Protein 5GP9 (pdb70)

Radius of gyration: 21.93 Å; Cα contacts (8 Å, |Δi|>4): 435; chains: 2; bounding box: 62×53×54 Å

Foldseek 3Di:
DDADPLLVLLLVLLLVQCLPPNLVPRFLCSSQVSSVHDSVVVCVRAPTSLRSLLVSLLVVLVVLLVVLVVVLVPDDDLLVSLLSNLLSLLVVCLVPVSNLSCVQPRQPDPPVVSVVSNVVSCVSNLVSQLVSVVVCLVVVNDDVVDDSVVLSCVLVVQSSVLSNVCSVVVVPDRSSVCSVVSSVCSSAPPPGD/DVVLLLVLLLVQCLVQNLVRRASCSSQVSSVHDSVVSVVQAVGSLSSLLVSLLVVLVVLLVVLVVVLVPDDDLLVSLLSNLLSLQVVCLVPVSVLSCVLPRQDDPPPVSVVSSVVSVVSVLVVQLVSVVVCCVVVVDPVVDDSNVLSCVLVVVSSVLSNVCSVVVVPDRSSVCSVVSSVCSSPPDDD

Secondary structure (DSSP, 8-state):
-PPPTTHHHHHHHHHHHHHHHHHHH--HHHHHHHHTS-HHHHHHH-SSHHHHHHHHHHHHHHHHHHHHHHHHHT---HHHHHHHHHHHHHHHHHT-HHHHHIIIIIT----HHHHHHHHHHHHHHHHHHHHHHHHHHHTTSB-TT--HHHHHHHHHHHHHHHHHHHHHTTT-S-GGGGHHHHHHHHHHTTT--/-HHHHHHHHHHHHHHH-TTT--HHHHHHHHT--HHHHHHH-SSHHHHHHHHHHHHHHHHHHHHHHHHHH-SSHHHHHHHHHHHHHHHHHT-HHHHHIIIIIT----HHHHHHHHHHHHHHHHHHHHHHHHHHHTTSS-TT--HHHHHHHHHHHHHHHHHHHHHTTT-S-GGGGHHHHHHHHHH-SB-

Organism: Halalkalibacterium halodurans (strain ATCC BAA-125 / DSM 18197 / FERM 7344 / JCM 9153 / C-125) (NCBI:txid272558)

CATH classification: 1.10.10.60 (+1 more: 1.10.357.10)

B-factor: mean 38.61, std 14.46, range [16.71, 122.01]

Sequence (380 aa):
KKKGPKYDQIIDAAVQVIAEHGYHQAQVSKIAKAAGVADGTIYLYFNNKEDVLISLFQEKMGRFVDKIRSQMNEATDVEEKLKILVNMHFKQLAADHKLAIVTQLELRQSNTELRLKINEVLKGYLNLLDELLMEGKEKGYFFQELDTRLARQMIFGTLDEVVTNWVMKDCKYDLTALVKPVHQLLLGGLRHRKYDQIIDAAVQVIAEHGYHQAQVSKIAKAAGVADGTIYLYFNNKEDVLISLFQEKMGRFVDKIRSQMNEATDVEEKLKILVNMHFKQLAADHKLAIVTQLELRQSNTELRLKINEVLKGYLNLLDELLMEGKEKGYFFQELDTRLARQMIFGTLDEVVTNWVMKDCKYDLTALVKPVHQLLLGGLRH

Nearest PDB structures (foldseek):
  5gpa-assembly1_B  TM=1.004E+00  e=1.423E-23  Halalkalibacterium halodurans C-125
  5gp9-assembly1_A  TM=9.897E-01  e=1.774E-22  Halalkalibacterium halodurans C-125
  3whc-assembly3_F  TM=9.882E-01  e=2.414E-17  Bacillus subtilis subsp. subtilis str. 168
  2pbx-assembly1_A  TM=7.994E-01  e=3.968E-05  Vibrio cholerae 2740-80
  6d7r-assembly1_B  TM=7.969E-01  e=1.162E-04  Vibrio cholerae

Solvent-accessible surface area: 17855 Å² total; per-residue (Å²): 242,197,115,33,136,85,9,87,73,0,1,80,8,0,8,83,7,0,12,93,98,15,11,100,114,0,90,15,63,79,0,0,177,49,9,69,22,72,68,43,24,0,114,150,64,10,127,74,44,44,46,0,0,21,20,2,15,106,32,56,24,31,159,20,19,90,105,0,78,59,68,10,112,154,16,120,62,6,56,77,22,0,62,29,0,0,58,4,12,0,90,41,16,29,77,52,80,85,25,0,39,1,21,5,30,14,8,79,37,26,60,79,113,1,36,96,94,19,56,137,22,30,125,31,3,26,61,1,0,27,86,2,0,106,46,0,29,152,139,35,58,0,96,118,153,13,63,22,74,5,0,40,6,1,0,15,4,1,0,17,35,0,0,13,24,2,9,70,117,120,11,151,75,90,0,45,72,20,13,130,48,1,2,47,10,0,1,3,1,0,97,102,128,70,68,88,80,0,5,87,5,0,8,101,5,2,13,134,90,13,10,100,125,0,84,15,58,61,1,1,177,46,8,66,31,70,80,45,37,0,110,147,93,3,130,74,52,54,42,1,0,20,22,2,18,118,36,63,22,33,140,27,15,90,100,0,90,72,70,10,134,145,15,127,56,2,38,73,25,0,74,26,0,0,53,3,14,0,77,60,14,29,84,47,70,99,18,0,45,1,23,8,22,10,10,76,6,14,77,97,130,2,41,111,87,12,28,106,21,27,104,31,2,18,68,5,0,29,84,4,0,104,40,0,49,160,132,61,71,3,44,156,144,4,60,30,86,2,0,47,3,0,0,16,4,0,0,16,33,2,0,33,28,3,13,52,80,124,22,155,54,84,1,49,65,20,6,115,50,0,18,103,11,0,0,19,8,0,38,152

Structure (mmCIF, N/CA/C/O backbone):
data_5GP9
#
_entry.id   5GP9
#
_cell.length_a   56.873
_cell.length_b   56.873
_cell.length_c   200.884
_cell.angle_alpha   90.000
_cell.angle_beta   90.000
_cell.angle_gamma   120.000
#
_symmetry.space_group_name_H-M   'P 32 2 1'
#
loop_
_entity.id
_entity.type
_entity.pdbx_description
1 polymer 'Transcriptional regulator (TetR/AcrR family)'
2 non-polymer 'MAGNESIUM ION'
3 non-polymer GLYCEROL
4 non-polymer 'PALMITIC ACID'
5 water water
#
loop_
_atom_site.group_PDB
_atom_site.id
_atom_site.type_symbol
_atom_site.label_atom_id
_atom_site.label_alt_id
_atom_site.label_comp_id
_atom_site.label_asym_id
_atom_site.label_entity_id
_atom_site.label_seq_id
_atom_site.pdbx_PDB_ins_code
_atom_site.Cartn_x
_atom_site.Cartn_y
_atom_site.Cartn_z
_atom_site.occupancy
_atom_site.B_iso_or_equiv
_atom_site.auth_seq_id
_atom_site.auth_comp_id
_atom_site.auth_asym_id
_atom_site.auth_atom_id
_atom_site.pdbx_PDB_model_num
ATOM 1 N N . LYS A 1 2 ? 31.973 34.660 -5.427 1.00 57.01 3 LYS A N 1
ATOM 2 C CA . LYS A 1 2 ? 31.513 35.283 -4.135 1.00 59.52 3 LYS A CA 1
ATOM 3 C C . LYS A 1 2 ? 31.872 34.420 -2.942 1.00 53.76 3 LYS A C 1
ATOM 4 O O . LYS A 1 2 ? 31.511 33.254 -2.904 1.00 52.69 3 LYS A O 1
ATOM 10 N N . LYS A 1 3 ? 32.547 34.999 -1.947 1.00 61.60 4 LYS A N 1
ATOM 11 C CA . LYS A 1 3 ? 33.088 34.196 -0.834 1.00 59.49 4 LYS A CA 1
ATOM 12 C C . LYS A 1 3 ? 31.982 33.598 0.041 1.00 53.50 4 LYS A C 1
ATOM 13 O O . LYS A 1 3 ? 30.882 34.143 0.143 1.00 50.40 4 LYS A O 1
ATOM 19 N N . LYS A 1 4 ? 32.292 32.458 0.659 1.00 52.64 5 LYS A N 1
ATOM 20 C CA . LYS A 1 4 ? 31.377 31.789 1.598 1.00 43.55 5 LYS A CA 1
ATOM 21 C C . LYS A 1 4 ? 31.575 32.329 3.001 1.00 36.45 5 LYS A C 1
ATOM 22 O O . LYS A 1 4 ? 32.637 32.811 3.322 1.00 38.45 5 LYS A O 1
ATOM 28 N N . GLY A 1 5 ? 30.561 32.251 3.856 1.00 33.41 6 GLY A N 1
ATOM 29 C CA . GLY A 1 5 ? 30.780 32.542 5.258 1.00 31.77 6 GLY A CA 1
ATOM 30 C C . GLY A 1 5 ? 31.658 31.435 5.906 1.00 31.87 6 GLY A C 1
ATOM 31 O O . GLY A 1 5 ? 31.720 30.309 5.400 1.00 28.57 6 GLY A O 1
ATOM 32 N N . PRO A 1 6 ? 32.254 31.723 7.073 1.00 31.09 7 PRO A N 1
ATOM 33 C CA . PRO A 1 6 ? 33.180 30.741 7.671 1.00 28.74 7 PRO A CA 1
ATOM 34 C C . PRO A 1 6 ? 32.632 29.443 8.199 1.00 32.56 7 PRO A C 1
ATOM 35 O O . PRO A 1 6 ? 33.472 28.579 8.532 1.00 36.64 7 PRO A O 1
ATOM 39 N N . LYS A 1 7 ? 31.290 29.281 8.298 1.00 26.25 8 LYS A N 1
ATOM 40 C CA . LYS A 1 7 ? 30.641 28.031 8.781 1.00 29.03 8 LYS A CA 1
ATOM 41 C C . LYS A 1 7 ? 30.131 27.213 7.614 1.00 33.04 8 LYS A C 1
ATOM 42 O O . LYS A 1 7 ? 29.561 26.172 7.830 1.00 29.33 8 LYS A O 1
ATOM 48 N N . TYR A 1 8 ? 30.344 27.691 6.400 1.00 31.67 9 TYR A N 1
ATOM 49 C CA . TYR A 1 8 ? 29.922 26.972 5.172 1.00 32.89 9 TYR A CA 1
ATOM 50 C C . TYR A 1 8 ? 30.439 25.556 5.142 1.00 29.81 9 TYR A C 1
ATOM 51 O O . TYR A 1 8 ? 29.648 24.597 5.101 1.00 31.44 9 TYR A O 1
ATOM 60 N N . ASP A 1 9 ? 31.766 25.396 5.176 1.00 32.22 10 ASP A N 1
ATOM 61 C CA . ASP A 1 9 ? 32.321 24.073 5.091 1.00 31.46 10 ASP A CA 1
ATOM 62 C C . ASP A 1 9 ? 31.891 23.213 6.177 1.00 28.36 10 ASP A C 1
ATOM 63 O O . ASP A 1 9 ? 31.613 22.048 5.938 1.00 30.25 10 ASP A O 1
ATOM 68 N N . GLN A 1 10 ? 31.828 23.678 7.438 1.00 28.40 11 GLN A N 1
ATOM 69 C CA . GLN A 1 10 ? 31.439 22.738 8.464 1.00 27.76 11 GLN A CA 1
ATOM 70 C C . GLN A 1 10 ? 29.968 22.265 8.272 1.00 24.44 11 GLN A C 1
ATOM 71 O O . GLN A 1 10 ? 29.669 21.156 8.606 1.00 26.34 11 GLN A O 1
ATOM 77 N N . ILE A 1 11 ? 29.075 23.122 7.785 1.00 25.27 12 ILE A N 1
ATOM 78 C CA . ILE A 1 11 ? 27.693 22.685 7.589 1.00 23.56 12 ILE A CA 1
ATOM 79 C C . ILE A 1 11 ? 27.589 21.652 6.444 1.00 23.60 12 ILE A C 1
ATOM 80 O O . ILE A 1 11 ? 26.994 20.575 6.631 1.00 25.66 12 ILE A O 1
ATOM 85 N N . ILE A 1 12 ? 28.199 21.978 5.314 1.00 26.81 13 ILE A N 1
ATOM 86 C CA . ILE A 1 12 ? 28.142 21.072 4.136 1.00 24.72 13 ILE A CA 1
ATOM 87 C C . ILE A 1 12 ? 28.874 19.781 4.456 1.00 24.51 13 ILE A C 1
ATOM 88 O O . ILE A 1 12 ? 28.395 18.706 4.110 1.00 23.64 13 ILE A O 1
ATOM 93 N N . ASP A 1 13 ? 30.016 19.842 5.149 1.00 26.05 14 ASP A N 1
ATOM 94 C CA . ASP A 1 13 ? 30.714 18.592 5.495 1.00 27.98 14 ASP A CA 1
ATOM 95 C C . ASP A 1 13 ? 29.837 17.754 6.399 1.00 26.55 14 ASP A C 1
ATOM 96 O O . ASP A 1 13 ? 29.766 16.523 6.276 1.00 24.17 14 ASP A O 1
ATOM 101 N N . ALA A 1 14 ? 29.131 18.380 7.371 1.00 23.33 15 ALA A N 1
ATOM 102 C CA . ALA A 1 14 ? 28.226 17.664 8.203 1.00 26.64 15 ALA A CA 1
ATOM 103 C C . ALA A 1 14 ? 27.075 17.077 7.405 1.00 25.32 15 ALA A C 1
ATOM 104 O O . ALA A 1 14 ? 26.630 15.980 7.695 1.00 27.67 15 ALA A O 1
ATOM 106 N N . ALA A 1 15 ? 26.587 17.855 6.452 1.00 22.29 16 ALA A N 1
ATOM 107 C CA . ALA A 1 15 ? 25.452 17.413 5.621 1.00 24.17 16 ALA A CA 1
ATOM 108 C C . ALA A 1 15 ? 25.829 16.131 4.835 1.00 24.14 16 ALA A C 1
ATOM 109 O O . ALA A 1 15 ? 24.983 15.180 4.801 1.00 26.78 16 ALA A O 1
ATOM 111 N N . VAL A 1 16 ? 27.064 16.082 4.318 1.00 26.18 17 VAL A N 1
ATOM 112 C CA . VAL A 1 16 ? 27.517 14.907 3.567 1.00 24.66 17 VAL A CA 1
ATOM 113 C C . VAL A 1 16 ? 27.505 13.692 4.503 1.00 29.43 17 VAL A C 1
ATOM 114 O O . VAL A 1 16 ? 26.974 12.617 4.193 1.00 28.11 17 VAL A O 1
ATOM 118 N N . GLN A 1 17 ? 27.990 13.894 5.736 1.00 26.51 18 GLN A N 1
ATOM 119 C CA . GLN A 1 17 ? 28.035 12.825 6.706 1.00 29.66 18 GLN A CA 1
ATOM 120 C C . GLN A 1 17 ? 26.660 12.319 7.078 1.00 29.01 18 GLN A C 1
ATOM 121 O O . GLN A 1 17 ? 26.409 11.128 7.029 1.00 28.55 18 GLN A O 1
ATOM 127 N N . VAL A 1 18 ? 25.745 13.218 7.375 1.00 28.95 19 VAL A N 1
ATOM 128 C CA . VAL A 1 18 ? 24.434 12.844 7.813 1.00 29.79 19 VAL A CA 1
ATOM 129 C C . VAL A 1 18 ? 23.605 12.172 6.711 1.00 29.37 19 VAL A C 1
ATOM 130 O O . VAL A 1 18 ? 22.917 11.160 6.941 1.00 31.41 19 VAL A O 1
ATOM 134 N N . ILE A 1 19 ? 23.724 12.722 5.521 1.00 27.74 20 ILE A N 1
ATOM 135 C CA . ILE A 1 19 ? 23.019 12.189 4.367 1.00 30.43 20 ILE A CA 1
ATOM 136 C C . ILE A 1 19 ? 23.572 10.844 4.011 1.00 27.48 20 ILE A C 1
ATOM 137 O O . ILE A 1 19 ? 22.797 9.946 3.701 1.00 34.15 20 ILE A O 1
ATOM 142 N N . ALA A 1 20 ? 24.873 10.657 4.079 1.00 31.07 21 ALA A N 1
ATOM 143 C CA . ALA A 1 20 ? 25.466 9.369 3.723 1.00 29.31 21 ALA A CA 1
ATOM 144 C C . ALA A 1 20 ? 25.033 8.333 4.769 1.00 36.59 21 ALA A C 1
ATOM 145 O O . ALA A 1 20 ? 24.637 7.224 4.453 1.00 36.75 21 ALA A O 1
ATOM 147 N N . GLU A 1 21 ? 25.051 8.731 6.028 1.00 34.39 22 GLU A N 1
ATOM 148 C CA . GLU A 1 21 ? 24.865 7.757 7.103 1.00 39.09 22 GLU A CA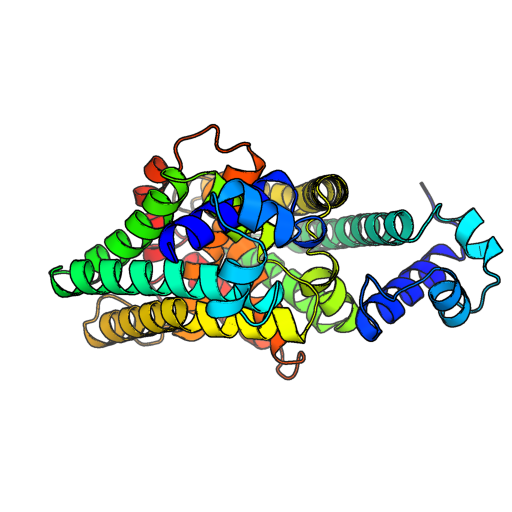 1
ATOM 149 C C . GLU A 1 21 ? 23.446 7.313 7.269 1.00 37.33 22 GLU A C 1
ATOM 150 O O . GLU A 1 21 ? 23.215 6.137 7.547 1.00 39.82 22 GLU A O 1
ATOM 156 N N . HIS A 1 22 ? 22.508 8.242 7.213 1.00 38.17 23 HIS A N 1
ATOM 157 C CA . HIS A 1 22 ? 21.101 7.981 7.454 1.00 42.43 23 HIS A CA 1
ATOM 158 C C . HIS A 1 22 ? 20.231 8.114 6.241 1.00 46.48 23 HIS A C 1
ATOM 159 O O . HIS A 1 22 ? 19.034 7.850 6.316 1.00 51.12 23 HIS A O 1
ATOM 166 N N . GLY A 1 23 ? 20.794 8.572 5.127 1.00 42.58 24 GLY A N 1
ATOM 167 C CA . GLY A 1 23 ? 20.073 8.659 3.898 1.00 39.25 24 GLY A CA 1
ATOM 168 C C . GLY A 1 23 ? 19.376 9.931 3.888 1.00 34.75 24 GLY A C 1
ATOM 169 O O . GLY A 1 23 ? 19.144 10.526 4.959 1.00 45.31 24 GLY A O 1
ATOM 170 N N . TYR A 1 24 ? 19.017 10.384 2.689 1.00 35.27 25 TYR A N 1
ATOM 171 C CA . TYR A 1 24 ? 18.552 11.740 2.464 1.00 35.99 25 TYR A CA 1
ATOM 172 C C . TYR A 1 24 ? 17.227 12.041 3.127 1.00 46.45 25 TYR A C 1
ATOM 173 O O . TYR A 1 24 ? 17.016 13.156 3.653 1.00 42.93 25 TYR A O 1
ATOM 182 N N . HIS A 1 25 ? 16.320 11.084 3.032 1.00 44.69 26 HIS A N 1
ATOM 183 C CA . HIS A 1 25 ? 14.991 11.279 3.573 1.00 58.90 26 HIS A CA 1
ATOM 184 C C . HIS A 1 25 ? 14.999 11.483 5.090 1.00 50.25 26 HIS A C 1
ATOM 185 O O . HIS A 1 25 ? 14.357 12.378 5.585 1.00 56.10 26 HIS A O 1
ATOM 192 N N . GLN A 1 26 ? 15.675 10.610 5.812 1.00 53.87 27 GLN A N 1
ATOM 193 C CA . GLN A 1 26 ? 15.855 10.751 7.237 1.00 53.56 27 GLN A CA 1
ATOM 194 C C . GLN A 1 26 ? 16.815 11.884 7.689 1.00 59.88 27 GLN A C 1
ATOM 195 O O . GLN A 1 26 ? 16.820 12.244 8.862 1.00 63.71 27 GLN A O 1
ATOM 201 N N . ALA A 1 27 ? 17.655 12.415 6.809 1.00 53.09 28 ALA A N 1
ATOM 202 C CA . ALA A 1 27 ? 18.517 13.543 7.177 1.00 53.91 28 ALA A CA 1
ATOM 203 C C . ALA A 1 27 ? 17.588 14.718 7.505 1.00 53.62 28 ALA A C 1
ATOM 204 O O . ALA A 1 27 ? 16.613 14.922 6.817 1.00 60.76 28 ALA A O 1
ATOM 206 N N . GLN A 1 28 ? 17.843 15.422 8.600 1.00 46.06 29 GLN A N 1
ATOM 207 C CA . GLN A 1 28 ? 17.093 16.599 8.982 1.00 45.67 29 GLN A CA 1
ATOM 208 C C . GLN A 1 28 ? 18.044 17.679 9.384 1.00 37.79 29 GLN A C 1
ATOM 209 O O . GLN A 1 28 ? 19.115 17.398 9.880 1.00 38.34 29 GLN A O 1
ATOM 215 N N . VAL A 1 29 ? 17.609 18.902 9.259 1.00 39.30 30 VAL A N 1
ATOM 216 C CA . VAL A 1 29 ? 18.444 20.045 9.534 1.00 42.39 30 VAL A CA 1
ATOM 217 C C . VAL A 1 29 ? 18.947 20.034 10.972 1.00 42.40 30 VAL A C 1
ATOM 218 O O . VAL A 1 29 ? 20.140 20.327 11.189 1.00 35.51 30 VAL A O 1
ATOM 222 N N . SER A 1 30 ? 18.095 19.620 11.932 1.00 38.34 31 SER A N 1
ATOM 223 C CA . SER A 1 30 ? 18.523 19.371 13.323 1.00 43.80 31 SER A CA 1
ATOM 224 C C . SER A 1 30 ? 19.729 18.495 13.477 1.00 40.72 31 SER A C 1
ATOM 225 O O . SER A 1 30 ? 20.601 18.804 14.263 1.00 39.97 31 SER A O 1
ATOM 228 N N . LYS A 1 31 ? 19.741 17.359 12.779 1.00 36.62 32 LYS A N 1
ATOM 229 C CA . LYS A 1 31 ? 20.841 16.407 12.803 1.00 38.54 32 LYS A CA 1
ATOM 230 C C . LYS A 1 31 ? 22.122 16.991 12.153 1.00 30.94 32 LYS A C 1
ATOM 231 O O . LYS A 1 31 ? 23.198 16.804 12.715 1.00 33.10 32 LYS A O 1
ATOM 237 N N . ILE A 1 32 ? 21.950 17.704 11.045 1.00 33.70 33 ILE A N 1
ATOM 238 C CA . ILE A 1 32 ? 23.056 18.356 10.335 1.00 30.64 33 ILE A CA 1
ATOM 239 C C . ILE A 1 32 ? 23.679 19.386 11.307 1.00 31.48 33 ILE A C 1
ATOM 240 O O . ILE A 1 32 ? 24.878 19.462 11.430 1.00 28.81 33 ILE A O 1
ATOM 245 N N . ALA A 1 33 ? 22.837 20.149 12.011 1.00 30.96 34 ALA A N 1
ATOM 246 C CA . ALA A 1 33 ? 23.295 21.185 12.934 1.00 33.34 34 ALA A CA 1
ATOM 247 C C . ALA A 1 33 ? 24.123 20.555 14.050 1.00 32.31 34 ALA A C 1
ATOM 248 O O . ALA A 1 33 ? 25.241 21.028 14.288 1.00 32.00 34 ALA A O 1
ATOM 250 N N . LYS A 1 34 ? 23.648 19.427 14.625 1.00 34.22 35 LYS A N 1
ATOM 251 C CA . LYS A 1 34 ? 24.361 18.716 15.692 1.00 40.52 35 LYS A CA 1
ATOM 252 C C . LYS A 1 34 ? 25.717 18.244 15.200 1.00 36.85 35 LYS A C 1
ATOM 253 O O . LYS A 1 34 ? 26.736 18.560 15.800 1.00 33.98 35 LYS A O 1
ATOM 259 N N . ALA A 1 35 ? 25.740 17.665 14.001 1.00 30.50 36 ALA A N 1
ATOM 260 C CA . ALA A 1 35 ? 26.994 17.147 13.458 1.00 28.80 36 ALA A CA 1
ATOM 261 C C . ALA A 1 35 ? 27.983 18.284 13.108 1.00 29.49 36 ALA A C 1
ATOM 262 O O . ALA A 1 35 ? 29.197 18.086 13.184 1.00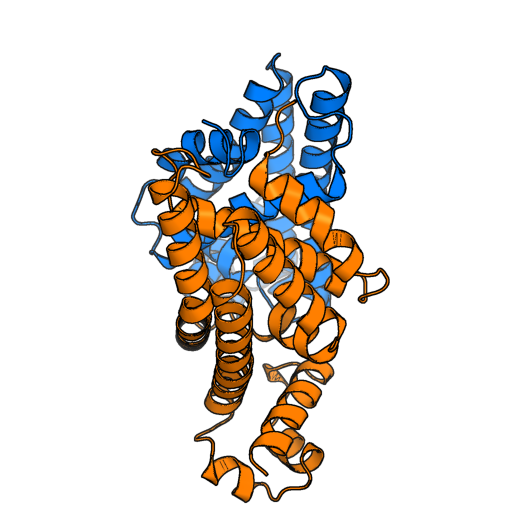 37.27 36 ALA A O 1
ATOM 264 N N . ALA A 1 36 ? 27.458 19.462 12.804 1.00 26.25 37 ALA A N 1
ATOM 265 C CA . ALA A 1 36 ? 28.219 20.638 12.450 1.00 25.59 37 ALA A CA 1
ATOM 266 C C . ALA A 1 36 ? 28.664 21.447 13.711 1.00 28.21 37 ALA A C 1
ATOM 267 O O . ALA A 1 36 ? 29.371 22.393 13.558 1.00 30.03 37 ALA A O 1
ATOM 269 N N . GLY A 1 37 ? 28.143 21.089 14.871 1.00 31.42 38 GLY A N 1
ATOM 270 C CA . GLY A 1 37 ? 28.449 21.783 16.125 1.00 34.18 38 GLY A CA 1
ATOM 271 C C . GLY A 1 37 ? 27.813 23.146 16.247 1.00 39.14 38 GLY A C 1
ATOM 272 O O . GLY A 1 37 ? 28.415 24.092 16.854 1.00 35.43 38 GLY A O 1
ATOM 273 N N . VAL A 1 38 ? 26.603 23.275 15.689 1.00 34.19 39 VAL A N 1
ATOM 274 C CA . VAL A 1 38 ? 25.951 24.598 15.607 1.00 36.07 39 VAL A CA 1
ATOM 275 C C . VAL A 1 38 ? 24.512 24.492 16.033 1.00 32.64 39 VAL A C 1
ATOM 276 O O . VAL A 1 38 ? 23.972 23.370 16.138 1.00 38.59 39 VAL A O 1
ATOM 280 N N . ALA A 1 39 ? 23.956 25.641 16.434 1.00 37.56 40 ALA A N 1
ATOM 281 C CA . ALA A 1 39 ? 22.480 25.752 16.698 1.00 43.08 40 ALA A CA 1
ATOM 282 C C . ALA A 1 39 ? 21.707 25.615 15.371 1.00 43.39 40 ALA A C 1
ATOM 283 O O . ALA A 1 39 ? 22.183 26.038 14.322 1.00 38.59 40 ALA A O 1
ATOM 285 N N . ASP A 1 40 ? 20.487 25.064 15.399 1.00 49.87 41 ASP A N 1
ATOM 286 C CA . ASP A 1 40 ? 19.624 25.028 14.181 1.00 46.47 41 ASP A CA 1
ATOM 287 C C . ASP A 1 40 ? 19.532 26.333 13.396 1.00 43.06 41 ASP A C 1
ATOM 288 O O . ASP A 1 40 ? 19.620 26.339 12.123 1.00 42.49 41 ASP A O 1
ATOM 293 N N . GLY A 1 41 ? 19.402 27.443 14.121 1.00 38.80 42 GLY A N 1
ATOM 294 C CA . GLY A 1 41 ? 19.332 28.734 13.532 1.00 40.41 42 GLY A CA 1
ATOM 295 C C . GLY A 1 41 ? 20.542 29.152 12.746 1.00 44.10 42 GLY A C 1
ATOM 296 O O . GLY A 1 41 ? 20.424 29.929 11.801 1.00 41.37 42 GLY A O 1
ATOM 297 N N . THR A 1 42 ? 21.713 28.641 13.126 1.00 36.76 43 THR A N 1
ATOM 298 C CA . THR A 1 42 ? 22.920 28.925 12.370 1.00 41.83 43 THR A CA 1
ATOM 299 C C . THR A 1 42 ? 22.778 28.302 10.965 1.00 34.48 43 THR A C 1
ATOM 300 O O . THR A 1 42 ? 23.125 28.952 9.991 1.00 37.48 43 THR A O 1
ATOM 304 N N . ILE A 1 43 ? 22.166 27.117 10.871 1.00 34.69 44 ILE A N 1
ATOM 305 C CA . ILE A 1 43 ? 21.950 26.486 9.521 1.00 36.54 44 ILE A CA 1
ATOM 306 C C . ILE A 1 43 ? 21.142 27.417 8.639 1.00 36.87 44 ILE A C 1
ATOM 307 O O . ILE A 1 43 ? 21.447 27.614 7.476 1.00 32.08 44 ILE A O 1
ATOM 312 N N . TYR A 1 44 ? 20.103 28.059 9.190 1.00 40.77 45 TYR A N 1
ATOM 313 C CA . TYR A 1 44 ? 19.147 28.757 8.356 1.00 39.11 45 TYR A CA 1
ATOM 314 C C . TYR A 1 44 ? 19.628 30.111 7.992 1.00 38.29 45 TYR A C 1
ATOM 315 O O . TYR A 1 44 ? 19.094 30.715 7.120 1.00 40.67 45 TYR A O 1
ATOM 324 N N . LEU A 1 45 ? 20.698 30.573 8.606 1.00 40.53 46 LEU A N 1
ATOM 325 C CA . LEU A 1 45 ? 21.393 31.732 8.121 1.00 41.18 46 LEU A CA 1
ATOM 326 C C . LEU A 1 45 ? 22.112 31.444 6.801 1.00 44.30 46 LEU A C 1
ATOM 327 O O . LEU A 1 45 ? 22.348 32.348 6.017 1.00 44.05 46 LEU A O 1
ATOM 332 N N . TYR A 1 46 ? 22.467 30.171 6.569 1.00 38.25 47 TYR A N 1
ATOM 333 C CA . TYR A 1 46 ? 23.262 29.765 5.418 1.00 38.20 47 TYR A CA 1
ATOM 334 C C . TYR A 1 46 ? 22.425 29.161 4.292 1.00 35.92 47 TYR A C 1
ATOM 335 O O . TYR A 1 46 ? 22.721 29.405 3.138 1.00 38.65 47 TYR A O 1
ATOM 344 N N . PHE A 1 47 ? 21.415 28.394 4.670 1.00 36.05 48 PHE A N 1
ATOM 345 C CA . PHE A 1 47 ? 20.579 27.549 3.819 1.00 32.07 48 PHE A CA 1
ATOM 346 C C . PHE A 1 47 ? 19.090 27.538 4.272 1.00 39.69 48 PHE A C 1
ATOM 347 O O . PHE A 1 47 ? 18.806 27.389 5.463 1.00 39.94 48 PHE A O 1
ATOM 355 N N . ASN A 1 48 ? 18.159 27.529 3.315 1.00 39.20 49 ASN A N 1
ATOM 356 C CA . ASN A 1 48 ? 16.696 27.538 3.622 1.00 39.43 49 ASN A CA 1
ATOM 357 C C . ASN A 1 48 ? 16.143 26.232 4.176 1.00 40.88 49 ASN A C 1
ATOM 358 O O . ASN A 1 48 ? 15.286 26.226 5.042 1.00 43.27 49 ASN A O 1
ATOM 363 N N . ASN A 1 49 ? 16.645 25.089 3.709 1.00 30.93 50 ASN A N 1
ATOM 364 C CA . ASN A 1 49 ? 16.124 23.817 4.063 1.00 35.06 50 ASN A CA 1
ATOM 365 C C . ASN A 1 49 ? 17.122 22.782 3.558 1.00 30.92 50 ASN A C 1
ATOM 366 O O . ASN A 1 49 ? 18.149 23.153 2.963 1.00 32.90 50 ASN A O 1
ATOM 371 N N . LYS A 1 50 ? 16.801 21.536 3.814 1.00 36.40 51 LYS A N 1
ATOM 372 C CA . LYS A 1 50 ? 17.655 20.410 3.458 1.00 42.18 51 LYS A CA 1
ATOM 373 C C . LYS A 1 50 ? 18.054 20.386 1.980 1.00 40.48 51 LYS A C 1
ATOM 374 O O . LYS A 1 50 ? 19.183 20.077 1.639 1.00 35.24 51 LYS A O 1
ATOM 380 N N . GLU A 1 51 ? 17.103 20.692 1.091 1.00 41.68 52 GLU A N 1
ATOM 381 C CA . GLU A 1 51 ? 17.361 20.674 -0.361 1.00 34.37 52 GLU A CA 1
ATOM 382 C C . GLU A 1 51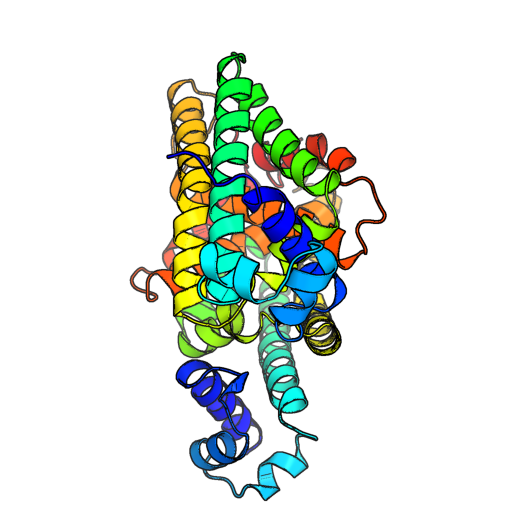 ? 18.311 21.666 -0.785 1.00 32.92 52 GLU A C 1
ATOM 383 O O . GLU A 1 51 ? 19.177 21.436 -1.655 1.00 32.92 52 GLU A O 1
ATOM 389 N N . ASP A 1 52 ? 18.206 22.817 -0.165 1.00 33.09 53 ASP A N 1
ATOM 390 C CA . ASP A 1 52 ? 19.075 23.878 -0.496 1.00 32.66 53 ASP A CA 1
ATOM 391 C C . ASP A 1 52 ? 20.525 23.528 -0.081 1.00 29.83 53 ASP A C 1
ATOM 392 O O . ASP A 1 52 ? 21.488 23.886 -0.840 1.00 30.41 53 ASP A O 1
ATOM 397 N N . VAL A 1 53 ? 20.649 22.843 1.054 1.00 32.39 54 VAL A N 1
ATOM 398 C CA . VAL A 1 53 ? 22.011 22.363 1.567 1.00 31.86 54 VAL A CA 1
ATOM 399 C C . VAL A 1 53 ? 22.634 21.406 0.541 1.00 30.27 54 VAL A C 1
ATOM 400 O O . VAL A 1 53 ? 23.785 21.608 0.077 1.00 29.97 54 VAL A O 1
ATOM 404 N N . LEU A 1 54 ? 21.824 20.461 0.133 1.00 28.57 55 LEU A N 1
ATOM 405 C CA . LEU A 1 54 ? 22.193 19.462 -0.912 1.00 36.04 55 LEU A CA 1
ATOM 406 C C . LEU A 1 54 ? 22.590 20.018 -2.266 1.00 36.34 55 LEU A C 1
ATOM 407 O O . LEU A 1 54 ? 23.669 19.721 -2.769 1.00 28.65 55 LEU A O 1
ATOM 412 N N . ILE A 1 55 ? 21.788 20.893 -2.879 1.00 29.63 56 ILE A N 1
ATOM 413 C CA . ILE A 1 55 ? 22.222 21.455 -4.125 1.00 28.10 56 ILE A CA 1
ATOM 414 C C . ILE A 1 55 ? 23.392 22.398 -3.972 1.00 32.86 56 ILE A C 1
ATOM 415 O O . ILE A 1 55 ? 24.195 22.473 -4.860 1.00 28.65 56 ILE A O 1
ATOM 420 N N . SER A 1 56 ? 23.508 23.147 -2.841 1.00 28.54 57 SER A N 1
ATOM 421 C CA . SER A 1 56 ? 24.603 24.080 -2.692 1.00 32.34 57 SER A CA 1
ATOM 422 C C . SER A 1 56 ? 25.928 23.323 -2.652 1.00 27.03 57 SER A C 1
ATOM 423 O O . SER A 1 56 ? 26.879 23.743 -3.295 1.00 30.52 57 SER A O 1
ATOM 426 N N . LEU A 1 57 ? 25.911 22.262 -1.902 1.00 27.12 58 LEU A N 1
ATOM 427 C CA . LEU A 1 57 ? 27.138 21.433 -1.737 1.00 30.25 58 LEU A CA 1
ATOM 428 C C . LEU A 1 57 ? 27.537 20.778 -3.015 1.00 30.59 58 LEU A C 1
ATOM 429 O O . LEU A 1 57 ? 28.737 20.796 -3.379 1.00 30.75 58 LEU A O 1
ATOM 434 N N . PHE A 1 58 ? 26.512 20.331 -3.790 1.00 27.87 59 PHE A N 1
ATOM 435 C CA . PHE A 1 58 ? 26.801 19.693 -5.063 1.00 26.54 59 PHE A CA 1
ATOM 436 C C . PHE A 1 58 ? 27.406 20.665 -6.012 1.00 28.73 59 PHE A C 1
ATOM 437 O O . PHE A 1 58 ? 28.397 20.413 -6.667 1.00 26.91 59 PHE A O 1
ATOM 445 N N . GLN A 1 59 ? 26.862 21.877 -6.048 1.00 25.50 60 GLN A N 1
ATOM 446 C CA . GLN A 1 59 ? 27.351 22.882 -6.947 1.00 28.71 60 GLN A CA 1
ATOM 447 C C . GLN A 1 59 ? 28.769 23.338 -6.611 1.00 28.96 60 GLN A C 1
ATOM 448 O O . GLN A 1 59 ? 29.583 23.557 -7.507 1.00 29.57 60 GLN A O 1
ATOM 454 N N . GLU A 1 60 ? 29.042 23.465 -5.332 1.00 31.87 61 GLU A N 1
ATOM 455 C CA . GLU A 1 60 ? 30.308 24.079 -4.930 1.00 32.24 61 GLU 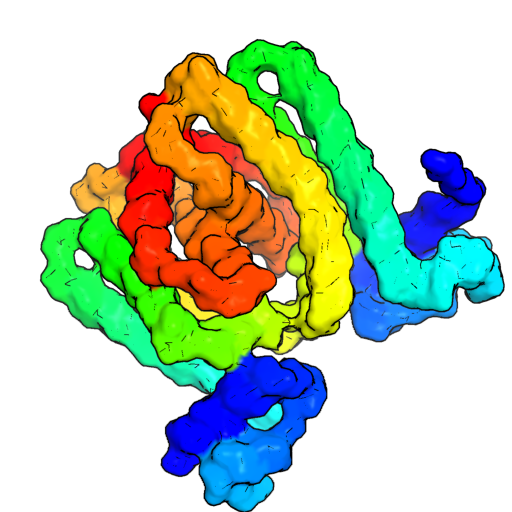A CA 1
ATOM 456 C C . GLU A 1 60 ? 31.411 23.089 -5.258 1.00 32.14 61 GLU A C 1
ATOM 457 O O . GLU A 1 60 ? 32.395 23.415 -5.932 1.00 34.29 61 GLU A 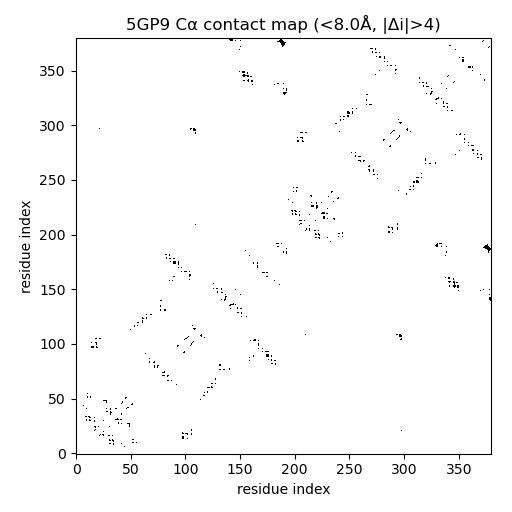O 1
ATOM 463 N N . LYS A 1 61 ? 31.190 21.879 -4.832 1.00 30.30 62 LYS A N 1
ATOM 464 C CA . LYS A 1 61 ? 32.108 20.758 -5.105 1.00 33.52 62 LYS A CA 1
ATOM 465 C C . LYS A 1 61 ? 32.355 20.407 -6.545 1.00 34.55 62 LYS A C 1
ATOM 466 O O . LYS A 1 61 ? 33.473 20.107 -6.917 1.00 35.24 62 LYS A O 1
ATOM 472 N N . MET A 1 62 ? 31.297 20.380 -7.349 1.00 32.58 63 MET A N 1
ATOM 473 C CA . MET A 1 62 ? 31.478 20.197 -8.786 1.00 29.96 63 MET A CA 1
ATOM 474 C C . MET A 1 62 ? 32.306 21.287 -9.424 1.00 33.52 63 MET A C 1
ATOM 475 O O . MET A 1 62 ? 33.132 21.022 -10.275 1.00 35.19 63 MET A O 1
ATOM 480 N N . GLY A 1 63 ? 32.088 22.538 -9.012 1.00 30.59 64 GLY A N 1
ATOM 481 C CA . GLY A 1 63 ? 32.795 23.625 -9.562 1.00 35.44 64 GLY A CA 1
ATOM 482 C C . GLY A 1 63 ? 34.265 23.475 -9.333 1.00 33.34 64 GLY A C 1
ATOM 483 O O . GLY A 1 63 ? 35.028 23.694 -10.260 1.00 42.83 64 GLY A O 1
ATOM 484 N N . ARG A 1 64 ? 34.647 23.036 -8.148 1.00 33.12 65 ARG A N 1
ATOM 485 C CA . ARG A 1 64 ? 36.085 22.833 -7.827 1.00 40.06 65 ARG A CA 1
ATOM 486 C C . ARG A 1 64 ? 36.703 21.621 -8.496 1.00 40.60 65 ARG A C 1
ATOM 487 O O . ARG A 1 64 ? 37.860 21.660 -8.868 1.00 42.99 65 ARG A O 1
ATOM 495 N N . PHE A 1 65 ? 35.943 20.537 -8.546 1.00 38.78 66 PHE A N 1
ATOM 496 C CA . PHE A 1 65 ? 36.300 19.298 -9.284 1.00 35.72 66 PHE A CA 1
ATOM 497 C C . PHE A 1 65 ? 36.617 19.594 -10.719 1.00 38.15 66 PHE A C 1
ATOM 498 O O . PHE A 1 65 ? 37.661 19.202 -11.173 1.00 39.92 66 PHE A O 1
ATOM 506 N N . VAL A 1 66 ? 35.723 20.299 -11.423 1.00 34.59 67 VAL A N 1
ATOM 507 C CA . VAL A 1 66 ? 35.921 20.612 -12.818 1.00 40.32 67 VAL A CA 1
ATOM 508 C C . VAL A 1 66 ? 37.168 21.527 -12.981 1.00 41.62 67 VAL A C 1
ATOM 509 O O . VAL A 1 66 ? 37.998 21.300 -13.884 1.00 39.71 67 VAL A O 1
ATOM 513 N N . ASP A 1 67 ? 37.318 22.515 -12.094 1.00 42.29 68 ASP A N 1
ATOM 514 C CA . ASP A 1 67 ? 38.469 23.462 -12.140 1.00 44.86 68 ASP A CA 1
ATOM 515 C C . ASP A 1 67 ? 39.791 22.751 -11.973 1.00 40.50 68 ASP A C 1
ATOM 516 O O . ASP A 1 67 ? 40.750 23.048 -12.698 1.00 44.14 68 ASP A O 1
ATOM 521 N N . LYS A 1 68 ? 39.839 21.819 -11.034 1.00 37.32 69 LYS A N 1
ATOM 522 C CA . LYS A 1 68 ? 41.034 20.964 -10.863 1.00 39.88 69 LYS A CA 1
ATOM 523 C C . LYS A 1 68 ? 41.344 20.093 -12.060 1.00 43.01 69 LYS A C 1
ATOM 524 O O . LYS A 1 68 ? 42.527 19.878 -12.361 1.00 41.11 69 LYS A O 1
ATOM 530 N N . ILE A 1 69 ? 40.314 19.555 -12.729 1.00 34.52 70 ILE A N 1
ATOM 531 C CA . ILE A 1 69 ? 40.561 18.749 -13.902 1.00 34.76 70 ILE A CA 1
ATOM 532 C C . ILE A 1 69 ? 41.152 19.606 -14.964 1.00 37.35 70 ILE A C 1
ATOM 533 O O . ILE A 1 69 ? 42.226 19.266 -15.549 1.00 41.41 70 ILE A O 1
ATOM 538 N N . ARG A 1 70 ? 40.483 20.726 -15.188 1.00 34.78 71 ARG A N 1
ATOM 539 C CA . ARG A 1 70 ? 40.815 21.628 -16.258 1.00 43.80 71 ARG A CA 1
ATOM 540 C C . ARG A 1 70 ? 42.283 22.109 -16.180 1.00 43.83 71 ARG A C 1
ATOM 541 O O . ARG A 1 70 ? 42.944 22.244 -17.210 1.00 52.51 71 ARG A O 1
ATOM 549 N N . SER A 1 71 ? 42.796 22.316 -14.980 1.00 44.85 72 SER A N 1
ATOM 550 C CA . SER A 1 71 ? 44.168 22.805 -14.819 1.00 49.66 72 SER A CA 1
ATOM 551 C C . SER A 1 71 ? 45.194 21.670 -14.855 1.00 47.47 72 SER A C 1
ATOM 552 O O . SER A 1 71 ? 46.335 21.877 -15.301 1.00 53.17 72 SER A O 1
ATOM 555 N N . GLN A 1 72 ? 44.832 20.476 -14.399 1.00 42.65 73 GLN A N 1
ATOM 556 C CA . GLN A 1 72 ? 45.756 19.354 -14.538 1.00 48.60 73 GLN A CA 1
ATOM 557 C C . GLN A 1 72 ? 45.922 18.958 -15.973 1.00 46.47 73 GLN A C 1
ATOM 558 O O . GLN A 1 72 ? 47.010 18.567 -16.365 1.00 46.76 73 GLN A O 1
ATOM 564 N N . MET A 1 73 ? 44.807 19.035 -16.717 1.00 46.15 74 MET A N 1
ATOM 565 C CA . MET A 1 73 ? 44.754 18.769 -18.145 1.00 45.07 74 MET A CA 1
ATOM 566 C C . MET A 1 73 ? 45.564 19.801 -18.903 1.00 51.61 74 MET A C 1
ATOM 567 O O . MET A 1 73 ? 46.245 19.456 -19.846 1.00 52.90 74 MET A O 1
ATOM 572 N N . ASN A 1 74 ? 45.467 21.065 -18.491 1.00 58.76 75 ASN A N 1
ATOM 573 C CA . ASN A 1 74 ? 46.167 22.196 -19.166 1.00 65.08 75 ASN A CA 1
ATOM 574 C C . ASN A 1 74 ? 47.682 22.071 -19.104 1.00 62.19 75 ASN A C 1
ATOM 575 O O . ASN A 1 74 ? 48.382 22.542 -19.996 1.00 62.81 75 ASN A O 1
ATOM 580 N N . GLU A 1 75 ? 48.164 21.403 -18.066 1.00 57.16 76 GLU A N 1
ATOM 581 C CA . GLU A 1 75 ? 49.562 21.074 -17.977 1.00 62.86 76 GLU A CA 1
ATOM 582 C C . GLU A 1 75 ? 50.003 19.908 -18.870 1.00 59.42 76 GLU A C 1
ATOM 583 O O . GLU A 1 75 ? 51.198 19.741 -19.082 1.00 59.41 76 GLU A O 1
ATOM 589 N N . ALA A 1 76 ? 49.083 19.108 -19.418 1.00 51.64 77 ALA A N 1
ATOM 590 C CA . ALA A 1 76 ? 49.488 17.969 -20.274 1.00 48.40 77 ALA A CA 1
ATOM 591 C C . ALA A 1 76 ? 49.710 18.405 -21.736 1.00 52.37 77 ALA A C 1
ATOM 592 O O . ALA A 1 76 ? 49.351 19.510 -22.105 1.00 50.08 77 ALA A O 1
ATOM 594 N N . THR A 1 77 ? 50.225 17.516 -22.575 1.00 54.59 78 THR A N 1
ATOM 595 C CA . THR A 1 77 ? 50.177 17.762 -24.021 1.00 65.59 78 THR A CA 1
ATOM 596 C C . THR A 1 77 ? 49.179 16.843 -24.680 1.00 70.48 78 THR A C 1
ATOM 597 O O . THR A 1 77 ? 48.183 17.297 -25.258 1.00 86.55 78 THR A O 1
ATOM 601 N N . ASP A 1 78 ? 49.433 15.553 -24.544 1.00 65.07 79 ASP A N 1
ATOM 602 C CA . ASP A 1 78 ? 48.731 14.542 -25.284 1.00 64.21 79 ASP A CA 1
ATOM 603 C C . ASP A 1 78 ? 47.273 14.409 -24.764 1.00 64.52 79 ASP A C 1
ATOM 604 O O . ASP A 1 78 ? 47.042 14.427 -23.559 1.00 59.80 79 ASP A O 1
ATOM 609 N N . VAL A 1 79 ? 46.293 14.282 -25.653 1.00 52.62 80 VAL A N 1
ATOM 610 C CA . VAL A 1 79 ? 44.890 14.201 -25.191 1.00 52.69 80 VAL A CA 1
ATOM 611 C C . VAL A 1 79 ? 44.466 12.778 -24.688 1.00 56.36 80 VAL A C 1
ATOM 612 O O . VAL A 1 79 ? 43.330 12.586 -24.121 1.00 43.37 80 VAL A O 1
ATOM 616 N N . GLU A 1 80 ? 45.312 11.783 -25.026 1.00 50.51 81 GLU A N 1
ATOM 617 C CA . GLU A 1 80 ? 45.373 10.447 -24.380 1.00 57.38 81 GLU A CA 1
ATOM 618 C C . GLU A 1 80 ? 45.631 10.677 -22.906 1.00 45.86 81 GLU A C 1
ATOM 619 O O . GLU A 1 80 ? 44.950 10.139 -22.022 1.00 46.91 81 GLU A O 1
ATOM 625 N N . GLU A 1 81 ? 46.623 11.515 -22.645 1.00 48.92 82 GLU A N 1
ATOM 626 C CA . GLU A 1 81 ? 46.978 11.833 -21.285 1.00 41.03 82 GLU A CA 1
ATOM 627 C C . GLU A 1 81 ? 45.817 12.540 -20.616 1.00 35.91 82 GLU A C 1
ATOM 628 O O . GLU A 1 81 ? 45.524 12.245 -19.474 1.00 33.39 82 GLU A O 1
ATOM 634 N N . LYS A 1 82 ? 45.205 13.482 -21.322 1.00 32.98 83 LYS A N 1
ATOM 635 C CA . LYS A 1 82 ? 44.130 14.311 -20.767 1.00 37.15 83 LYS A CA 1
ATOM 636 C C . LYS A 1 82 ? 42.893 13.471 -20.354 1.00 35.17 83 LYS A C 1
ATOM 637 O O . LYS A 1 82 ? 42.259 13.750 -19.320 1.00 32.79 83 LYS A O 1
ATOM 643 N N . LEU A 1 83 ? 42.535 12.501 -21.197 1.00 30.38 84 LEU A N 1
ATOM 644 C CA . LEU A 1 83 ? 41.433 11.584 -20.846 1.00 30.82 84 LEU A CA 1
ATOM 645 C C . LEU A 1 83 ? 41.874 10.780 -19.596 1.00 28.37 84 LEU A C 1
ATOM 646 O O . LEU A 1 83 ? 41.056 10.550 -18.679 1.00 29.71 84 LEU A O 1
ATOM 651 N N . LYS A 1 84 ? 43.152 10.366 -19.508 1.00 27.41 85 LYS A N 1
ATOM 652 C CA . LYS A 1 84 ? 43.574 9.605 -18.402 1.00 31.11 85 LYS A CA 1
ATOM 653 C C . LYS A 1 84 ? 43.523 10.446 -17.139 1.00 29.91 85 LYS A C 1
ATOM 654 O O . LYS A 1 84 ? 43.079 9.921 -16.154 1.00 28.65 85 LYS A O 1
ATOM 660 N N . ILE A 1 85 ? 43.875 11.753 -17.225 1.00 29.98 86 ILE A N 1
ATOM 661 C CA . ILE A 1 85 ? 43.754 12.719 -16.152 1.00 32.26 86 ILE A CA 1
ATOM 662 C C . ILE A 1 85 ? 42.322 12.889 -15.644 1.00 31.75 86 ILE A C 1
ATOM 663 O O . ILE A 1 85 ? 42.067 12.890 -14.431 1.00 29.76 86 ILE A O 1
ATOM 668 N N . LEU A 1 86 ? 41.407 12.885 -16.590 1.00 29.24 87 LEU A N 1
ATOM 669 C CA . LEU A 1 86 ? 39.975 13.026 -16.255 1.00 28.03 87 LEU A CA 1
ATOM 670 C C . LEU A 1 86 ? 39.483 11.766 -15.541 1.00 25.23 87 LEU A C 1
ATOM 671 O O . LEU A 1 86 ? 38.860 11.896 -14.483 1.00 25.01 87 LEU A O 1
ATOM 676 N N . VAL A 1 87 ? 39.770 10.581 -16.056 1.00 27.11 88 VAL A N 1
ATOM 677 C CA . VAL A 1 87 ? 39.358 9.327 -15.386 1.00 26.11 88 VAL A CA 1
ATOM 678 C C . VAL A 1 87 ? 39.958 9.218 -13.974 1.00 28.16 88 VAL A C 1
ATOM 679 O O . VAL A 1 87 ? 39.300 8.900 -13.004 1.00 25.42 88 VAL A O 1
ATOM 683 N N . ASN A 1 88 ? 41.252 9.492 -13.907 1.00 27.36 89 ASN A N 1
ATOM 684 C CA . ASN A 1 88 ? 41.963 9.440 -12.668 1.00 27.39 89 ASN A CA 1
ATOM 685 C C . ASN A 1 88 ? 41.444 10.411 -11.630 1.00 27.50 89 ASN A C 1
ATOM 686 O O . ASN A 1 88 ? 41.181 9.985 -10.518 1.00 28.76 89 ASN A O 1
ATOM 691 N N . MET A 1 89 ? 41.145 11.663 -11.991 1.00 27.79 90 MET A N 1
ATOM 692 C CA . MET A 1 89 ? 40.570 12.639 -11.059 1.00 33.14 90 MET A CA 1
ATOM 693 C C . MET A 1 89 ? 39.125 12.354 -10.663 1.00 30.33 90 MET A C 1
ATOM 694 O O . MET A 1 89 ? 38.757 12.569 -9.519 1.00 29.47 90 MET A O 1
ATOM 699 N N . HIS A 1 90 ? 38.290 11.828 -11.569 1.00 26.20 91 HIS A N 1
ATOM 700 C CA . HIS A 1 90 ? 36.968 11.400 -11.184 1.00 26.27 91 HIS A CA 1
ATOM 701 C C . HIS A 1 90 ? 36.998 10.341 -10.094 1.00 25.92 91 HIS A C 1
ATOM 702 O O . HIS A 1 90 ? 36.297 10.434 -9.083 1.00 28.26 91 HIS A O 1
ATOM 709 N N . PHE A 1 91 ? 37.833 9.315 -10.292 1.00 25.15 92 PHE A N 1
ATOM 710 C CA . PHE A 1 91 ? 37.862 8.164 -9.429 1.00 21.14 92 PHE A CA 1
ATOM 711 C C . PHE A 1 91 ? 38.563 8.620 -8.119 1.00 24.89 92 PHE A C 1
ATOM 712 O O . PHE A 1 91 ? 38.126 8.192 -7.013 1.00 25.52 92 PHE A O 1
ATOM 720 N N . LYS A 1 92 ? 39.614 9.426 -8.280 1.00 26.53 93 LYS A N 1
ATOM 721 C CA . LYS A 1 92 ? 40.399 9.893 -7.102 1.00 28.92 93 LYS A CA 1
ATOM 722 C C . LYS A 1 92 ? 39.537 10.664 -6.112 1.00 32.12 93 LYS A C 1
ATOM 723 O O . LYS A 1 92 ? 39.585 10.442 -4.895 1.00 31.63 93 LYS A O 1
ATOM 729 N N . GLN A 1 93 ? 38.773 11.598 -6.630 1.00 32.79 94 GLN A N 1
ATOM 730 C CA . GLN A 1 93 ? 37.947 12.449 -5.772 1.00 33.83 94 GLN A CA 1
ATOM 731 C C . GLN A 1 93 ? 36.936 11.638 -4.964 1.00 30.37 94 GLN A C 1
ATOM 732 O O . GLN A 1 93 ? 36.682 11.947 -3.823 1.00 33.34 94 GLN A O 1
ATOM 738 N N . LEU A 1 94 ? 36.325 10.620 -5.539 1.00 29.44 95 LEU A N 1
ATOM 739 C CA . LEU A 1 94 ? 35.402 9.863 -4.813 1.00 27.00 95 LEU A CA 1
ATOM 740 C C . LEU A 1 94 ? 36.081 8.781 -3.884 1.00 25.59 95 LEU A C 1
ATOM 741 O O . LEU A 1 94 ? 35.561 8.409 -2.782 1.00 25.23 95 LEU A O 1
ATOM 746 N N . ALA A 1 95 ? 37.182 8.228 -4.369 1.00 25.85 96 ALA A N 1
ATOM 747 C CA . ALA A 1 95 ? 37.937 7.267 -3.520 1.00 25.40 96 ALA A CA 1
ATOM 748 C C . ALA A 1 95 ? 38.440 8.023 -2.265 1.00 28.32 96 ALA A C 1
ATOM 749 O O . ALA A 1 95 ? 38.613 7.409 -1.243 1.00 32.38 96 ALA A O 1
ATOM 751 N N . ALA A 1 96 ? 38.665 9.314 -2.372 1.00 27.58 97 ALA A N 1
ATOM 752 C CA . ALA A 1 96 ? 39.118 10.116 -1.208 1.00 31.50 97 ALA A CA 1
ATOM 753 C C . ALA A 1 96 ? 38.005 10.488 -0.233 1.00 39.57 97 ALA A C 1
ATOM 754 O O . ALA A 1 96 ? 38.308 10.933 0.880 1.00 35.13 97 ALA A O 1
ATOM 756 N N . ASP A 1 97 ? 36.734 10.231 -0.585 1.00 30.65 98 ASP A N 1
ATOM 757 C CA . ASP A 1 97 ? 35.621 10.564 0.283 1.00 29.34 98 ASP A CA 1
ATOM 758 C C . ASP A 1 97 ? 34.435 9.640 0.066 1.00 30.02 98 ASP A C 1
ATOM 759 O O . ASP A 1 97 ? 33.548 9.929 -0.720 1.00 25.83 98 ASP A O 1
ATOM 764 N N . HIS A 1 98 ? 34.420 8.500 0.757 1.00 28.77 99 HIS A N 1
ATOM 765 C CA . HIS A 1 98 ? 33.354 7.505 0.559 1.00 27.30 99 HIS A CA 1
ATOM 766 C C . HIS A 1 98 ? 31.947 8.002 0.875 1.00 28.76 99 HIS A C 1
ATOM 767 O O . HIS A 1 98 ? 30.993 7.608 0.244 1.00 24.10 99 HIS A O 1
ATOM 774 N N . LYS A 1 99 ? 31.842 8.838 1.908 1.00 26.96 100 LYS A N 1
ATOM 775 C CA . LYS A 1 99 ? 30.592 9.403 2.291 1.00 25.88 100 LYS A CA 1
ATOM 776 C C . LYS A 1 99 ? 30.071 10.325 1.151 1.00 24.16 100 LYS A C 1
ATOM 777 O O . LYS A 1 99 ? 28.889 10.203 0.793 1.00 23.78 100 LYS A O 1
ATOM 783 N N . LEU A 1 100 ? 30.937 11.116 0.531 1.00 22.74 101 LEU A N 1
ATOM 784 C CA . LEU A 1 100 ? 30.511 11.954 -0.636 1.00 22.43 101 LEU A CA 1
ATOM 785 C C . LEU A 1 100 ? 30.084 11.079 -1.797 1.00 24.95 101 LEU A C 1
ATOM 786 O O . LEU A 1 100 ? 29.064 11.344 -2.398 1.00 22.48 101 LEU A O 1
ATOM 791 N N . ALA A 1 101 ? 30.782 9.943 -2.003 1.00 22.81 102 ALA A N 1
ATOM 792 C CA . ALA A 1 101 ? 30.369 8.985 -3.001 1.00 22.52 102 ALA A CA 1
ATOM 793 C C . ALA A 1 101 ? 29.006 8.369 -2.757 1.00 21.77 102 ALA A C 1
ATOM 794 O O . ALA A 1 101 ? 28.230 8.168 -3.721 1.00 20.51 102 ALA A O 1
ATOM 796 N N . ILE A 1 102 ? 28.664 8.020 -1.502 1.00 21.59 103 ILE A N 1
ATOM 797 C CA . ILE A 1 102 ? 27.299 7.566 -1.188 1.00 21.98 103 ILE A CA 1
ATOM 798 C C . ILE A 1 102 ? 26.259 8.629 -1.559 1.00 23.77 103 ILE A C 1
ATOM 799 O O . ILE A 1 102 ? 25.221 8.364 -2.167 1.00 23.28 103 ILE A O 1
ATOM 804 N N . VAL A 1 103 ? 26.574 9.852 -1.225 1.00 21.79 104 VAL A N 1
ATOM 805 C CA . VAL A 1 103 ? 25.697 10.978 -1.634 1.00 22.34 104 VAL A CA 1
ATOM 806 C C . VAL A 1 103 ? 25.520 11.108 -3.151 1.00 23.41 104 VAL A C 1
ATOM 807 O O . VAL A 1 103 ? 24.384 11.136 -3.664 1.00 26.56 104 VAL A O 1
ATOM 811 N N . THR A 1 104 ? 26.598 11.184 -3.880 1.00 22.02 105 THR A N 1
ATOM 812 C CA . THR A 1 104 ? 26.568 11.386 -5.352 1.00 24.42 105 THR A CA 1
ATOM 813 C C . THR A 1 104 ? 25.993 10.200 -6.107 1.00 26.36 105 THR A C 1
ATOM 814 O O . THR A 1 104 ? 25.275 10.366 -7.095 1.00 24.63 105 THR A O 1
ATOM 818 N N . GLN A 1 105 ? 26.314 8.983 -5.657 1.00 20.79 106 GLN A N 1
ATOM 819 C CA . GLN A 1 105 ? 25.842 7.777 -6.390 1.00 23.87 106 GLN A CA 1
ATOM 820 C C . GLN A 1 105 ? 24.484 7.286 -5.980 1.00 26.38 106 GLN A C 1
ATOM 821 O O . GLN A 1 105 ? 23.755 6.694 -6.824 1.00 27.02 106 GLN A O 1
ATOM 827 N N . LEU A 1 106 ? 24.107 7.495 -4.711 1.00 27.17 107 LEU A N 1
ATOM 828 C CA . LEU A 1 106 ? 22.882 6.881 -4.236 1.00 28.71 107 LEU A CA 1
ATOM 829 C C . LEU A 1 106 ? 21.897 7.978 -3.849 1.00 34.39 107 LEU A C 1
ATOM 830 O O . LEU A 1 106 ? 20.760 8.021 -4.342 1.00 38.42 107 LEU A O 1
ATOM 835 N N . GLU A 1 107 ? 22.353 8.933 -3.065 1.00 28.14 108 GLU A N 1
ATOM 836 C CA . GLU A 1 107 ? 21.359 9.821 -2.430 1.00 30.85 108 GLU A CA 1
ATOM 837 C C . GLU A 1 107 ? 20.893 10.954 -3.271 1.00 34.38 108 GLU A C 1
ATOM 838 O O . GLU A 1 107 ? 19.742 11.377 -3.143 1.00 34.33 108 GLU A O 1
ATOM 844 N N . LEU A 1 108 ? 21.703 11.379 -4.215 1.00 31.55 109 LEU A N 1
ATOM 845 C CA . LEU A 1 108 ? 21.377 12.474 -5.094 1.00 33.82 109 LEU A CA 1
ATOM 846 C C . LEU A 1 108 ? 20.606 11.928 -6.289 1.00 37.66 109 LEU A C 1
ATOM 847 O O . LEU A 1 108 ? 20.426 12.580 -7.301 1.00 50.76 109 LEU A O 1
ATOM 852 N N . ARG A 1 109 ? 20.218 10.668 -6.236 1.00 42.32 110 ARG A N 1
ATOM 853 C CA . ARG A 1 109 ? 19.439 10.066 -7.295 1.00 42.49 110 ARG A CA 1
ATOM 854 C C . ARG A 1 109 ? 17.966 10.076 -6.777 1.00 38.55 110 ARG A C 1
ATOM 855 O O . ARG A 1 109 ? 17.513 9.160 -6.117 1.00 47.23 110 ARG A O 1
ATOM 863 N N . GLN A 1 110 ? 17.236 11.133 -7.071 1.00 61.59 111 GLN A N 1
ATOM 864 C CA . GLN A 1 110 ? 15.883 11.243 -6.518 1.00 68.20 111 GLN A CA 1
ATOM 865 C C . GLN A 1 110 ? 14.869 11.547 -7.631 1.00 66.32 111 GLN A C 1
ATOM 866 O O . GLN A 1 110 ? 15.200 12.164 -8.644 1.00 74.42 111 GLN A O 1
ATOM 872 N N . SER A 1 111 ? 13.641 11.084 -7.442 1.00 62.66 112 SER A N 1
ATOM 873 C CA . SER A 1 111 ? 12.591 11.240 -8.449 1.00 71.14 112 SER A CA 1
ATOM 874 C C . SER A 1 111 ? 11.863 12.620 -8.344 1.00 80.23 112 SER A C 1
ATOM 875 O O . SER A 1 111 ? 10.974 12.942 -9.172 1.00 73.61 112 SER A O 1
ATOM 878 N N . ASN A 1 112 ? 12.245 13.431 -7.348 1.00 69.47 113 ASN A N 1
ATOM 879 C CA . ASN A 1 112 ? 11.799 14.814 -7.277 1.00 66.62 113 ASN A CA 1
ATOM 880 C C . ASN A 1 112 ? 12.170 15.516 -8.585 1.00 59.36 113 ASN A C 1
ATOM 881 O O . ASN A 1 112 ? 13.329 15.817 -8.825 1.00 55.76 113 ASN A O 1
ATOM 886 N N . THR A 1 113 ? 11.180 15.771 -9.433 1.00 63.44 114 THR A N 1
ATOM 887 C CA . THR A 1 113 ? 11.439 16.313 -10.771 1.00 65.53 114 THR A CA 1
ATOM 888 C C . THR A 1 113 ? 12.252 17.623 -10.781 1.00 62.44 114 THR A C 1
ATOM 889 O O . THR A 1 113 ? 13.099 17.844 -11.668 1.00 53.49 114 THR A O 1
ATOM 893 N N . GLU A 1 114 ? 12.010 18.493 -9.812 1.00 62.33 115 GLU A N 1
ATOM 894 C CA . GLU A 1 114 ? 12.664 19.789 -9.834 1.00 57.59 115 GLU A CA 1
ATOM 895 C C . GLU A 1 114 ? 14.020 19.757 -9.133 1.00 48.03 115 GLU A C 1
ATOM 896 O O . GLU A 1 114 ? 14.935 20.453 -9.537 1.00 50.28 115 GLU A O 1
ATOM 902 N N . LEU A 1 115 ? 14.198 18.880 -8.162 1.00 39.87 116 LEU A N 1
ATOM 903 C CA . LEU A 1 115 ? 15.553 18.593 -7.661 1.00 42.75 116 LEU A CA 1
ATOM 904 C C . LEU A 1 115 ? 16.446 17.972 -8.747 1.00 37.57 116 LEU A C 1
ATOM 905 O O . LEU A 1 115 ? 17.604 18.369 -8.927 1.00 37.22 116 LEU A O 1
ATOM 910 N N . ARG A 1 116 ? 15.869 17.043 -9.482 1.00 38.53 117 ARG A N 1
ATOM 911 C CA . ARG A 1 116 ? 16.535 16.360 -10.556 1.00 39.12 117 ARG A CA 1
ATOM 912 C C . ARG A 1 116 ? 16.987 17.336 -11.622 1.00 37.09 117 ARG A C 1
ATOM 913 O O . ARG A 1 116 ? 18.052 17.219 -12.125 1.00 33.89 117 ARG A O 1
ATOM 921 N N . LEU A 1 117 ? 16.165 18.322 -11.940 1.00 34.02 118 LEU A N 1
ATOM 922 C CA . LEU A 1 117 ? 16.544 19.344 -12.878 1.00 36.63 118 LEU A CA 1
ATOM 923 C C . LEU A 1 117 ? 17.749 20.173 -12.420 1.00 30.38 118 LEU A C 1
ATOM 924 O O . LEU A 1 117 ? 18.618 20.470 -13.211 1.00 31.66 118 LEU A O 1
ATOM 929 N N . LYS A 1 118 ? 17.737 20.567 -11.155 1.00 32.28 119 LYS A N 1
ATOM 930 C CA . LYS A 1 118 ? 18.837 21.335 -10.574 1.00 34.45 119 LYS A CA 1
ATOM 931 C C . LYS A 1 118 ? 20.145 20.527 -10.578 1.00 31.82 119 LYS A C 1
ATOM 932 O O . LYS A 1 118 ? 21.215 20.999 -10.959 1.00 30.87 119 LYS A O 1
ATOM 938 N N . ILE A 1 119 ? 20.027 19.281 -10.197 1.00 31.56 120 ILE A N 1
ATOM 939 C CA . ILE A 1 119 ? 21.255 18.406 -10.223 1.00 30.69 120 ILE A CA 1
ATOM 940 C C . ILE A 1 119 ? 21.885 18.290 -11.621 1.00 29.74 120 ILE A C 1
ATOM 941 O O . ILE A 1 119 ? 23.099 18.425 -11.855 1.00 26.84 120 ILE A O 1
ATOM 946 N N . ASN A 1 120 ? 21.056 18.087 -12.651 1.00 28.41 121 ASN A N 1
ATOM 947 C CA . ASN A 1 120 ? 21.530 18.070 -13.995 1.00 29.44 121 ASN A CA 1
ATOM 948 C C . ASN A 1 120 ? 22.136 19.369 -14.480 1.00 28.27 121 ASN A C 1
ATOM 949 O O . ASN A 1 120 ? 23.116 19.379 -15.230 1.00 30.17 121 ASN A O 1
ATOM 954 N N . GLU A 1 121 ? 21.600 20.510 -14.031 1.00 29.77 122 GLU A N 1
ATOM 955 C CA . GLU A 1 121 ? 22.202 21.729 -14.394 1.00 30.43 122 GLU A CA 1
ATOM 956 C C . GLU A 1 121 ? 23.614 21.865 -13.812 1.00 27.36 122 GLU A C 1
ATOM 957 O O . GLU A 1 121 ? 24.520 22.347 -14.502 1.00 29.53 122 GLU A O 1
ATOM 963 N N . VAL A 1 122 ? 23.826 21.323 -12.611 1.00 27.01 123 VAL A N 1
ATOM 964 C CA . VAL A 1 122 ? 25.181 21.376 -12.008 1.00 29.55 123 VAL A CA 1
ATOM 965 C C . VAL A 1 122 ? 26.156 20.455 -12.807 1.00 29.75 123 VAL A C 1
ATOM 966 O O . VAL A 1 122 ? 27.302 20.805 -13.139 1.00 26.95 123 VAL A O 1
ATOM 970 N N . LEU A 1 123 ? 25.676 19.283 -13.133 1.00 26.88 124 LEU A N 1
ATOM 971 C CA . LEU A 1 123 ? 26.430 18.306 -13.888 1.00 28.64 124 LEU A CA 1
ATOM 972 C C . LEU A 1 123 ? 26.890 18.807 -15.229 1.00 29.36 124 LEU A C 1
ATOM 973 O O . LEU A 1 123 ? 27.972 18.432 -15.697 1.00 26.74 124 LEU A O 1
ATOM 978 N N . LYS A 1 124 ? 26.112 19.724 -15.861 1.00 29.42 125 LYS A N 1
ATOM 979 C CA . LYS A 1 124 ? 26.469 20.222 -17.185 1.00 34.93 125 LYS A CA 1
ATOM 980 C C . LYS A 1 124 ? 27.849 20.808 -17.243 1.00 31.47 125 LYS A C 1
ATOM 981 O O . LYS A 1 124 ? 28.524 20.670 -18.233 1.00 32.88 125 LYS A O 1
ATOM 987 N N . GLY A 1 125 ? 28.336 21.430 -16.175 1.00 30.64 126 GLY A N 1
ATOM 988 C CA . GLY A 1 125 ? 29.691 21.946 -16.170 1.00 30.83 126 GLY A CA 1
ATOM 989 C C . GLY A 1 125 ? 30.786 20.888 -16.433 1.00 29.18 126 GLY A C 1
ATOM 990 O O . GLY A 1 125 ? 31.731 21.113 -17.195 1.00 29.07 126 GLY A O 1
ATOM 991 N N . TYR A 1 126 ? 30.585 19.709 -15.866 1.00 28.02 127 TYR A N 1
ATOM 992 C CA . TYR A 1 126 ? 31.558 18.615 -16.048 1.00 26.90 127 TYR A CA 1
ATOM 993 C C . TYR A 1 126 ? 31.395 18.046 -17.481 1.00 26.91 127 TYR A C 1
ATOM 994 O O . TYR A 1 126 ? 32.340 17.804 -18.219 1.00 25.09 127 TYR A O 1
ATOM 1003 N N . LEU A 1 127 ? 30.136 17.864 -17.886 1.00 24.46 128 LEU A N 1
ATOM 1004 C CA . LEU A 1 127 ? 29.819 17.446 -19.286 1.00 28.48 128 LEU A CA 1
ATOM 1005 C C . LEU A 1 127 ? 30.395 18.388 -20.337 1.00 29.17 128 LEU A C 1
ATOM 1006 O O . LEU A 1 127 ? 30.912 17.913 -21.276 1.00 26.40 128 LEU A O 1
ATOM 1011 N N . ASN A 1 128 ? 30.372 19.710 -20.121 1.00 28.57 129 ASN A N 1
ATOM 1012 C CA . ASN A 1 128 ? 31.046 20.666 -21.049 1.00 32.25 129 ASN A CA 1
ATOM 1013 C C . ASN A 1 128 ? 32.556 20.508 -21.127 1.00 28.63 129 ASN A C 1
ATOM 1014 O O . ASN A 1 128 ? 33.150 20.606 -22.195 1.00 30.61 129 ASN A O 1
ATOM 1019 N N . LEU A 1 129 ? 33.190 20.191 -20.010 1.00 29.06 130 LEU A N 1
ATOM 1020 C CA . LEU A 1 129 ? 34.589 19.847 -19.993 1.00 29.48 130 LEU A CA 1
ATOM 1021 C C . LEU A 1 129 ? 34.885 18.598 -20.800 1.00 28.54 130 LEU A C 1
ATOM 1022 O O . LEU A 1 129 ? 35.815 18.548 -21.564 1.00 28.95 130 LEU A O 1
ATOM 1027 N N . LEU A 1 130 ? 34.090 17.560 -20.598 1.00 29.06 131 LEU A N 1
ATOM 1028 C CA . LEU A 1 130 ? 34.175 16.368 -21.431 1.00 27.48 131 LEU A CA 1
ATOM 1029 C C . LEU A 1 130 ? 34.088 16.734 -22.953 1.00 26.27 131 LEU A C 1
ATOM 1030 O O . LEU A 1 130 ? 34.876 16.305 -23.763 1.00 27.13 131 LEU A O 1
ATOM 1035 N N . ASP A 1 131 ? 33.115 17.556 -23.302 1.00 28.40 132 ASP A N 1
ATOM 1036 C CA . ASP A 1 131 ? 32.929 17.991 -24.710 1.00 32.51 132 ASP A CA 1
ATOM 1037 C C . ASP A 1 131 ? 34.165 18.726 -25.281 1.00 31.08 132 ASP A C 1
ATOM 1038 O O . ASP A 1 131 ? 34.642 18.361 -26.408 1.00 30.69 132 ASP A O 1
ATOM 1043 N N . GLU A 1 132 ? 34.746 19.596 -24.462 1.00 34.39 133 GLU A N 1
ATOM 1044 C CA . GLU A 1 132 ? 35.984 20.263 -24.865 1.00 34.04 133 GLU A CA 1
ATOM 1045 C C . GLU A 1 132 ? 37.102 19.292 -25.156 1.00 33.07 133 GLU A C 1
ATOM 1046 O O . GLU A 1 132 ? 37.806 19.446 -26.157 1.00 32.00 133 GLU A O 1
ATOM 1052 N N . LEU A 1 133 ? 37.293 18.295 -24.290 1.00 29.32 134 LEU A N 1
ATOM 1053 C CA . LEU A 1 133 ? 38.278 17.271 -24.512 1.00 30.91 134 LEU A CA 1
ATOM 1054 C C . LEU A 1 133 ? 38.102 16.466 -25.797 1.00 30.64 134 LEU A C 1
ATOM 1055 O O . LEU A 1 133 ? 39.074 16.144 -26.520 1.00 33.93 134 LEU A O 1
ATOM 1060 N N . LEU A 1 134 ? 36.857 16.111 -26.052 1.00 26.72 135 LEU A N 1
ATOM 1061 C CA . LEU A 1 134 ? 36.531 15.372 -27.207 1.00 27.33 135 LEU A CA 1
ATOM 1062 C C . LEU A 1 134 ? 36.775 16.189 -28.506 1.00 28.99 135 LEU A C 1
ATOM 1063 O O . LEU A 1 134 ? 37.214 15.614 -29.518 1.00 30.53 135 LEU A O 1
ATOM 1068 N N . MET A 1 135 ? 36.336 17.439 -28.458 1.00 31.10 136 MET A N 1
ATOM 1069 C CA . MET A 1 135 ? 36.560 18.398 -29.568 1.00 36.54 136 MET A CA 1
ATOM 1070 C C . MET A 1 135 ? 38.043 18.549 -29.903 1.00 38.93 136 MET A C 1
ATOM 1071 O O . MET A 1 135 ? 38.414 18.537 -31.094 1.00 37.28 136 MET A O 1
ATOM 1076 N N . GLU A 1 136 ? 38.858 18.740 -28.849 1.00 41.18 137 GLU A N 1
ATOM 1077 C CA . GLU A 1 136 ? 40.338 18.781 -28.940 1.00 36.01 137 GLU A CA 1
ATOM 1078 C C . GLU A 1 136 ? 40.914 17.548 -29.567 1.00 41.46 137 GLU A C 1
ATOM 1079 O O . GLU A 1 136 ? 41.718 17.593 -30.553 1.00 39.19 137 GLU A O 1
ATOM 1085 N N . GLY A 1 137 ? 40.521 16.404 -29.024 1.00 33.96 138 GLY A N 1
ATOM 1086 C CA . GLY A 1 137 ? 41.032 15.167 -29.519 1.00 34.75 138 GLY A CA 1
ATOM 1087 C C . GLY A 1 137 ? 40.692 14.909 -30.961 1.00 36.52 138 GLY A C 1
ATOM 1088 O O . GLY A 1 137 ? 41.483 14.269 -31.700 1.00 43.98 138 GLY A O 1
ATOM 1089 N N . LYS A 1 138 ? 39.496 15.306 -31.362 1.00 34.27 139 LYS A N 1
ATOM 1090 C CA . LYS A 1 138 ? 39.119 15.153 -32.760 1.00 38.63 139 LYS A CA 1
ATOM 1091 C C . LYS A 1 138 ? 40.015 16.051 -33.627 1.00 41.03 139 LYS A C 1
ATOM 1092 O O . LYS A 1 138 ? 40.634 15.559 -34.599 1.00 44.57 139 LYS A O 1
ATOM 1098 N N . GLU A 1 139 ? 40.076 17.323 -33.265 1.00 41.69 140 GLU A N 1
ATOM 1099 C CA . GLU A 1 139 ? 40.839 18.330 -34.034 1.00 47.28 140 GLU A CA 1
ATOM 1100 C C . GLU A 1 139 ? 42.329 17.892 -34.259 1.00 53.17 140 GLU A C 1
ATOM 1101 O O . GLU A 1 139 ? 42.861 18.106 -35.354 1.00 57.75 140 GLU A O 1
ATOM 1107 N N . LYS A 1 140 ? 42.960 17.225 -33.288 1.00 43.01 141 LYS A N 1
ATOM 1108 C CA . LYS A 1 140 ? 44.356 16.773 -33.379 1.00 45.58 141 LYS A CA 1
ATOM 1109 C C . LYS A 1 140 ? 44.500 15.335 -33.806 1.00 45.32 141 LYS A C 1
ATOM 1110 O O . LYS A 1 140 ? 45.569 14.747 -33.692 1.00 46.75 141 LYS A O 1
ATOM 1116 N N . GLY A 1 141 ? 43.417 14.700 -34.251 1.00 42.17 142 GLY A N 1
ATOM 1117 C CA . GLY A 1 141 ? 43.534 13.413 -34.895 1.00 40.50 142 GLY A CA 1
ATOM 1118 C C . GLY A 1 141 ? 43.635 12.217 -33.979 1.00 43.30 142 GLY A C 1
ATOM 1119 O O . GLY A 1 141 ? 43.752 11.113 -34.461 1.00 45.99 142 GLY A O 1
ATOM 1120 N N . TYR A 1 142 ? 43.502 12.423 -32.665 1.00 41.77 143 TYR A N 1
ATOM 1121 C CA . TYR A 1 142 ? 43.568 11.330 -31.714 1.00 38.38 143 TYR A CA 1
ATOM 1122 C C . TYR A 1 142 ? 42.232 10.539 -31.611 1.00 32.60 143 TYR A C 1
ATOM 1123 O O . TYR A 1 142 ? 42.243 9.279 -31.526 1.00 38.77 143 TYR A O 1
ATOM 1132 N N . PHE A 1 143 ? 41.117 11.253 -31.582 1.00 31.77 144 PHE A N 1
ATOM 1133 C CA . PHE A 1 143 ? 39.822 10.599 -31.690 1.00 33.15 144 PHE A CA 1
ATOM 1134 C C . PHE A 1 143 ? 39.259 10.607 -33.096 1.00 34.55 144 PHE A C 1
ATOM 1135 O O . PHE A 1 143 ? 39.410 11.579 -33.843 1.00 38.90 144 PHE A O 1
ATOM 1143 N N . PHE A 1 144 ? 38.540 9.516 -33.395 1.00 35.24 145 PHE A N 1
ATOM 1144 C CA . PHE A 1 144 ? 37.834 9.270 -34.637 1.00 39.69 145 PHE A CA 1
ATOM 1145 C C . PHE A 1 144 ? 37.146 10.552 -35.090 1.00 42.88 145 PHE A C 1
ATOM 1146 O O . PHE A 1 144 ? 36.396 11.166 -34.326 1.00 38.67 145 PHE A O 1
ATOM 1154 N N . GLN A 1 145 ? 37.463 11.037 -36.301 1.00 42.47 146 GLN A N 1
ATOM 1155 C CA . GLN A 1 145 ? 36.864 12.289 -36.804 1.00 42.79 146 GLN A CA 1
ATOM 1156 C C . GLN A 1 145 ? 35.332 12.333 -36.924 1.00 36.47 146 GLN A C 1
ATOM 1157 O O . GLN A 1 145 ? 34.741 13.407 -36.770 1.00 44.75 146 GLN A O 1
ATOM 1163 N N . GLU A 1 146 ? 34.675 11.223 -37.212 1.00 36.24 147 GLU A N 1
ATOM 1164 C CA . GLU A 1 146 ? 33.220 11.226 -37.434 1.00 39.70 147 GLU A CA 1
ATOM 1165 C C . GLU A 1 146 ? 32.458 10.966 -36.097 1.00 33.51 147 GLU A C 1
ATOM 1166 O O . GLU A 1 146 ? 31.253 10.797 -36.072 1.00 28.55 147 GLU A O 1
ATOM 1172 N N . LEU A 1 147 ? 33.197 10.875 -35.000 1.00 32.05 148 LEU A N 1
ATOM 1173 C CA . LEU A 1 147 ? 32.600 10.680 -33.676 1.00 34.61 148 LEU A CA 1
ATOM 1174 C C . LEU A 1 147 ? 31.604 11.793 -33.335 1.00 28.30 148 LEU A C 1
ATOM 1175 O O . LEU A 1 147 ? 31.911 12.937 -33.433 1.00 28.09 148 LEU A O 1
ATOM 1180 N N . ASP A 1 148 ? 30.460 11.417 -32.795 1.00 25.09 149 ASP A N 1
ATOM 1181 C CA . ASP A 1 148 ? 29.547 12.397 -32.248 1.00 27.90 149 ASP A CA 1
ATOM 1182 C C . ASP A 1 148 ? 29.968 12.773 -30.833 1.00 32.50 149 ASP A C 1
ATOM 1183 O O . ASP A 1 148 ? 30.041 11.927 -29.959 1.00 27.04 149 ASP A O 1
ATOM 1188 N N . THR A 1 149 ? 30.283 14.033 -30.622 1.00 29.62 150 THR A N 1
ATOM 1189 C CA . THR A 1 149 ? 30.703 14.519 -29.336 1.00 30.49 150 THR A CA 1
ATOM 1190 C C . THR A 1 149 ? 29.680 14.180 -28.268 1.00 29.50 150 THR A C 1
ATOM 1191 O O . THR A 1 149 ? 30.018 13.752 -27.151 1.00 24.19 150 THR A O 1
ATOM 1195 N N . ARG A 1 150 ? 28.426 14.364 -28.594 1.00 26.92 151 ARG A N 1
ATOM 1196 C CA . ARG A 1 150 ? 27.346 14.175 -27.609 1.00 28.93 151 ARG A CA 1
ATOM 1197 C C . ARG A 1 150 ? 27.294 12.689 -27.128 1.00 30.65 151 ARG A C 1
ATOM 1198 O O . ARG A 1 150 ? 27.346 12.415 -25.923 1.00 27.16 151 ARG A O 1
ATOM 1206 N N . LEU A 1 151 ? 27.275 11.744 -28.057 1.00 24.04 152 LEU A N 1
ATOM 1207 C CA . LEU A 1 151 ? 27.237 10.365 -27.750 1.00 24.63 152 LEU A CA 1
ATOM 1208 C C . LEU A 1 151 ? 28.498 9.908 -27.033 1.00 24.18 152 LEU A C 1
ATOM 1209 O O . LEU A 1 151 ? 28.433 9.089 -26.060 1.00 21.87 152 LEU A O 1
ATOM 1214 N N . ALA A 1 152 ? 29.647 10.406 -27.510 1.00 22.30 153 ALA A N 1
ATOM 1215 C CA . ALA A 1 152 ? 30.926 10.075 -26.839 1.00 24.13 153 ALA A CA 1
ATOM 1216 C C . ALA A 1 152 ? 30.919 10.539 -25.359 1.00 22.20 153 ALA A C 1
ATOM 1217 O O . ALA A 1 152 ? 31.358 9.831 -24.497 1.00 20.64 153 ALA A O 1
ATOM 1219 N N . ARG A 1 153 ? 30.472 11.759 -25.096 1.00 22.70 154 ARG A N 1
ATOM 1220 C CA . ARG A 1 153 ? 30.296 12.266 -23.757 1.00 25.56 154 ARG A CA 1
ATOM 1221 C C . ARG A 1 153 ? 29.396 11.399 -22.890 1.00 23.48 154 ARG A C 1
ATOM 1222 O O . ARG A 1 153 ? 29.701 11.140 -21.714 1.00 21.81 154 ARG A O 1
ATOM 1230 N N . GLN A 1 154 ? 28.306 10.952 -23.467 1.00 20.82 155 GLN A N 1
ATOM 1231 C CA . GLN A 1 154 ? 27.397 10.073 -22.768 1.00 20.98 155 GLN A CA 1
ATOM 1232 C C . GLN A 1 154 ? 27.999 8.746 -22.449 1.00 21.85 155 GLN A C 1
ATOM 1233 O O . GLN A 1 154 ? 27.769 8.199 -21.349 1.00 20.88 155 GLN A O 1
ATOM 1239 N N . MET A 1 155 ? 28.769 8.213 -23.358 1.00 24.46 156 MET A N 1
ATOM 1240 C CA . MET A 1 155 ? 29.514 6.944 -23.113 1.00 19.49 156 MET A CA 1
ATOM 1241 C C . MET A 1 155 ? 30.567 7.154 -22.013 1.00 19.40 156 MET A C 1
ATOM 1242 O O . MET A 1 155 ? 30.718 6.325 -21.131 1.00 20.27 156 MET A O 1
ATOM 1247 N N . ILE A 1 156 ? 31.358 8.208 -22.052 1.00 20.63 157 ILE A N 1
ATOM 1248 C CA . ILE A 1 156 ? 32.370 8.395 -21.038 1.00 21.00 157 ILE A CA 1
ATOM 1249 C C . ILE A 1 156 ? 31.734 8.569 -19.634 1.00 20.05 157 ILE A C 1
ATOM 1250 O O . ILE A 1 156 ? 32.105 7.941 -18.621 1.00 20.72 157 ILE A O 1
ATOM 1255 N N . PHE A 1 157 ? 30.805 9.522 -19.531 1.00 19.64 158 PHE A N 1
ATOM 1256 C CA . PHE A 1 157 ? 30.181 9.803 -18.285 1.00 20.23 158 PHE A CA 1
ATOM 1257 C C . PHE A 1 157 ? 29.420 8.629 -17.828 1.00 19.99 158 PHE A C 1
ATOM 1258 O O . PHE A 1 157 ? 29.490 8.264 -16.615 1.00 19.64 158 PHE A O 1
ATOM 1266 N N . GLY A 1 158 ? 28.620 7.998 -18.749 1.00 19.62 159 GLY A N 1
ATOM 1267 C CA . GLY A 1 158 ? 27.786 6.929 -18.283 1.00 18.02 159 GLY A CA 1
ATOM 1268 C C . GLY A 1 158 ? 28.620 5.761 -17.760 1.00 19.21 159 GLY A C 1
ATOM 1269 O O . GLY A 1 158 ? 28.264 5.085 -16.813 1.00 19.36 159 GLY A O 1
ATOM 1270 N N . THR A 1 159 ? 29.731 5.548 -18.439 1.00 18.17 160 THR A N 1
ATOM 1271 C CA . THR A 1 159 ? 30.672 4.492 -18.025 1.00 18.49 160 THR A CA 1
ATOM 1272 C C . THR A 1 159 ? 31.305 4.773 -16.678 1.00 18.03 160 THR A C 1
ATOM 1273 O O . THR A 1 159 ? 31.305 3.885 -15.766 1.00 19.40 160 THR A O 1
ATOM 1277 N N . LEU A 1 160 ? 31.906 5.919 -16.535 1.00 18.59 161 LEU A N 1
ATOM 1278 C CA . LEU A 1 160 ? 32.577 6.273 -15.244 1.00 20.39 161 LEU A CA 1
ATOM 1279 C C . LEU A 1 160 ? 31.612 6.251 -14.072 1.00 21.95 161 LEU A C 1
ATOM 1280 O O . LEU A 1 160 ? 31.835 5.676 -13.036 1.00 19.47 161 LEU A O 1
ATOM 1285 N N . ASP A 1 161 ? 30.402 6.742 -14.314 1.00 19.40 162 ASP A N 1
ATOM 1286 C CA . ASP A 1 161 ? 29.399 6.772 -13.284 1.00 21.00 162 ASP A CA 1
ATOM 1287 C C . ASP A 1 161 ? 28.954 5.416 -12.873 1.00 19.02 162 ASP A C 1
ATOM 1288 O O . ASP A 1 161 ? 28.709 5.144 -11.667 1.00 19.67 162 ASP A O 1
ATOM 1293 N N . GLU A 1 162 ? 28.768 4.511 -13.812 1.00 18.56 163 GLU A N 1
ATOM 1294 C CA . GLU A 1 162 ? 28.387 3.171 -13.563 1.00 19.54 163 GLU A CA 1
ATOM 1295 C C . GLU A 1 162 ? 29.461 2.392 -12.796 1.00 20.62 163 GLU A C 1
ATOM 1296 O O . GLU A 1 162 ? 29.140 1.671 -11.866 1.00 19.80 163 GLU A O 1
ATOM 1302 N N . VAL A 1 163 ? 30.724 2.582 -13.181 1.00 19.74 164 VAL A N 1
ATOM 1303 C CA . VAL A 1 163 ? 31.842 1.927 -12.458 1.00 20.25 164 VAL A CA 1
ATOM 1304 C C . VAL A 1 163 ? 31.824 2.411 -10.989 1.00 21.44 164 VAL A C 1
ATOM 1305 O O . VAL A 1 163 ? 31.822 1.613 -10.067 1.00 21.46 164 VAL A O 1
ATOM 1309 N N . VAL A 1 164 ? 31.715 3.717 -10.747 1.00 18.63 165 VAL A N 1
ATOM 1310 C CA . VAL A 1 164 ? 31.716 4.285 -9.367 1.00 20.44 165 VAL A CA 1
ATOM 1311 C C . VAL A 1 164 ? 30.506 3.753 -8.576 1.00 20.90 165 VAL A C 1
ATOM 1312 O O . VAL A 1 164 ? 30.652 3.362 -7.401 1.00 21.30 165 VAL A O 1
ATOM 1316 N N . THR A 1 165 ? 29.322 3.711 -9.206 1.00 20.88 166 THR A N 1
ATOM 1317 C CA . THR A 1 165 ? 28.154 3.191 -8.521 1.00 21.56 166 THR A CA 1
ATOM 1318 C C . THR A 1 165 ? 28.316 1.775 -8.076 1.00 23.85 166 THR A C 1
ATOM 1319 O O . THR A 1 165 ? 27.903 1.391 -6.962 1.00 22.53 166 THR A O 1
ATOM 1323 N N . ASN A 1 166 ? 28.924 0.954 -8.925 1.00 21.55 167 ASN A N 1
ATOM 1324 C CA . ASN A 1 166 ? 29.115 -0.403 -8.560 1.00 22.38 167 ASN A CA 1
ATOM 1325 C C . ASN A 1 166 ? 30.070 -0.579 -7.342 1.00 23.18 167 ASN A C 1
ATOM 1326 O O . ASN A 1 166 ? 29.810 -1.440 -6.505 1.00 26.52 167 ASN A O 1
ATOM 1331 N N . TRP A 1 167 ? 31.053 0.297 -7.244 1.00 21.78 168 TRP A N 1
ATOM 1332 C CA . TRP A 1 167 ? 32.044 0.298 -6.161 1.00 23.64 168 TRP A CA 1
ATOM 1333 C C . TRP A 1 167 ? 31.330 0.713 -4.872 1.00 26.87 168 TRP A C 1
ATOM 1334 O O . TRP A 1 167 ? 31.420 0.053 -3.831 1.00 23.96 168 TRP A O 1
ATOM 1345 N N . VAL A 1 168 ? 30.505 1.767 -4.950 1.00 22.85 169 VAL A N 1
ATOM 1346 C CA . VAL A 1 168 ? 29.643 2.164 -3.808 1.00 23.82 169 VAL A CA 1
ATOM 1347 C C . VAL A 1 168 ? 28.668 1.079 -3.356 1.00 24.12 169 VAL A C 1
ATOM 1348 O O . VAL A 1 168 ? 28.532 0.862 -2.142 1.00 25.86 169 VAL A O 1
ATOM 1352 N N . MET A 1 169 ? 28.060 0.321 -4.260 1.00 22.99 170 MET A N 1
ATOM 1353 C CA . MET A 1 169 ? 27.161 -0.753 -3.922 1.00 26.50 170 MET A CA 1
ATOM 1354 C C . MET A 1 169 ? 27.915 -1.903 -3.307 1.00 28.69 170 MET A C 1
ATOM 1355 O O . MET A 1 169 ? 27.292 -2.671 -2.609 1.00 30.33 170 MET A O 1
ATOM 1360 N N . LYS A 1 170 ? 29.215 -1.950 -3.475 1.00 28.06 171 LYS A N 1
ATOM 1361 C CA . LYS A 1 170 ? 30.098 -2.944 -2.817 1.00 32.07 171 LYS A CA 1
ATOM 1362 C C . LYS A 1 170 ? 30.865 -2.338 -1.625 1.00 29.80 171 LYS A C 1
ATOM 1363 O O . LYS A 1 170 ? 31.991 -2.756 -1.247 1.00 28.42 171 LYS A O 1
ATOM 1369 N N . ASP A 1 171 ? 30.228 -1.346 -0.975 1.00 29.94 172 ASP A N 1
ATOM 1370 C CA . ASP A 1 171 ? 30.761 -0.737 0.233 1.00 30.12 172 ASP A CA 1
ATOM 1371 C C . ASP A 1 171 ? 32.087 -0.148 0.118 1.00 33.01 172 ASP A C 1
ATOM 1372 O O . ASP A 1 171 ? 32.841 -0.099 1.107 1.00 29.34 172 ASP A O 1
ATOM 1377 N N . CYS A 1 172 ? 32.437 0.295 -1.091 1.00 27.12 173 CYS A N 1
ATOM 1378 C CA . CYS A 1 172 ? 33.723 0.921 -1.405 1.00 28.70 173 CYS A CA 1
ATOM 1379 C C . CYS A 1 172 ? 34.921 0.097 -0.963 1.00 30.39 173 CYS A C 1
ATOM 1380 O O . CYS A 1 172 ? 35.910 0.663 -0.597 1.00 31.15 173 CYS A O 1
ATOM 1383 N N . LYS A 1 173 ? 34.820 -1.226 -0.995 1.00 29.41 174 LYS A N 1
ATOM 1384 C CA . LYS A 1 173 ? 35.821 -2.101 -0.291 1.00 35.73 174 LYS A CA 1
ATOM 1385 C C . LYS A 1 173 ? 37.122 -2.347 -1.059 1.00 36.96 174 LYS A C 1
ATOM 1386 O O . LYS A 1 173 ? 38.128 -2.755 -0.477 1.00 36.65 174 LYS A O 1
ATOM 1392 N N . TYR A 1 174 ? 37.095 -2.125 -2.375 1.00 29.78 175 TYR A N 1
ATOM 1393 C CA . TYR A 1 174 ? 38.267 -2.208 -3.204 1.00 29.82 175 TYR A CA 1
ATOM 1394 C C . TYR A 1 174 ? 38.721 -0.843 -3.667 1.00 34.12 175 TYR A C 1
ATOM 1395 O O . TYR A 1 174 ? 38.014 0.167 -3.504 1.00 31.15 175 TYR A O 1
ATOM 1404 N N . ASP A 1 175 ? 39.926 -0.782 -4.220 1.00 31.64 176 ASP A N 1
ATOM 1405 C CA . ASP A 1 175 ? 40.505 0.514 -4.534 1.00 36.09 176 ASP A CA 1
ATOM 1406 C C . ASP A 1 175 ? 39.955 0.905 -5.908 1.00 33.17 176 ASP A C 1
ATOM 1407 O O . ASP A 1 175 ? 40.331 0.348 -6.953 1.00 30.52 176 ASP A O 1
ATOM 1412 N N . LEU A 1 176 ? 39.026 1.846 -5.901 1.00 37.26 177 LEU A N 1
ATOM 1413 C CA . LEU A 1 176 ? 38.473 2.315 -7.164 1.00 33.81 177 LEU A CA 1
ATOM 1414 C C . LEU A 1 176 ? 39.544 2.821 -8.123 1.00 33.74 177 LEU A C 1
ATOM 1415 O O . LEU A 1 176 ? 39.426 2.690 -9.344 1.00 31.68 177 LEU A O 1
ATOM 1420 N N . THR A 1 177 ? 40.632 3.411 -7.601 1.00 35.57 178 THR A N 1
ATOM 1421 C CA . THR A 1 177 ? 41.658 3.939 -8.487 1.00 37.16 178 THR A CA 1
ATOM 1422 C C . THR A 1 177 ? 42.522 2.844 -9.165 1.00 35.36 178 THR A C 1
ATOM 1423 O O . THR A 1 177 ? 43.167 3.112 -10.138 1.00 40.31 178 THR A O 1
ATOM 1427 N N . ALA A 1 178 ? 42.406 1.590 -8.786 1.00 35.58 179 ALA A N 1
ATOM 1428 C CA . ALA A 1 178 ? 42.984 0.482 -9.588 1.00 33.10 179 ALA A CA 1
ATOM 1429 C C . ALA A 1 178 ? 42.303 0.231 -10.962 1.00 36.13 179 ALA A C 1
ATOM 1430 O O . ALA A 1 178 ? 42.785 -0.537 -11.798 1.00 35.28 179 ALA A O 1
ATOM 1432 N N . LEU A 1 179 ? 41.134 0.854 -11.170 1.00 26.44 180 LEU A N 1
ATOM 1433 C CA . LEU A 1 179 ? 40.391 0.700 -12.449 1.00 25.80 180 LEU A CA 1
ATOM 1434 C C . LEU A 1 179 ? 40.647 1.837 -13.461 1.00 27.20 180 LEU A C 1
ATOM 1435 O O . LEU A 1 179 ? 40.211 1.789 -14.597 1.00 25.58 180 LEU A O 1
ATOM 1440 N N . VAL A 1 180 ? 41.424 2.834 -13.053 1.00 26.02 181 VAL A N 1
ATOM 1441 C CA . VAL A 1 180 ? 41.734 3.972 -13.893 1.00 27.06 181 VAL A CA 1
ATOM 1442 C C . VAL A 1 180 ? 42.287 3.536 -15.215 1.00 27.25 181 VAL A C 1
ATOM 1443 O O . VAL A 1 180 ? 41.760 3.912 -16.256 1.00 24.76 181 VAL A O 1
ATOM 1447 N N . LYS A 1 181 ? 43.370 2.743 -15.211 1.00 26.65 182 LYS A N 1
ATOM 1448 C CA . LYS A 1 181 ? 43.972 2.375 -16.483 1.00 26.87 182 LYS A CA 1
ATOM 1449 C C . LYS A 1 181 ? 43.050 1.543 -17.317 1.00 29.14 182 LYS A C 1
ATOM 1450 O O . LYS A 1 181 ? 42.877 1.876 -18.484 1.00 28.39 182 LYS A O 1
ATOM 1456 N N . PRO A 1 182 ? 42.463 0.457 -16.775 1.00 26.94 183 PRO A N 1
ATOM 1457 C CA . PRO A 1 182 ? 41.583 -0.334 -17.631 1.00 25.64 183 PRO A CA 1
ATOM 1458 C C . PRO A 1 182 ? 40.342 0.407 -18.170 1.00 23.49 183 PRO A C 1
ATOM 1459 O O . PRO A 1 182 ? 39.964 0.157 -19.310 1.00 21.32 183 PRO A O 1
ATOM 1463 N N . VAL A 1 183 ? 39.798 1.344 -17.403 1.00 25.46 184 VAL A N 1
ATOM 1464 C CA . VAL A 1 183 ? 38.585 2.095 -17.915 1.00 23.40 184 VAL A CA 1
ATOM 1465 C C . VAL A 1 183 ? 39.001 3.008 -19.043 1.00 25.49 184 VAL A C 1
ATOM 1466 O O . VAL A 1 183 ? 38.387 3.037 -20.060 1.00 22.07 184 VAL A O 1
ATOM 1470 N N . HIS A 1 184 ? 40.113 3.717 -18.831 1.00 22.86 185 HIS A N 1
ATOM 1471 C CA . HIS A 1 184 ? 40.713 4.537 -19.823 1.00 25.55 185 HIS A CA 1
ATOM 1472 C C . HIS A 1 184 ? 40.937 3.809 -21.154 1.00 25.99 185 HIS A C 1
ATOM 1473 O O . HIS A 1 184 ? 40.551 4.339 -22.225 1.00 22.07 185 HIS A O 1
ATOM 1480 N N . GLN A 1 185 ? 41.573 2.600 -21.073 1.00 24.29 186 GLN A N 1
ATOM 1481 C CA . GLN A 1 185 ? 41.876 1.891 -22.236 1.00 28.32 186 GLN A CA 1
ATOM 1482 C C . GLN A 1 185 ? 40.631 1.420 -22.960 1.00 25.36 186 GLN A C 1
ATOM 1483 O O . GLN A 1 185 ? 40.559 1.430 -24.176 1.00 27.47 186 GLN A O 1
ATOM 1489 N N . LEU A 1 186 ? 39.658 0.996 -22.184 1.00 21.44 187 LEU A N 1
ATOM 1490 C CA . LEU A 1 186 ? 38.434 0.460 -22.686 1.00 26.00 187 LEU A CA 1
ATOM 1491 C C . LEU A 1 186 ? 37.623 1.529 -23.429 1.00 21.67 187 LEU A C 1
ATOM 1492 O O . LEU A 1 186 ? 37.080 1.250 -24.517 1.00 22.35 187 LEU A O 1
ATOM 1497 N N . LEU A 1 187 ? 37.562 2.742 -22.902 1.00 21.59 188 LEU A N 1
ATOM 1498 C CA . LEU A 1 187 ? 36.982 3.829 -23.580 1.00 21.38 188 LEU A CA 1
ATOM 1499 C C . LEU A 1 187 ? 37.656 4.185 -24.904 1.00 24.54 188 LEU A C 1
ATOM 1500 O O . LEU A 1 187 ? 37.012 4.472 -25.900 1.00 25.32 188 LEU A O 1
ATOM 1505 N N . LEU A 1 188 ? 38.958 4.043 -24.955 1.00 25.52 189 LEU A N 1
ATOM 1506 C CA . LEU A 1 188 ? 39.674 4.236 -26.240 1.00 25.77 189 LEU A CA 1
ATOM 1507 C C . LEU A 1 188 ? 39.504 3.142 -27.251 1.00 27.82 189 LEU A C 1
ATOM 1508 O O . LEU A 1 188 ? 39.442 3.396 -28.484 1.00 28.10 189 LEU A O 1
ATOM 1513 N N . GLY A 1 189 ? 39.522 1.891 -26.820 1.00 26.96 190 GLY A N 1
ATOM 1514 C CA . GLY A 1 189 ? 39.456 0.805 -27.793 1.00 31.23 190 GLY A CA 1
ATOM 1515 C C . GLY A 1 189 ? 38.212 0.015 -27.969 1.00 31.66 190 GLY A C 1
ATOM 1516 O O . GLY A 1 189 ? 38.158 -0.862 -28.854 1.00 28.82 190 GLY A O 1
ATOM 1517 N N . GLY A 1 190 ? 37.187 0.305 -27.156 1.00 23.36 191 GLY A N 1
ATOM 1518 C CA . GLY A 1 190 ? 35.986 -0.450 -27.198 1.00 21.07 191 GLY A CA 1
ATOM 1519 C C . GLY A 1 190 ? 36.122 -1.910 -26.940 1.00 22.88 191 GLY A C 1
ATOM 1520 O O . GLY A 1 190 ? 37.107 -2.406 -26.280 1.00 26.19 191 GLY A O 1
ATOM 1521 N N . LEU A 1 191 ? 35.155 -2.653 -27.419 1.00 22.01 192 LEU A N 1
ATOM 1522 C CA . LEU A 1 191 ? 35.163 -4.066 -27.236 1.00 19.30 192 LEU A CA 1
ATOM 1523 C C . LEU A 1 191 ? 36.247 -4.747 -28.124 1.00 22.83 192 LEU A C 1
ATOM 1524 O O . LEU A 1 191 ? 36.756 -5.825 -27.746 1.00 25.75 192 LEU A O 1
ATOM 1529 N N . ARG A 1 192 ? 36.520 -4.153 -29.286 1.00 25.19 193 ARG A N 1
ATOM 1530 C CA . ARG A 1 192 ? 37.347 -4.824 -30.329 1.00 25.10 193 ARG A CA 1
ATOM 1531 C C . ARG A 1 192 ? 38.846 -4.835 -30.096 1.00 29.27 193 ARG A C 1
ATOM 1532 O O . ARG A 1 192 ? 39.493 -5.847 -30.493 1.00 28.18 193 ARG A O 1
ATOM 1540 N N . HIS A 1 193 ? 39.370 -3.760 -29.494 1.00 27.75 194 HIS A N 1
ATOM 1541 C CA . HIS A 1 193 ? 40.796 -3.417 -29.500 1.00 32.98 194 HIS A CA 1
ATOM 1542 C C . HIS A 1 193 ? 41.441 -3.162 -28.171 1.00 35.32 194 HIS A C 1
ATOM 1543 O O . HIS A 1 193 ? 41.047 -2.280 -27.414 1.00 34.49 194 HIS A O 1
ATOM 1550 N N . ARG A 1 194 ? 42.412 -3.992 -27.863 1.00 31.26 195 ARG A N 1
ATOM 1551 C CA . ARG A 1 194 ? 43.513 -3.726 -26.906 1.00 37.89 195 ARG A CA 1
ATOM 1552 C C . ARG A 1 194 ? 44.043 -5.004 -26.322 1.00 40.53 195 ARG A C 1
ATOM 1553 O O . ARG A 1 194 ? 45.076 -4.976 -25.684 1.00 58.26 195 ARG A O 1
ATOM 1561 N N . LYS B 1 7 ? -6.197 -9.824 -16.714 1.00 63.82 8 LYS B N 1
ATOM 1562 C CA . LYS B 1 7 ? -6.488 -9.192 -15.383 1.00 62.54 8 LYS B CA 1
ATOM 1563 C C . LYS B 1 7 ? -5.159 -8.825 -14.676 1.00 58.25 8 LYS B C 1
ATOM 1564 O O . LYS B 1 7 ? -4.996 -7.710 -14.163 1.00 49.82 8 LYS B O 1
ATOM 1566 N N . TYR B 1 8 ? -4.225 -9.777 -14.645 1.00 49.88 9 TYR B N 1
ATOM 1567 C CA . TYR B 1 8 ? -2.839 -9.506 -14.174 1.00 53.93 9 TYR B CA 1
ATOM 1568 C C . TYR B 1 8 ? -2.174 -8.495 -15.130 1.00 48.47 9 TYR B C 1
ATOM 1569 O O . TYR B 1 8 ? -1.555 -7.520 -14.688 1.00 49.75 9 TYR B O 1
ATOM 1578 N N . ASP B 1 9 ? -2.361 -8.708 -16.427 1.00 46.90 10 ASP B N 1
ATOM 1579 C CA . ASP B 1 9 ? -1.784 -7.861 -17.474 1.00 52.52 10 ASP B CA 1
ATOM 1580 C C . ASP B 1 9 ? -2.308 -6.449 -17.467 1.00 52.15 10 ASP B C 1
ATOM 1581 O O . ASP B 1 9 ? -1.563 -5.512 -17.756 1.00 48.10 10 ASP B O 1
ATOM 1586 N N . GLN B 1 10 ? -3.591 -6.275 -17.182 1.00 44.29 11 GLN B N 1
ATOM 1587 C CA . GLN B 1 10 ? -4.108 -4.921 -17.092 1.00 48.11 11 GLN B CA 1
ATOM 1588 C C . GLN B 1 10 ? -3.628 -4.185 -15.838 1.00 39.85 11 GLN B C 1
ATOM 1589 O O . GLN B 1 10 ? -3.498 -2.938 -15.849 1.00 39.78 11 GLN B O 1
ATOM 1595 N N . ILE B 1 11 ? -3.379 -4.931 -14.752 1.00 39.67 12 ILE B N 1
ATOM 1596 C CA . ILE B 1 11 ? -2.823 -4.319 -13.542 1.00 38.75 12 ILE B CA 1
ATOM 1597 C C . ILE B 1 11 ? -1.346 -3.792 -13.822 1.00 32.51 12 ILE B C 1
ATOM 1598 O O . ILE B 1 11 ? -0.999 -2.664 -13.413 1.00 32.16 12 ILE B O 1
ATOM 1603 N N . ILE B 1 12 ? -0.564 -4.658 -14.471 1.00 35.19 13 ILE B N 1
ATOM 1604 C CA . ILE B 1 12 ? 0.846 -4.339 -14.907 1.00 37.05 13 ILE B CA 1
ATOM 1605 C C . ILE B 1 12 ? 0.795 -3.050 -15.732 1.00 37.14 13 ILE B C 1
ATOM 1606 O O . ILE B 1 12 ? 1.466 -2.076 -15.381 1.00 32.96 13 ILE B O 1
ATOM 1611 N N . ASP B 1 13 ? -0.077 -2.994 -16.753 1.00 38.00 14 ASP B N 1
ATOM 1612 C CA . ASP B 1 13 ? -0.202 -1.824 -17.635 1.00 37.57 14 ASP B CA 1
ATOM 1613 C C . ASP B 1 13 ? -0.563 -0.613 -16.881 1.00 37.32 14 ASP B C 1
ATOM 1614 O O . ASP B 1 13 ? -0.009 0.450 -17.101 1.00 33.72 14 ASP B O 1
ATOM 1619 N N . ALA B 1 14 ? -1.515 -0.742 -15.971 1.00 34.63 15 ALA B N 1
ATOM 1620 C CA . ALA B 1 14 ? -1.986 0.378 -15.190 1.00 33.87 15 ALA B CA 1
ATOM 1621 C C . ALA B 1 14 ? -0.907 0.912 -14.239 1.00 30.72 15 ALA B C 1
ATOM 1622 O O . ALA B 1 14 ? -0.767 2.101 -13.945 1.00 28.82 15 ALA B O 1
ATOM 1624 N N . ALA B 1 15 ? -0.185 -0.038 -13.679 1.00 33.57 16 ALA B N 1
ATOM 1625 C CA . ALA B 1 15 ? 0.888 0.345 -12.757 1.00 29.07 16 ALA B CA 1
ATOM 1626 C C . ALA B 1 15 ? 1.927 1.236 -13.474 1.00 23.77 16 ALA B C 1
ATOM 1627 O O . ALA B 1 15 ? 2.377 2.224 -12.875 1.00 26.55 16 ALA B O 1
ATOM 1629 N N . VAL B 1 16 ? 2.287 0.858 -14.666 1.00 25.29 17 VAL B N 1
ATOM 1630 C CA . VAL B 1 16 ? 3.170 1.707 -15.510 1.00 29.75 17 VAL B CA 1
ATOM 1631 C C . VAL B 1 16 ? 2.592 3.087 -15.670 1.00 31.89 17 VAL B C 1
ATOM 1632 O O . VAL B 1 16 ? 3.199 4.124 -15.466 1.00 26.43 17 VAL B O 1
ATOM 1636 N N . GLN B 1 17 ? 1.353 3.120 -16.116 1.00 32.00 18 GLN B N 1
ATOM 1637 C CA . GLN B 1 17 ? 0.724 4.386 -16.296 1.00 32.00 18 GLN B CA 1
ATOM 1638 C C . GLN B 1 17 ? 0.745 5.252 -15.074 1.00 26.69 18 GLN B C 1
ATOM 1639 O O . GLN B 1 17 ? 1.055 6.425 -15.166 1.00 30.97 18 GLN B O 1
ATOM 1645 N N . VAL B 1 18 ? 0.299 4.722 -13.927 1.00 29.17 19 VAL B N 1
ATOM 1646 C CA . VAL B 1 18 ? 0.136 5.493 -12.690 1.00 28.42 19 VAL B CA 1
ATOM 1647 C C . VAL B 1 18 ? 1.506 5.914 -12.117 1.00 29.04 19 VAL B C 1
ATOM 1648 O O . VAL B 1 18 ? 1.695 7.045 -11.673 1.00 30.70 19 VAL B O 1
ATOM 1652 N N . ILE B 1 19 ? 2.466 5.018 -12.219 1.00 31.88 20 ILE B N 1
ATOM 1653 C CA . ILE B 1 19 ? 3.802 5.339 -11.666 1.00 27.60 20 ILE B CA 1
ATOM 1654 C C . ILE B 1 19 ? 4.485 6.403 -12.499 1.00 27.79 20 ILE B C 1
ATOM 1655 O O . ILE B 1 19 ? 5.107 7.341 -11.986 1.00 30.99 20 ILE B O 1
ATOM 1660 N N . ALA B 1 20 ? 4.351 6.292 -13.806 1.00 28.18 21 ALA B N 1
ATOM 1661 C CA . ALA B 1 20 ? 4.868 7.351 -14.692 1.00 29.78 21 ALA B CA 1
ATOM 1662 C C . ALA B 1 20 ? 4.215 8.681 -14.496 1.00 32.34 21 ALA B C 1
ATOM 1663 O O . ALA B 1 20 ? 4.880 9.674 -14.415 1.00 31.92 21 ALA B O 1
ATOM 1665 N N . GLU B 1 21 ? 2.880 8.692 -14.338 1.00 32.88 22 GLU B N 1
ATOM 1666 C CA . GLU B 1 21 ? 2.154 9.967 -14.189 1.00 34.00 22 GLU B CA 1
ATOM 1667 C C . GLU B 1 21 ? 2.408 10.647 -12.839 1.00 36.31 22 GLU B C 1
ATOM 1668 O O . GLU B 1 21 ? 2.676 11.846 -12.784 1.00 36.64 22 GLU B O 1
ATOM 1674 N N . HIS B 1 22 ? 2.261 9.909 -11.758 1.00 35.56 23 HIS B N 1
ATOM 1675 C CA . HIS B 1 22 ? 2.323 10.471 -10.398 1.00 41.20 23 HIS B CA 1
ATOM 1676 C C . HIS B 1 22 ? 3.656 10.264 -9.700 1.00 40.39 23 HIS B C 1
ATOM 1677 O O . HIS B 1 22 ? 3.951 10.914 -8.715 1.00 43.27 23 HIS B O 1
ATOM 1684 N N . GLY B 1 23 ? 4.463 9.350 -10.206 1.00 39.70 24 GLY B N 1
ATOM 1685 C CA . GLY B 1 23 ? 5.685 8.958 -9.494 1.00 35.31 24 GLY B CA 1
ATOM 1686 C C . GLY B 1 23 ? 5.436 7.881 -8.508 1.00 38.63 24 GLY B C 1
ATOM 1687 O O . GLY B 1 23 ? 4.291 7.688 -8.044 1.00 37.86 24 GLY B O 1
ATOM 1688 N N . TYR B 1 24 ? 6.475 7.114 -8.185 1.00 35.34 25 TYR B N 1
ATOM 1689 C CA . TYR B 1 24 ? 6.306 5.891 -7.411 1.00 31.90 25 TYR B CA 1
ATOM 1690 C C . TYR B 1 24 ? 5.816 6.200 -6.001 1.00 36.67 25 TYR B C 1
ATOM 1691 O O . TYR B 1 24 ? 4.968 5.492 -5.505 1.00 39.50 25 TYR B O 1
ATOM 1700 N N . HIS B 1 25 ? 6.360 7.231 -5.382 1.00 41.19 26 HIS B N 1
ATOM 1701 C CA . HIS B 1 25 ? 6.015 7.524 -3.989 1.00 53.00 26 HIS B CA 1
ATOM 1702 C C . HIS B 1 25 ? 4.618 8.065 -3.865 1.00 54.90 26 HIS B C 1
ATOM 1703 O O . HIS B 1 25 ? 3.900 7.656 -2.975 1.00 54.79 26 HIS B O 1
ATOM 1710 N N . GLN B 1 26 ? 4.198 8.906 -4.797 1.00 56.89 27 GLN B N 1
ATOM 1711 C CA . GLN B 1 26 ? 2.821 9.386 -4.778 1.00 52.73 27 GLN B CA 1
ATOM 1712 C C . GLN B 1 26 ? 1.810 8.423 -5.385 1.00 56.75 27 GLN B C 1
ATOM 1713 O O . GLN B 1 26 ? 0.641 8.737 -5.340 1.00 61.07 27 GLN B O 1
ATOM 1719 N N . ALA B 1 27 ? 2.223 7.268 -5.937 1.00 46.10 28 ALA B N 1
ATOM 1720 C CA . ALA B 1 27 ? 1.294 6.318 -6.587 1.00 47.09 28 ALA B CA 1
ATOM 1721 C C . ALA B 1 27 ? 0.637 5.512 -5.524 1.00 54.41 28 ALA B C 1
ATOM 1722 O O . ALA B 1 27 ? 1.316 4.943 -4.693 1.00 56.18 28 ALA B O 1
ATOM 1724 N N . GLN B 1 28 ? -0.675 5.402 -5.546 1.00 48.40 29 GLN B N 1
ATOM 1725 C CA . GLN B 1 28 ? -1.305 4.485 -4.591 1.00 51.16 29 GLN B CA 1
ATOM 1726 C C . GLN B 1 28 ? -1.855 3.356 -5.360 1.00 39.47 29 GLN B C 1
ATOM 1727 O O . GLN B 1 28 ? -2.301 3.560 -6.485 1.00 40.19 29 GLN B O 1
ATOM 1733 N N . VAL B 1 29 ? -1.799 2.179 -4.753 1.00 34.18 30 VAL B N 1
ATOM 1734 C CA . VAL B 1 29 ? -2.276 0.940 -5.303 1.00 39.97 30 VAL B CA 1
ATOM 1735 C C . VAL B 1 29 ? -3.788 1.073 -5.664 1.00 41.04 30 VAL B C 1
ATOM 1736 O O . VAL B 1 29 ? -4.209 0.464 -6.612 1.00 40.04 30 VAL B O 1
ATOM 1740 N N . SER B 1 30 ? -4.561 1.845 -4.887 1.00 48.39 31 SER B N 1
ATOM 1741 C CA . SER B 1 30 ? -5.983 2.156 -5.229 1.00 49.17 31 SER B CA 1
ATOM 1742 C C . SER B 1 30 ? -6.109 2.908 -6.532 1.00 45.95 31 SER B C 1
ATOM 1743 O O . SER B 1 30 ? -6.947 2.580 -7.340 1.00 47.42 31 SER B O 1
ATOM 1746 N N . LYS B 1 31 ? -5.240 3.881 -6.773 1.00 45.72 32 LYS B N 1
ATOM 1747 C CA . LYS B 1 31 ? -5.147 4.483 -8.113 1.00 48.06 32 LYS B CA 1
ATOM 1748 C C . LYS B 1 31 ? -4.810 3.449 -9.194 1.00 40.90 32 LYS B C 1
ATOM 1749 O O . LYS B 1 31 ? -5.327 3.502 -10.274 1.00 37.87 32 LYS B O 1
ATOM 1755 N N . ILE B 1 32 ? -3.924 2.505 -8.904 1.00 40.98 33 ILE B N 1
ATOM 1756 C CA . ILE B 1 32 ? -3.595 1.456 -9.848 1.00 32.54 33 ILE B CA 1
ATOM 1757 C C . ILE B 1 32 ? -4.819 0.587 -10.147 1.00 34.35 33 ILE B C 1
ATOM 1758 O O . ILE B 1 32 ? -5.089 0.247 -11.297 1.00 35.40 33 ILE B O 1
ATOM 1763 N N . ALA B 1 33 ? -5.549 0.240 -9.102 1.00 37.00 34 ALA B N 1
ATOM 1764 C CA . ALA B 1 33 ? -6.742 -0.605 -9.267 1.00 38.80 34 ALA B CA 1
ATOM 1765 C C . ALA B 1 33 ? -7.772 0.151 -10.143 1.00 29.10 34 ALA B C 1
ATOM 1766 O O . ALA B 1 33 ? -8.257 -0.411 -11.105 1.00 32.88 34 ALA B O 1
ATOM 1768 N N . LYS B 1 34 ? -7.968 1.425 -9.869 1.00 38.92 35 LYS B N 1
ATOM 1769 C CA . LYS B 1 34 ? -8.945 2.223 -10.669 1.00 41.48 35 LYS B CA 1
ATOM 1770 C C . LYS B 1 34 ? -8.517 2.260 -12.123 1.00 46.86 35 LYS B C 1
ATOM 1771 O O . LYS B 1 34 ? -9.340 2.099 -13.050 1.00 40.09 35 LYS B O 1
ATOM 1777 N N . ALA B 1 35 ? -7.214 2.443 -12.369 1.00 40.25 36 ALA B N 1
ATOM 1778 C CA . ALA B 1 35 ? -6.732 2.525 -13.751 1.00 37.23 36 ALA B CA 1
ATOM 1779 C C . ALA B 1 35 ? -6.767 1.222 -14.439 1.00 33.85 36 ALA B C 1
ATOM 1780 O O . ALA B 1 35 ? -6.828 1.160 -15.668 1.00 36.09 36 ALA B O 1
ATOM 1782 N N . ALA B 1 36 ? -6.733 0.110 -13.676 1.00 34.20 37 ALA B N 1
ATOM 1783 C CA . ALA B 1 36 ? -6.827 -1.215 -14.266 1.00 30.47 37 ALA B CA 1
ATOM 1784 C C . ALA B 1 36 ? -8.321 -1.717 -14.447 1.00 30.52 37 ALA B C 1
ATOM 1785 O O . ALA B 1 36 ? -8.521 -2.753 -14.990 1.00 42.04 37 ALA B O 1
ATOM 1787 N N . GLY B 1 37 ? -9.283 -0.999 -13.910 1.00 43.14 38 GLY B N 1
ATOM 1788 C CA . GLY B 1 37 ? -10.685 -1.471 -13.928 1.00 41.73 38 GLY B CA 1
ATOM 1789 C C . GLY B 1 37 ? -10.903 -2.603 -12.967 1.00 38.64 38 GLY B C 1
ATOM 1790 O O . GLY B 1 37 ? -11.703 -3.508 -13.246 1.00 43.09 38 GLY B O 1
ATOM 1791 N N . VAL B 1 38 ? -10.215 -2.577 -11.824 1.00 40.64 39 VAL B N 1
ATOM 1792 C CA . VAL B 1 38 ? -10.387 -3.661 -10.828 1.00 38.20 39 VAL B CA 1
ATOM 1793 C C . VAL B 1 38 ? -10.628 -3.138 -9.452 1.00 35.39 39 VAL B C 1
ATOM 1794 O O . VAL B 1 38 ? -10.394 -1.954 -9.161 1.00 41.43 39 VAL B O 1
ATOM 1798 N N . ALA B 1 39 ? -11.239 -3.987 -8.624 1.00 39.91 40 ALA B N 1
ATOM 1799 C CA . ALA B 1 39 ? -11.492 -3.693 -7.225 1.00 47.86 40 ALA B CA 1
ATOM 1800 C C . ALA B 1 39 ? -10.157 -3.684 -6.462 1.00 49.65 40 ALA B C 1
ATOM 1801 O O . ALA B 1 39 ? -9.302 -4.510 -6.785 1.00 47.93 40 ALA B O 1
ATOM 1803 N N . ASP B 1 40 ? -9.988 -2.768 -5.504 1.00 45.79 41 ASP B N 1
ATOM 1804 C CA . ASP B 1 40 ? -8.807 -2.740 -4.582 1.00 51.54 41 ASP B CA 1
ATOM 1805 C C . ASP B 1 40 ? -8.317 -4.160 -4.217 1.00 53.27 41 ASP B C 1
ATOM 1806 O O . ASP B 1 40 ? -7.141 -4.506 -4.413 1.00 47.33 41 ASP B O 1
ATOM 1811 N N . GLY B 1 41 ? -9.246 -4.999 -3.788 1.00 51.46 42 GLY B N 1
ATOM 1812 C CA . GLY B 1 41 ? -8.988 -6.407 -3.517 1.00 56.28 42 GLY B CA 1
ATOM 1813 C C . GLY B 1 41 ? -8.405 -7.311 -4.608 1.00 58.11 42 GLY B C 1
ATOM 1814 O O . GLY B 1 41 ? -7.772 -8.316 -4.280 1.00 56.93 42 GLY B O 1
ATOM 1815 N N . THR B 1 42 ? -8.620 -7.008 -5.887 1.00 55.76 43 THR B N 1
ATOM 1816 C CA . THR B 1 42 ? -8.111 -7.864 -6.973 1.00 54.03 43 THR B CA 1
ATOM 1817 C C . THR B 1 42 ? -6.570 -7.742 -7.088 1.00 50.75 43 THR B C 1
ATOM 1818 O O . THR B 1 42 ? -5.885 -8.720 -7.412 1.00 44.17 43 THR B O 1
ATOM 1822 N N . ILE B 1 43 ? -6.069 -6.546 -6.818 1.00 48.98 44 ILE B N 1
ATOM 1823 C CA . ILE B 1 43 ? -4.614 -6.262 -6.772 1.00 47.43 44 ILE B CA 1
ATOM 1824 C C . ILE B 1 43 ? -3.875 -7.182 -5.774 1.00 52.75 44 ILE B C 1
ATOM 1825 O O . ILE B 1 43 ? -2.790 -7.757 -6.078 1.00 42.02 44 ILE B O 1
ATOM 1830 N N . TYR B 1 44 ? -4.458 -7.359 -4.587 1.00 60.39 45 TYR B N 1
ATOM 1831 C CA . TYR B 1 44 ? -3.786 -8.157 -3.516 1.00 57.21 45 TYR B CA 1
ATOM 1832 C C . TYR B 1 44 ? -3.858 -9.644 -3.678 1.00 51.89 45 TYR B C 1
ATOM 1833 O O . TYR B 1 44 ? -3.171 -10.349 -2.944 1.00 56.14 45 TYR B O 1
ATOM 1842 N N . LEU B 1 45 ? -4.648 -10.136 -4.637 1.00 50.37 46 LEU B N 1
ATOM 1843 C CA . LEU B 1 45 ? -4.537 -11.528 -5.042 1.00 52.02 46 LEU B CA 1
ATOM 1844 C C . LEU B 1 45 ? -3.190 -11.819 -5.717 1.00 52.05 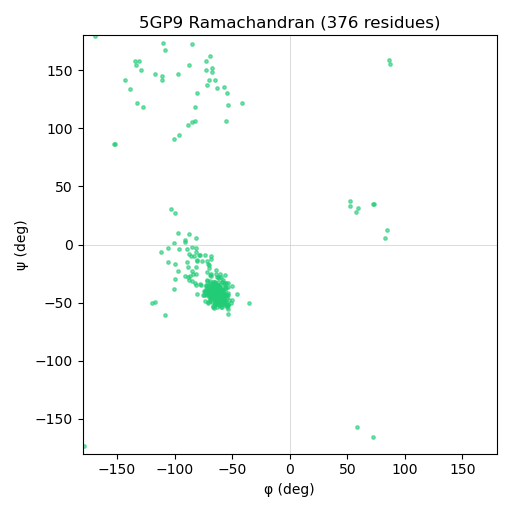46 LEU B C 1
ATOM 1845 O O . LEU B 1 45 ? -2.660 -12.923 -5.586 1.00 52.59 46 LEU B O 1
ATOM 1850 N N . TYR B 1 46 ? -2.634 -10.837 -6.428 1.00 51.73 47 TYR B N 1
ATOM 1851 C CA . TYR B 1 46 ? -1.328 -11.002 -7.114 1.00 52.47 47 TYR B CA 1
ATOM 1852 C C . TYR B 1 46 ? -0.154 -10.408 -6.364 1.00 47.25 47 TYR B C 1
ATOM 1853 O O . TYR B 1 46 ? 0.946 -10.892 -6.529 1.00 54.13 47 TYR B O 1
ATOM 1862 N N . PHE B 1 47 ? -0.371 -9.350 -5.583 1.00 47.36 48 PHE B N 1
ATOM 1863 C CA . PHE B 1 47 ? 0.705 -8.551 -4.981 1.00 50.04 48 PHE B CA 1
ATOM 1864 C C . PHE B 1 47 ? 0.499 -8.263 -3.508 1.00 61.80 48 PHE B C 1
ATOM 1865 O O . PHE B 1 47 ? -0.476 -7.599 -3.107 1.00 67.67 48 PHE B O 1
ATOM 1873 N N . ASN B 1 48 ? 1.472 -8.695 -2.718 1.00 71.70 49 ASN B N 1
ATOM 1874 C CA . ASN B 1 48 ? 1.500 -8.378 -1.303 1.00 77.84 49 ASN B CA 1
ATOM 1875 C C . ASN B 1 48 ? 1.324 -6.893 -1.036 1.00 69.34 49 ASN B C 1
ATOM 1876 O O . ASN B 1 48 ? 0.704 -6.551 -0.061 1.00 77.51 49 ASN B O 1
ATOM 1881 N N . ASN B 1 49 ? 1.852 -6.009 -1.881 1.00 68.15 50 ASN B N 1
ATOM 1882 C CA . ASN B 1 49 ? 1.772 -4.550 -1.651 1.00 55.37 50 ASN B CA 1
ATOM 1883 C C . ASN B 1 49 ? 2.416 -3.736 -2.752 1.00 57.99 50 ASN B C 1
ATOM 1884 O O . ASN B 1 49 ? 2.874 -4.282 -3.745 1.00 55.42 50 ASN B O 1
ATOM 1889 N N . LYS B 1 50 ? 2.488 -2.431 -2.532 1.00 46.55 51 LYS B N 1
ATOM 1890 C CA . LYS B 1 50 ? 2.962 -1.513 -3.486 1.00 49.37 51 LYS B CA 1
ATOM 1891 C C . LYS B 1 50 ? 4.420 -1.797 -3.964 1.00 45.47 51 LYS B C 1
ATOM 1892 O O . LYS B 1 50 ? 4.686 -1.698 -5.145 1.00 41.59 51 LYS B O 1
ATOM 1898 N N . GLU B 1 51 ? 5.328 -2.126 -3.050 1.00 46.31 52 GLU B N 1
ATOM 1899 C CA . GLU B 1 51 ? 6.703 -2.496 -3.447 1.00 39.36 52 GLU B CA 1
ATOM 1900 C C . GLU B 1 51 ? 6.698 -3.673 -4.370 1.00 36.53 52 GLU B C 1
ATOM 1901 O O . GLU B 1 51 ? 7.427 -3.596 -5.395 1.00 33.15 52 GLU B O 1
ATOM 1907 N N . ASP B 1 52 ? 5.883 -4.725 -4.059 1.00 32.68 53 ASP B N 1
ATOM 1908 C CA . ASP B 1 52 ? 5.759 -5.949 -4.822 1.00 36.32 53 ASP B CA 1
ATOM 1909 C C . ASP B 1 52 ? 5.169 -5.540 -6.174 1.00 32.54 53 ASP B C 1
ATOM 1910 O O . ASP B 1 52 ? 5.455 -6.163 -7.170 1.00 29.94 53 ASP B O 1
ATOM 1915 N N . VAL B 1 53 ? 4.323 -4.514 -6.228 1.00 31.69 54 VAL B N 1
ATOM 1916 C CA . VAL B 1 53 ? 3.866 -4.052 -7.571 1.00 29.49 54 VAL B CA 1
ATOM 1917 C C . VAL B 1 53 ? 5.027 -3.519 -8.443 1.00 26.59 54 VAL B C 1
ATOM 1918 O O . VAL B 1 53 ? 5.185 -3.968 -9.575 1.00 30.32 54 VAL B O 1
ATOM 1922 N N . LEU B 1 54 ? 5.830 -2.615 -7.902 1.00 26.95 55 LEU B N 1
ATOM 1923 C CA . LEU B 1 54 ? 6.960 -2.036 -8.699 1.00 30.91 55 LEU B CA 1
ATOM 1924 C C . LEU B 1 54 ? 7.968 -3.078 -9.088 1.00 31.33 55 LEU B C 1
ATOM 1925 O O . LEU B 1 54 ? 8.411 -3.128 -10.252 1.00 29.61 55 LEU B O 1
ATOM 1930 N N . ILE B 1 55 ? 8.322 -3.938 -8.147 1.00 30.97 56 ILE B N 1
ATOM 1931 C CA . ILE B 1 55 ? 9.236 -5.021 -8.433 1.00 31.49 56 ILE B CA 1
ATOM 1932 C C . ILE B 1 55 ? 8.670 -6.000 -9.435 1.00 31.52 56 ILE B C 1
ATOM 1933 O O . ILE B 1 55 ? 9.350 -6.391 -10.397 1.00 26.97 56 ILE B O 1
ATOM 1938 N N . SER B 1 56 ? 7.401 -6.405 -9.272 1.00 27.94 57 SER B N 1
ATOM 1939 C CA . SER B 1 56 ? 6.812 -7.350 -10.223 1.00 30.01 57 SER B CA 1
ATOM 1940 C C . SER B 1 56 ? 6.685 -6.857 -11.650 1.00 27.79 57 SER B C 1
ATOM 1941 O O . SER B 1 56 ? 6.876 -7.597 -12.583 1.00 31.03 57 SER B O 1
ATOM 1944 N N . LEU B 1 57 ? 6.303 -5.609 -11.794 1.00 25.30 58 LEU B N 1
ATOM 1945 C CA . LEU B 1 57 ? 6.203 -4.893 -13.066 1.00 29.14 58 LEU B CA 1
ATOM 1946 C C . LEU B 1 57 ? 7.596 -4.949 -13.751 1.00 27.52 58 LEU B C 1
ATOM 1947 O O . LEU B 1 57 ? 7.735 -5.277 -14.908 1.00 29.44 58 LEU B O 1
ATOM 1952 N N . PHE B 1 58 ? 8.616 -4.704 -12.958 1.00 29.81 59 PHE B N 1
ATOM 1953 C CA . PHE B 1 58 ? 10.008 -4.749 -13.536 1.00 26.77 59 PHE B CA 1
ATOM 1954 C C . PHE B 1 58 ? 10.404 -6.150 -13.924 1.00 29.25 59 PHE B C 1
ATOM 1955 O O . PHE B 1 58 ? 10.887 -6.354 -15.060 1.00 30.19 59 PHE B O 1
ATOM 1963 N N . GLN B 1 59 ? 10.138 -7.125 -13.076 1.00 27.33 60 GLN B N 1
ATOM 1964 C CA . GLN B 1 59 ? 10.416 -8.520 -13.397 1.00 32.76 60 GLN B CA 1
ATOM 1965 C C . GLN B 1 59 ? 9.702 -8.999 -14.617 1.00 37.17 60 GLN B C 1
ATOM 1966 O O . GLN B 1 59 ? 10.297 -9.666 -15.441 1.00 31.22 60 GLN B O 1
ATOM 1972 N N . GLU B 1 60 ? 8.406 -8.666 -14.718 1.00 34.74 61 GLU B N 1
ATOM 1973 C CA . GLU B 1 60 ? 7.597 -9.016 -15.899 1.00 36.24 61 GLU B CA 1
ATOM 1974 C C . GLU B 1 60 ? 8.158 -8.386 -17.196 1.00 32.34 61 GLU B C 1
ATOM 1975 O O . GLU B 1 60 ? 8.320 -9.072 -18.185 1.00 36.57 61 GLU B O 1
ATOM 1981 N N . LYS B 1 61 ? 8.387 -7.076 -17.197 1.00 32.68 62 LYS B N 1
ATOM 1982 C CA . LYS B 1 61 ? 8.858 -6.415 -18.374 1.00 32.92 62 LYS B CA 1
ATOM 1983 C C . LYS B 1 61 ? 10.270 -6.986 -18.697 1.00 32.96 62 LYS B C 1
ATOM 1984 O O . LYS B 1 61 ? 10.537 -7.344 -19.846 1.00 32.93 62 LYS B O 1
ATOM 1990 N N . MET B 1 62 ? 11.181 -7.052 -17.696 1.00 31.97 63 MET B N 1
ATOM 1991 C CA . MET B 1 62 ? 12.572 -7.590 -17.958 1.00 29.06 63 MET B CA 1
ATOM 1992 C C . MET B 1 62 ? 12.585 -9.008 -18.436 1.00 32.30 63 MET B C 1
ATOM 1993 O O . MET B 1 62 ? 13.345 -9.371 -19.349 1.00 28.94 63 MET B O 1
ATOM 1998 N N . GLY B 1 63 ? 11.768 -9.865 -17.842 1.00 31.95 64 GLY B N 1
ATOM 1999 C CA . GLY B 1 63 ? 11.748 -11.262 -18.240 1.00 34.09 64 GLY B CA 1
ATOM 2000 C C . GLY B 1 63 ? 11.395 -11.449 -19.700 1.00 37.09 64 GLY B C 1
ATOM 2001 O O . GLY B 1 63 ? 12.042 -12.218 -20.421 1.00 38.57 64 GLY B O 1
ATOM 2002 N N . ARG B 1 64 ? 10.415 -10.682 -20.151 1.00 41.57 65 ARG B N 1
ATOM 2003 C CA . ARG B 1 64 ? 9.947 -10.778 -21.491 1.00 42.17 65 ARG B CA 1
ATOM 2004 C C . ARG B 1 64 ? 10.968 -10.180 -22.456 1.00 34.06 65 ARG B C 1
ATOM 2005 O O . ARG B 1 64 ? 11.123 -10.630 -23.563 1.00 34.59 65 ARG B O 1
ATOM 2013 N N . PHE B 1 65 ? 11.657 -9.142 -22.035 1.00 33.54 66 PHE B N 1
ATOM 2014 C CA . PHE B 1 65 ? 12.643 -8.463 -22.850 1.00 34.09 66 PHE B CA 1
ATOM 2015 C C . PHE B 1 65 ? 13.830 -9.375 -23.107 1.00 31.04 66 PHE B C 1
ATOM 2016 O O . PHE B 1 65 ? 14.222 -9.582 -24.245 1.00 33.97 66 PHE B O 1
ATOM 2024 N N . VAL B 1 66 ? 14.377 -9.889 -22.020 1.00 30.29 67 VAL B N 1
ATOM 2025 C CA . VAL B 1 66 ? 15.510 -10.793 -22.045 1.00 35.39 67 VAL B CA 1
ATOM 2026 C C . VAL B 1 66 ? 15.150 -12.017 -22.907 1.00 41.79 67 VAL B C 1
ATOM 2027 O O . VAL B 1 66 ? 15.895 -12.402 -23.784 1.00 33.72 67 VAL B O 1
ATOM 2031 N N . ASP B 1 67 ? 13.967 -12.582 -22.727 1.00 38.13 68 ASP B N 1
ATOM 2032 C CA . ASP B 1 67 ? 13.595 -13.766 -23.543 1.00 41.94 68 ASP B CA 1
ATOM 2033 C C . ASP B 1 67 ? 13.574 -13.445 -25.047 1.00 38.43 68 ASP B C 1
ATOM 2034 O O . ASP B 1 67 ? 14.101 -14.244 -25.874 1.00 40.13 68 ASP B O 1
ATOM 2039 N N . LYS B 1 68 ? 12.988 -12.302 -25.411 1.00 38.81 69 LYS B N 1
ATOM 2040 C CA . LYS B 1 68 ? 12.968 -11.840 -26.816 1.00 42.19 69 LYS B CA 1
ATOM 2041 C C . LYS B 1 68 ? 14.346 -11.635 -27.387 1.00 42.25 69 LYS B C 1
ATOM 2042 O O . LYS B 1 68 ? 14.619 -12.142 -28.478 1.00 40.57 69 LYS B O 1
ATOM 2048 N N . ILE B 1 69 ? 15.202 -10.873 -26.687 1.00 34.26 70 ILE B N 1
ATOM 2049 C CA . ILE B 1 69 ? 16.598 -10.720 -27.100 1.00 33.53 70 ILE B CA 1
ATOM 2050 C C . ILE B 1 69 ? 17.306 -12.035 -27.224 1.00 32.64 70 ILE B C 1
ATOM 2051 O O . ILE B 1 69 ? 18.080 -12.241 -28.191 1.00 34.02 70 ILE B O 1
ATOM 2056 N N . ARG B 1 70 ? 17.111 -12.929 -26.266 1.00 31.73 71 ARG B N 1
ATOM 2057 C CA . ARG B 1 70 ? 17.833 -14.244 -26.343 1.00 40.75 71 ARG B CA 1
ATOM 2058 C C . ARG B 1 70 ? 17.418 -15.024 -27.572 1.00 40.08 71 ARG B C 1
ATOM 2059 O O . ARG B 1 70 ? 18.267 -15.599 -28.261 1.00 42.03 71 ARG B O 1
ATOM 2067 N N . SER B 1 71 ? 16.128 -15.031 -27.852 1.00 38.75 72 SER B N 1
ATOM 2068 C CA . SER B 1 71 ? 15.572 -15.645 -29.085 1.00 42.46 72 SER B CA 1
ATOM 2069 C C . SER B 1 71 ? 16.151 -15.075 -30.350 1.00 42.94 72 SER B C 1
ATOM 2070 O O . SER B 1 71 ? 16.519 -15.812 -31.269 1.00 44.11 72 SER B O 1
ATOM 2073 N N . GLN B 1 72 ? 16.156 -13.746 -30.442 1.00 38.96 73 GLN B N 1
ATOM 2074 C CA . GLN B 1 72 ? 16.698 -13.059 -31.608 1.00 39.04 73 GLN B CA 1
ATOM 2075 C C . GLN B 1 72 ? 18.211 -13.272 -31.760 1.00 39.51 73 GLN B C 1
ATOM 2076 O O . GLN B 1 72 ? 18.680 -13.506 -32.875 1.00 39.70 73 GLN B O 1
ATOM 2082 N N . MET B 1 73 ? 18.949 -13.261 -30.649 1.00 37.38 74 MET B N 1
ATOM 2083 C CA . MET B 1 73 ? 20.372 -13.567 -30.674 1.00 35.26 74 MET B CA 1
ATOM 2084 C C . MET B 1 73 ? 20.662 -15.006 -31.047 1.00 40.57 74 MET B C 1
ATOM 2085 O O . MET B 1 73 ? 21.589 -15.264 -31.804 1.00 37.01 74 MET B O 1
ATOM 2090 N N . ASN B 1 74 ? 19.890 -15.943 -30.507 1.00 45.73 75 ASN B N 1
ATOM 2091 C CA . ASN B 1 74 ? 20.148 -17.366 -30.708 1.00 54.00 75 ASN B CA 1
ATOM 2092 C C . ASN B 1 74 ? 20.057 -17.645 -32.200 1.00 51.97 75 ASN B C 1
ATOM 2093 O O . ASN B 1 74 ? 20.670 -18.583 -32.690 1.00 57.74 75 ASN B O 1
ATOM 2098 N N . GLU B 1 75 ? 19.294 -16.803 -32.916 1.00 48.01 76 GLU B N 1
ATOM 2099 C CA . GLU B 1 75 ? 19.128 -16.900 -34.357 1.00 46.11 76 GLU B CA 1
ATOM 2100 C C . GLU B 1 75 ? 20.168 -16.137 -35.185 1.00 45.44 76 GLU B C 1
ATOM 2101 O O . GLU B 1 75 ? 20.322 -16.415 -36.345 1.00 45.01 76 GLU B O 1
ATOM 2107 N N . ALA B 1 76 ? 20.873 -15.166 -34.605 1.00 40.47 77 ALA B N 1
ATOM 2108 C CA . ALA B 1 76 ? 21.910 -14.418 -35.304 1.00 34.91 77 ALA B CA 1
ATOM 2109 C C . ALA B 1 76 ? 23.193 -15.256 -35.539 1.00 38.82 77 ALA B C 1
ATOM 2110 O O . ALA B 1 76 ? 23.517 -16.250 -34.821 1.00 39.79 77 ALA B O 1
ATOM 2112 N N . THR B 1 77 ? 23.926 -14.795 -36.525 1.00 39.28 78 THR B N 1
ATOM 2113 C CA . THR B 1 77 ? 25.029 -15.543 -37.069 1.00 44.48 78 THR B CA 1
ATOM 2114 C C . THR B 1 77 ? 26.403 -15.000 -36.656 1.00 44.15 78 THR B C 1
ATOM 2115 O O . THR B 1 77 ? 27.421 -15.701 -36.715 1.00 37.31 78 THR B O 1
ATOM 2119 N N . ASP B 1 78 ? 26.392 -13.792 -36.153 1.00 35.35 79 ASP B N 1
ATOM 2120 C CA . ASP B 1 78 ? 27.585 -13.036 -35.904 1.00 38.52 79 ASP B CA 1
ATOM 2121 C C . ASP B 1 78 ? 27.417 -12.311 -34.510 1.00 36.99 79 ASP B C 1
ATOM 2122 O O . ASP B 1 78 ? 26.312 -11.833 -34.180 1.00 29.61 79 ASP B O 1
ATOM 2127 N N . VAL B 1 79 ? 28.448 -12.386 -33.664 1.00 31.65 80 VAL B N 1
ATOM 2128 C CA . VAL B 1 79 ? 28.422 -11.811 -32.314 1.00 31.50 80 VAL B CA 1
ATOM 2129 C C . VAL B 1 79 ? 28.230 -10.289 -32.333 1.00 29.18 80 VAL B C 1
ATOM 2130 O O . VAL B 1 79 ? 27.533 -9.752 -31.443 1.00 31.09 80 VAL B O 1
ATOM 2134 N N . GLU B 1 80 ? 28.826 -9.587 -33.299 1.00 28.10 81 GLU B N 1
ATOM 2135 C CA . GLU B 1 80 ? 28.546 -8.153 -33.441 1.00 26.28 81 GLU B CA 1
ATOM 2136 C C . GLU B 1 80 ? 27.068 -7.883 -33.761 1.00 27.59 81 GLU B C 1
ATOM 2137 O O . GLU B 1 80 ? 26.458 -6.987 -33.170 1.00 26.30 81 GLU B O 1
ATOM 2143 N N . GLU B 1 81 ? 26.444 -8.762 -34.514 1.00 24.54 82 GLU B N 1
ATOM 2144 C CA . GLU B 1 81 ? 24.996 -8.606 -34.830 1.00 30.25 82 GLU B CA 1
ATOM 2145 C C . GLU B 1 81 ? 24.204 -8.885 -33.554 1.00 28.59 82 GLU B C 1
ATOM 2146 O O . GLU B 1 81 ? 23.269 -8.179 -33.288 1.00 28.49 82 GLU B O 1
ATOM 2152 N N . LYS B 1 82 ? 24.636 -9.842 -32.730 1.00 26.17 83 LYS B N 1
ATOM 2153 C CA . LYS B 1 82 ? 23.984 -10.099 -31.444 1.00 26.32 83 LYS B CA 1
ATOM 2154 C C . LYS B 1 82 ? 23.977 -8.853 -30.547 1.00 26.73 83 LYS B C 1
ATOM 2155 O O . LYS B 1 82 ? 22.956 -8.608 -29.914 1.00 27.72 83 LYS B O 1
ATOM 2161 N N . LEU B 1 83 ? 25.081 -8.111 -30.523 1.00 26.22 84 LEU B N 1
ATOM 2162 C CA . LEU B 1 83 ? 25.162 -6.822 -29.771 1.00 24.85 84 LEU B CA 1
ATOM 2163 C C . LEU B 1 83 ? 24.202 -5.841 -30.350 1.00 27.81 84 LEU B C 1
ATOM 2164 O O . LEU B 1 83 ? 23.503 -5.148 -29.623 1.00 24.21 84 LEU B O 1
ATOM 2169 N N . LYS B 1 84 ? 24.109 -5.810 -31.687 1.00 24.82 85 LYS B N 1
ATOM 2170 C CA . LYS B 1 84 ? 23.234 -4.853 -32.336 1.00 24.77 85 LYS B CA 1
ATOM 2171 C C . LYS B 1 84 ? 21.792 -5.138 -31.914 1.00 23.73 85 LYS B C 1
ATOM 2172 O O . LYS B 1 84 ? 21.029 -4.161 -31.701 1.00 26.64 85 LYS B O 1
ATOM 2178 N N . ILE B 1 85 ? 21.447 -6.425 -31.848 1.00 23.18 86 ILE B N 1
ATOM 2179 C CA . ILE B 1 85 ? 20.082 -6.868 -31.513 1.00 26.10 86 ILE B CA 1
ATOM 2180 C C . ILE B 1 85 ? 19.719 -6.349 -30.132 1.00 29.71 86 ILE B C 1
ATOM 2181 O O . ILE B 1 85 ? 18.634 -5.786 -29.930 1.00 26.26 86 ILE B O 1
ATOM 2186 N N . LEU B 1 86 ? 20.658 -6.530 -29.214 1.00 23.91 87 LEU B N 1
ATOM 2187 C CA . LEU B 1 86 ? 20.502 -6.085 -27.823 1.00 27.02 87 LEU B CA 1
ATOM 2188 C C . LEU B 1 86 ? 20.304 -4.586 -27.737 1.00 25.50 87 LEU B C 1
ATOM 2189 O O . LEU B 1 86 ? 19.362 -4.112 -27.074 1.00 25.83 87 LEU B O 1
ATOM 2194 N N . VAL B 1 87 ? 21.123 -3.812 -28.452 1.00 23.00 88 VAL B N 1
ATOM 2195 C CA . VAL B 1 87 ? 20.996 -2.384 -28.443 1.00 25.12 88 VAL B CA 1
ATOM 2196 C C . VAL B 1 87 ? 19.694 -1.954 -29.061 1.00 26.18 88 VAL B C 1
ATOM 2197 O O . VAL B 1 87 ? 18.968 -1.098 -28.531 1.00 25.34 88 VAL B O 1
ATOM 2201 N N . ASN B 1 88 ? 19.406 -2.542 -30.215 1.00 25.61 89 ASN B N 1
ATOM 2202 C CA . ASN B 1 88 ? 18.151 -2.199 -30.919 1.00 25.49 89 ASN B CA 1
ATOM 2203 C C . ASN B 1 88 ? 16.913 -2.506 -30.079 1.00 25.01 89 ASN B C 1
ATOM 2204 O O . ASN B 1 88 ? 15.979 -1.702 -30.018 1.00 25.32 89 ASN B O 1
ATOM 2209 N N . MET B 1 89 ? 16.905 -3.639 -29.417 1.00 26.07 90 MET B N 1
ATOM 2210 C CA . MET B 1 89 ? 15.705 -4.026 -28.620 1.00 31.24 90 MET B CA 1
ATOM 2211 C C . MET B 1 89 ? 15.560 -3.102 -27.386 1.00 28.60 90 MET B C 1
ATOM 2212 O O . MET B 1 89 ? 14.445 -2.656 -27.053 1.00 29.05 90 MET B O 1
ATOM 2217 N N . HIS B 1 90 ? 16.684 -2.816 -26.714 1.00 26.68 91 HIS B N 1
ATOM 2218 C CA . HIS B 1 90 ? 16.669 -1.877 -25.598 1.00 27.07 91 HIS B CA 1
ATOM 2219 C C . HIS B 1 90 ? 16.041 -0.567 -26.038 1.00 24.75 91 HIS B C 1
ATOM 2220 O O . HIS B 1 90 ? 15.102 -0.076 -25.376 1.00 28.23 91 HIS B O 1
ATOM 2227 N N . PHE B 1 91 ? 16.524 0.029 -27.143 1.00 24.50 92 PHE B N 1
ATOM 2228 C CA . PHE B 1 91 ? 15.996 1.350 -27.582 1.00 25.14 92 PHE B CA 1
ATOM 2229 C C . PHE B 1 91 ? 14.566 1.246 -28.134 1.00 26.43 92 PHE B C 1
ATOM 2230 O O . PHE B 1 91 ? 13.721 2.090 -27.830 1.00 25.54 92 PHE B O 1
ATOM 2238 N N . LYS B 1 92 ? 14.312 0.207 -28.934 1.00 25.92 93 LYS B N 1
ATOM 2239 C CA . LYS B 1 92 ? 12.988 0.063 -29.563 1.00 32.03 93 LYS B CA 1
ATOM 2240 C C . LYS B 1 92 ? 11.861 -0.046 -28.528 1.00 30.93 93 LYS B C 1
ATOM 2241 O O . LYS B 1 92 ? 10.766 0.575 -28.637 1.00 32.76 93 LYS B O 1
ATOM 2247 N N . GLN B 1 93 ? 12.072 -0.887 -27.542 1.00 31.32 94 GLN B N 1
ATOM 2248 C CA . GLN B 1 93 ? 11.034 -1.171 -26.549 1.00 34.83 94 GLN B CA 1
ATOM 2249 C C . GLN B 1 93 ? 10.669 0.058 -25.733 1.00 35.29 94 GLN B C 1
ATOM 2250 O O . GLN B 1 93 ? 9.472 0.336 -25.450 1.00 29.49 94 GLN B O 1
ATOM 2256 N N . LEU B 1 94 ? 11.661 0.894 -25.453 1.00 27.77 95 LEU B N 1
ATOM 2257 C CA . LEU B 1 94 ? 11.417 2.111 -24.707 1.00 26.85 95 LEU B CA 1
ATOM 2258 C C . LEU B 1 94 ? 10.897 3.215 -25.633 1.00 25.67 95 LEU B C 1
ATOM 2259 O O . LEU B 1 94 ? 10.163 4.084 -25.183 1.00 27.27 95 LEU B O 1
ATOM 2264 N N . ALA B 1 95 ? 11.326 3.252 -26.901 1.00 27.26 96 ALA B N 1
ATOM 2265 C CA . ALA B 1 95 ? 10.872 4.304 -27.813 1.00 26.86 96 ALA B CA 1
ATOM 2266 C C . ALA B 1 95 ? 9.337 4.019 -28.055 1.00 27.82 96 ALA B C 1
ATOM 2267 O O . ALA B 1 95 ? 8.602 4.962 -28.397 1.00 31.51 96 ALA B O 1
ATOM 2269 N N . ALA B 1 96 ? 8.937 2.777 -27.889 1.00 29.42 97 ALA B N 1
ATOM 2270 C CA . ALA B 1 96 ? 7.534 2.282 -28.096 1.00 31.04 97 ALA B CA 1
ATOM 2271 C C . ALA B 1 96 ? 6.647 2.579 -26.929 1.00 36.49 97 ALA B C 1
ATOM 2272 O O . ALA B 1 96 ? 5.424 2.412 -27.015 1.00 33.51 97 ALA B O 1
ATOM 2274 N N . ASP B 1 97 ? 7.225 2.958 -25.797 1.00 28.12 98 ASP B N 1
ATOM 2275 C CA . ASP B 1 97 ? 6.467 3.165 -24.572 1.00 26.33 98 ASP B CA 1
ATOM 2276 C C . ASP B 1 97 ? 7.118 4.152 -23.694 1.00 26.25 98 ASP B C 1
ATOM 2277 O O . ASP B 1 97 ? 7.915 3.762 -22.819 1.00 27.74 98 ASP B O 1
ATOM 2282 N N . HIS B 1 98 ? 6.827 5.436 -23.918 1.00 26.67 99 HIS B N 1
ATOM 2283 C CA . HIS B 1 98 ? 7.393 6.548 -23.171 1.00 31.80 99 HIS B CA 1
ATOM 2284 C C . HIS B 1 98 ? 7.131 6.493 -21.691 1.00 27.61 99 HIS B C 1
ATOM 2285 O O . HIS B 1 98 ? 8.002 6.799 -20.875 1.00 27.04 99 HIS B O 1
ATOM 2292 N N . LYS B 1 99 ? 5.984 5.942 -21.308 1.00 26.52 100 LYS B N 1
ATOM 2293 C CA . LYS B 1 99 ? 5.653 5.837 -19.921 1.00 25.77 100 LYS B CA 1
ATOM 2294 C C . LYS B 1 99 ? 6.489 4.764 -19.223 1.00 24.55 100 LYS B C 1
ATOM 2295 O O . LYS B 1 99 ? 6.939 4.977 -18.071 1.00 28.12 100 LYS B O 1
ATOM 2301 N N . LEU B 1 100 ? 6.738 3.682 -19.898 1.00 23.64 101 LEU B N 1
ATOM 2302 C CA . LEU B 1 100 ? 7.594 2.664 -19.308 1.00 23.88 101 LEU B CA 1
ATOM 2303 C C . LEU B 1 100 ? 9.014 3.275 -19.230 1.00 26.86 101 LEU B C 1
ATOM 230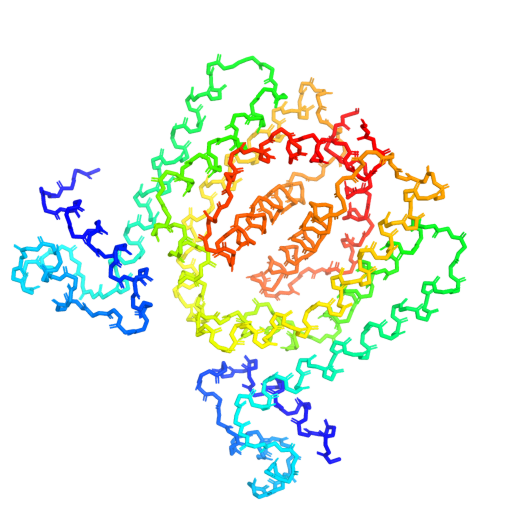4 O O . LEU B 1 100 ? 9.725 3.008 -18.217 1.00 24.19 101 LEU B O 1
ATOM 2309 N N . ALA B 1 101 ? 9.419 4.075 -20.192 1.00 26.24 102 ALA B N 1
ATOM 2310 C CA . ALA B 1 101 ? 10.754 4.756 -20.070 1.00 26.76 102 ALA B CA 1
ATOM 2311 C C . ALA B 1 101 ? 10.867 5.690 -18.913 1.00 26.59 102 ALA B C 1
ATOM 2312 O O . ALA B 1 101 ? 11.854 5.733 -18.206 1.00 23.17 102 ALA B O 1
ATOM 2314 N N . ILE B 1 102 ? 9.810 6.444 -18.608 1.00 24.29 103 ILE B N 1
ATOM 2315 C CA . ILE B 1 102 ? 9.783 7.211 -17.379 1.00 26.32 103 ILE B CA 1
ATOM 2316 C C . ILE B 1 102 ? 9.930 6.358 -16.137 1.00 25.18 103 ILE B C 1
ATOM 2317 O O . ILE B 1 102 ? 10.695 6.700 -15.233 1.00 22.82 103 ILE B O 1
ATOM 2322 N N . VAL B 1 103 ? 9.259 5.212 -16.090 1.00 24.87 104 VAL B N 1
ATOM 2323 C CA . VAL B 1 103 ? 9.432 4.224 -15.030 1.00 24.16 104 VAL B CA 1
ATOM 2324 C C . VAL B 1 103 ? 10.876 3.685 -14.905 1.00 23.30 104 VAL B C 1
ATOM 2325 O O . VAL B 1 103 ? 11.426 3.787 -13.826 1.00 24.43 104 VAL B O 1
ATOM 2329 N N . THR B 1 104 ? 11.408 3.193 -16.001 1.00 22.03 105 THR B N 1
ATOM 2330 C CA . THR B 1 104 ? 12.756 2.625 -15.977 1.00 23.59 105 THR B CA 1
ATOM 2331 C C . THR B 1 104 ? 13.837 3.655 -15.682 1.00 21.87 105 THR B C 1
ATOM 2332 O O . THR B 1 104 ? 14.822 3.315 -14.930 1.00 23.03 105 THR B O 1
ATOM 2336 N N . GLN B 1 105 ? 13.714 4.843 -16.217 1.00 21.14 106 GLN B N 1
ATOM 2337 C CA . GLN B 1 105 ? 14.821 5.793 -16.161 1.00 20.97 106 GLN B CA 1
ATOM 2338 C C . GLN B 1 105 ? 14.728 6.633 -14.950 1.00 23.96 106 GLN B C 1
ATOM 2339 O O . GLN B 1 105 ? 15.731 7.127 -14.396 1.00 25.32 106 GLN B O 1
ATOM 2345 N N . LEU B 1 106 ? 13.498 6.834 -14.445 1.00 26.55 107 LEU B N 1
ATOM 2346 C CA . LEU B 1 106 ? 13.284 7.781 -13.394 1.00 24.82 107 LEU B CA 1
ATOM 2347 C C . LEU B 1 106 ? 12.716 7.131 -12.125 1.00 27.68 107 LEU B C 1
ATOM 2348 O O . LEU B 1 106 ? 13.282 7.271 -11.034 1.00 32.09 107 LEU B O 1
ATOM 2353 N N . GLU B 1 107 ? 11.683 6.352 -12.222 1.00 26.48 108 GLU B N 1
ATOM 2354 C CA . GLU B 1 107 ? 11.068 5.843 -11.005 1.00 28.85 108 GLU B CA 1
ATOM 2355 C C . GLU B 1 107 ? 11.639 4.604 -10.393 1.00 30.42 108 GLU B C 1
ATOM 2356 O O . GLU B 1 107 ? 11.518 4.422 -9.220 1.00 34.89 108 GLU B O 1
ATOM 2362 N N . LEU B 1 108 ? 12.340 3.771 -11.144 1.00 29.11 109 LEU B N 1
ATOM 2363 C CA . LEU B 1 108 ? 13.044 2.619 -10.561 1.00 32.69 109 LEU B CA 1
ATOM 2364 C C . LEU B 1 108 ? 14.428 2.974 -9.936 1.00 30.75 109 LEU B C 1
ATOM 2365 O O . LEU B 1 108 ? 15.163 2.103 -9.477 1.00 41.02 109 LEU B O 1
ATOM 2370 N N . ARG B 1 109 ? 14.748 4.237 -9.888 1.00 30.29 110 ARG B N 1
ATOM 2371 C CA . ARG B 1 109 ? 15.963 4.738 -9.321 1.00 34.42 110 ARG B CA 1
ATOM 2372 C C . ARG B 1 109 ? 15.600 5.148 -7.899 1.00 34.28 110 ARG B C 1
ATOM 2373 O O . ARG B 1 109 ? 15.169 6.275 -7.676 1.00 36.99 110 ARG B O 1
ATOM 2381 N N . GLN B 1 110 ? 15.829 4.221 -6.976 1.00 36.23 111 GLN B N 1
ATOM 2382 C CA . GLN B 1 110 ? 15.460 4.423 -5.566 1.00 42.83 111 GLN B CA 1
ATOM 2383 C C . GLN B 1 110 ? 16.699 4.557 -4.689 1.00 39.53 111 GLN B C 1
ATOM 2384 O O . GLN B 1 110 ? 17.659 3.830 -4.884 1.00 42.47 111 GLN B O 1
ATOM 2390 N N . SER B 1 111 ? 16.637 5.450 -3.699 1.00 40.63 112 SER B N 1
ATOM 2391 C CA . SER B 1 111 ? 17.623 5.471 -2.592 1.00 46.13 112 SER B CA 1
ATOM 2392 C C . SER B 1 111 ? 17.386 4.437 -1.421 1.00 52.85 112 SER B C 1
ATOM 2393 O O . SER B 1 111 ? 18.375 4.068 -0.763 1.00 52.53 112 SER B O 1
ATOM 2396 N N . ASN B 1 112 ? 16.136 3.974 -1.177 1.00 47.55 113 ASN B N 1
ATOM 2397 C CA . ASN B 1 112 ? 15.844 2.925 -0.185 1.00 48.74 113 ASN B CA 1
ATOM 2398 C C . ASN B 1 112 ? 16.693 1.691 -0.451 1.00 49.51 113 ASN B C 1
ATOM 2399 O O . ASN B 1 112 ? 16.609 1.086 -1.528 1.00 44.89 113 ASN B O 1
ATOM 2404 N N . THR B 1 113 ? 17.506 1.316 0.538 1.00 58.06 114 THR B N 1
ATOM 2405 C CA . THR B 1 113 ? 18.504 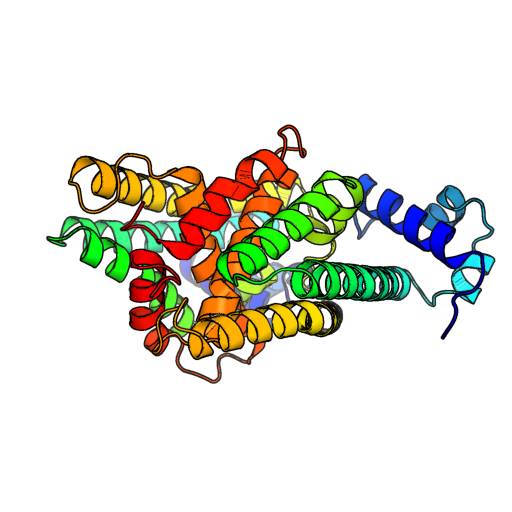0.249 0.336 1.00 52.23 114 THR B CA 1
ATOM 2406 C C . THR B 1 113 ? 17.831 -1.082 -0.015 1.00 45.31 114 THR B C 1
ATOM 2407 O O . THR B 1 113 ? 18.198 -1.672 -1.014 1.00 42.96 114 THR B O 1
ATOM 2411 N N . GLU B 1 114 ? 16.849 -1.550 0.761 1.00 51.65 115 GLU B N 1
ATOM 2412 C CA . GLU B 1 114 ? 16.174 -2.823 0.440 1.00 47.28 115 GLU B CA 1
ATOM 2413 C C . GLU B 1 114 ? 15.422 -2.819 -0.904 1.00 43.23 115 GLU B C 1
ATOM 2414 O O . GLU B 1 114 ? 15.450 -3.814 -1.634 1.00 43.38 115 GLU B O 1
ATOM 2420 N N . LEU B 1 115 ? 14.795 -1.706 -1.233 1.00 37.07 116 LEU B N 1
ATOM 2421 C CA . LEU B 1 115 ? 14.108 -1.632 -2.516 1.00 35.00 116 LEU B CA 1
ATOM 2422 C C . LEU B 1 115 ? 15.150 -1.650 -3.669 1.00 33.17 116 LEU B C 1
ATOM 2423 O O . LEU B 1 115 ? 14.951 -2.272 -4.699 1.00 33.43 116 LEU B O 1
ATOM 2428 N N . ARG B 1 116 ? 16.247 -0.937 -3.471 1.00 37.44 117 ARG B N 1
ATOM 2429 C CA . ARG B 1 116 ? 17.264 -0.784 -4.509 1.00 35.43 117 ARG B CA 1
ATOM 2430 C C . ARG B 1 116 ? 17.834 -2.131 -4.800 1.00 35.28 117 ARG B C 1
ATOM 2431 O O . ARG B 1 116 ? 18.060 -2.472 -5.961 1.00 33.81 117 ARG B O 1
ATOM 2439 N N . LEU B 1 117 ? 18.068 -2.930 -3.755 1.00 37.25 118 LEU B N 1
ATOM 2440 C CA . LEU B 1 117 ? 18.661 -4.253 -3.921 1.00 36.86 118 LEU B CA 1
ATOM 2441 C C . LEU B 1 117 ? 17.737 -5.186 -4.648 1.00 32.95 118 LEU B C 1
ATOM 2442 O O . LEU B 1 117 ? 18.168 -5.966 -5.473 1.00 30.74 118 LEU B O 1
ATOM 2447 N N . LYS B 1 118 ? 16.416 -5.111 -4.387 1.00 29.56 119 LYS B N 1
ATOM 2448 C CA . LYS B 1 118 ? 15.517 -5.934 -5.144 1.00 29.21 119 LYS B CA 1
ATOM 2449 C C . LYS B 1 118 ? 15.431 -5.547 -6.649 1.00 25.85 119 LYS B C 1
ATOM 2450 O O . LYS B 1 118 ? 15.280 -6.388 -7.498 1.00 26.18 119 LYS B O 1
ATOM 2456 N N . ILE B 1 119 ? 15.547 -4.261 -6.934 1.00 24.86 120 ILE B N 1
ATOM 2457 C CA . ILE B 1 119 ? 15.499 -3.818 -8.372 1.00 28.52 120 ILE B CA 1
ATOM 2458 C C . ILE B 1 119 ? 16.728 -4.343 -9.074 1.00 29.61 120 ILE B C 1
ATOM 2459 O O . ILE B 1 119 ? 16.676 -4.919 -10.159 1.00 26.09 120 ILE B O 1
ATOM 2464 N N . ASN B 1 120 ? 17.871 -4.211 -8.408 1.00 29.70 121 ASN B N 1
ATOM 2465 C CA . ASN B 1 120 ? 19.103 -4.697 -8.984 1.00 30.46 121 ASN B CA 1
ATOM 2466 C C . ASN B 1 120 ? 19.169 -6.165 -9.225 1.00 29.00 121 ASN B C 1
ATOM 2467 O O . ASN B 1 120 ? 19.777 -6.628 -10.217 1.00 29.88 121 ASN B O 1
ATOM 2472 N N . GLU B 1 121 ? 18.554 -6.958 -8.348 1.00 27.19 122 GLU B N 1
ATOM 2473 C CA . GLU B 1 121 ? 18.414 -8.394 -8.579 1.00 30.57 122 GLU B CA 1
ATOM 2474 C C . GLU B 1 121 ? 17.658 -8.674 -9.865 1.00 29.59 122 GLU B C 1
ATOM 2475 O O . GLU B 1 121 ? 17.983 -9.608 -10.557 1.00 32.29 122 GLU B O 1
ATOM 2481 N N . VAL B 1 122 ? 16.610 -7.904 -10.190 1.00 26.55 123 VAL B N 1
ATOM 2482 C CA . VAL B 1 122 ? 15.879 -8.143 -11.438 1.00 28.36 123 VAL B CA 1
ATOM 2483 C C . VAL B 1 122 ? 16.781 -7.790 -12.686 1.00 26.57 123 VAL B C 1
ATOM 2484 O O . VAL B 1 122 ? 16.730 -8.432 -13.696 1.00 27.03 123 VAL B O 1
ATOM 2488 N N . LEU B 1 123 ? 17.565 -6.748 -12.549 1.00 26.55 124 LEU B N 1
ATOM 2489 C CA . LEU B 1 123 ? 18.486 -6.246 -13.558 1.00 26.11 124 LEU B CA 1
ATOM 2490 C C . LEU B 1 123 ? 19.601 -7.217 -13.902 1.00 28.57 124 LEU B C 1
ATOM 2491 O O . LEU B 1 123 ? 20.071 -7.278 -15.023 1.00 27.70 124 LEU B O 1
ATOM 2496 N N . LYS B 1 124 ? 19.934 -8.097 -12.973 1.00 27.76 125 LYS B N 1
ATOM 2497 C CA . LYS B 1 124 ? 20.946 -9.113 -13.207 1.00 31.02 125 LYS B CA 1
ATOM 2498 C C . LYS B 1 124 ? 20.620 -10.010 -14.339 1.00 31.20 125 LYS B C 1
ATOM 2499 O O . LYS B 1 124 ? 21.545 -10.476 -15.010 1.00 30.65 125 LYS B O 1
ATOM 2505 N N . GLY B 1 125 ? 19.334 -10.205 -14.633 1.00 27.78 126 GLY B N 1
ATOM 2506 C CA . GLY B 1 125 ? 18.944 -10.982 -15.818 1.00 31.17 126 GLY B CA 1
ATOM 2507 C C . GLY B 1 125 ? 19.545 -10.391 -17.125 1.00 27.86 126 GLY B C 1
ATOM 2508 O O . GLY B 1 125 ? 20.082 -11.123 -17.978 1.00 31.62 126 GLY B O 1
ATOM 2509 N N . TYR B 1 126 ? 19.402 -9.085 -17.280 1.00 26.51 127 TYR B N 1
ATOM 2510 C CA . TYR B 1 126 ? 19.944 -8.373 -18.442 1.00 26.96 127 TYR B CA 1
ATOM 2511 C C . TYR B 1 126 ? 21.484 -8.382 -18.377 1.00 26.79 127 TYR B C 1
ATOM 2512 O O . TYR B 1 126 ? 22.195 -8.650 -19.395 1.00 26.45 127 TYR B O 1
ATOM 2521 N N . LEU B 1 127 ? 21.999 -8.074 -17.197 1.00 24.60 128 LEU B N 1
ATOM 2522 C CA . LEU B 1 127 ? 23.479 -8.007 -17.003 1.00 23.95 128 LEU B CA 1
ATOM 2523 C C . LEU B 1 127 ? 24.139 -9.325 -17.292 1.00 26.24 128 LEU B C 1
ATOM 2524 O O . LEU B 1 127 ? 25.235 -9.337 -17.864 1.00 25.65 128 LEU B O 1
ATOM 2529 N N . ASN B 1 128 ? 23.510 -10.426 -16.891 1.00 26.59 129 ASN B N 1
ATOM 2530 C CA . ASN B 1 128 ? 24.027 -11.759 -17.161 1.00 30.07 129 ASN B CA 1
ATOM 2531 C C . ASN B 1 128 ? 24.000 -12.127 -18.616 1.00 29.29 129 ASN B C 1
ATOM 2532 O O . ASN B 1 128 ? 24.954 -12.729 -19.098 1.00 27.37 129 ASN B O 1
ATOM 2537 N N . LEU B 1 129 ? 22.964 -11.701 -19.310 1.00 26.52 130 LEU B N 1
ATOM 2538 C CA . LEU B 1 129 ? 22.926 -11.837 -20.784 1.00 28.53 130 LEU B CA 1
ATOM 2539 C C . LEU B 1 129 ? 24.081 -11.046 -21.398 1.00 28.05 130 LEU B C 1
ATOM 2540 O O . LEU B 1 129 ? 24.744 -11.600 -22.294 1.00 28.17 130 LEU B O 1
ATOM 2545 N N . LEU B 1 130 ? 24.340 -9.786 -20.963 1.00 24.21 131 LEU B N 1
ATOM 2546 C CA . LEU B 1 130 ? 25.593 -9.117 -21.417 1.00 25.92 131 LEU B CA 1
ATOM 2547 C C . LEU B 1 130 ? 26.847 -9.924 -21.151 1.00 26.64 131 LEU B C 1
ATOM 2548 O O . LEU B 1 130 ? 27.755 -9.990 -22.021 1.00 23.73 131 LEU B O 1
ATOM 2553 N N . ASP B 1 131 ? 26.952 -10.514 -19.963 1.00 23.79 132 ASP B N 1
ATOM 2554 C CA . ASP B 1 131 ? 28.151 -11.284 -19.610 1.00 26.30 132 ASP B CA 1
ATOM 2555 C C . ASP B 1 131 ? 28.319 -12.424 -20.578 1.00 27.65 132 ASP B C 1
ATOM 2556 O O . ASP B 1 131 ? 29.443 -12.671 -21.041 1.00 26.95 132 ASP B O 1
ATOM 2561 N N . GLU B 1 132 ? 27.219 -13.081 -20.916 1.00 27.07 133 GLU B N 1
ATOM 2562 C CA . GLU B 1 132 ? 27.281 -14.268 -21.791 1.00 29.28 133 GLU B CA 1
ATOM 2563 C C . GLU B 1 132 ? 27.800 -13.846 -23.177 1.00 29.09 133 GLU B C 1
ATOM 2564 O O . GLU B 1 132 ? 28.669 -14.499 -23.793 1.00 27.46 133 GLU B O 1
ATOM 2570 N N . LEU B 1 133 ? 27.274 -12.732 -23.641 1.00 26.13 134 LEU B N 1
ATOM 2571 C CA . LEU B 1 133 ? 27.619 -12.198 -24.976 1.00 28.45 134 LEU B CA 1
ATOM 2572 C C . LEU B 1 133 ? 29.109 -11.823 -25.029 1.00 24.03 134 LEU B C 1
ATOM 2573 O O . LEU B 1 133 ? 29.818 -12.127 -26.022 1.00 27.32 134 LEU B O 1
ATOM 2578 N N . LEU B 1 134 ? 29.618 -11.187 -23.955 1.00 25.55 135 LEU B N 1
ATOM 2579 C CA . LEU B 1 134 ? 30.992 -10.783 -23.838 1.00 23.77 135 LEU B CA 1
ATOM 2580 C C . LEU B 1 134 ? 31.913 -11.978 -23.814 1.00 26.47 135 LEU B C 1
ATOM 2581 O O . LEU B 1 134 ? 32.958 -12.022 -24.527 1.00 27.25 135 LEU B O 1
ATOM 2586 N N . MET B 1 135 ? 31.534 -12.989 -23.024 1.00 24.44 136 MET B N 1
ATOM 2587 C CA . MET B 1 135 ? 32.344 -14.236 -22.990 1.00 26.25 136 MET B CA 1
ATOM 2588 C C . MET B 1 135 ? 32.379 -14.947 -24.324 1.00 25.56 136 MET B C 1
ATOM 2589 O O . MET B 1 135 ? 33.491 -15.393 -24.765 1.00 29.12 136 MET B O 1
ATOM 2594 N N . GLU B 1 136 ? 31.218 -15.092 -24.973 1.00 28.07 137 GLU B N 1
ATOM 2595 C CA . GLU B 1 136 ? 31.089 -15.631 -26.336 1.00 30.91 137 GLU B CA 1
ATOM 2596 C C . GLU B 1 136 ? 31.979 -14.844 -27.272 1.00 31.45 137 GLU B C 1
ATOM 2597 O O . GLU B 1 136 ? 32.681 -15.418 -28.106 1.00 28.31 137 GLU B O 1
ATOM 2603 N N . GLY B 1 137 ? 31.969 -13.516 -27.194 1.00 27.92 138 GLY B N 1
ATOM 2604 C CA . GLY B 1 137 ? 32.747 -12.722 -28.169 1.00 30.36 138 GLY B CA 1
ATOM 2605 C C . GLY B 1 137 ? 34.242 -12.891 -27.941 1.00 28.82 138 GLY B C 1
ATOM 2606 O O . GLY B 1 137 ? 35.044 -12.927 -28.913 1.00 30.45 138 GLY B O 1
ATOM 2607 N N . LYS B 1 138 ? 34.626 -13.101 -26.699 1.00 24.80 139 LYS B N 1
ATOM 2608 C CA . LYS B 1 138 ? 36.084 -13.343 -26.375 1.00 29.67 139 LYS B CA 1
ATOM 2609 C C . LYS B 1 138 ? 36.497 -14.733 -26.853 1.00 30.96 139 LYS B C 1
ATOM 2610 O O . LYS B 1 138 ? 37.578 -14.882 -27.444 1.00 34.33 139 LYS B O 1
ATOM 2616 N N . GLU B 1 139 ? 35.636 -15.735 -26.598 1.00 30.72 140 GLU B N 1
ATOM 2617 C CA . GLU B 1 139 ? 35.934 -17.174 -26.985 1.00 34.96 140 GLU B CA 1
ATOM 2618 C C . GLU B 1 139 ? 36.045 -17.280 -28.496 1.00 33.58 140 GLU B C 1
ATOM 2619 O O . GLU B 1 139 ? 36.961 -17.957 -28.999 1.00 32.12 140 GLU B O 1
ATOM 2625 N N . LYS B 1 140 ? 35.135 -16.621 -29.216 1.00 27.86 141 LYS B N 1
ATOM 2626 C CA . LYS B 1 140 ? 35.025 -16.669 -30.702 1.00 30.14 141 LYS B CA 1
ATOM 2627 C C . LYS B 1 140 ? 35.999 -15.733 -31.449 1.00 31.03 141 LYS B C 1
ATOM 2628 O O . LYS B 1 140 ? 36.044 -15.731 -32.702 1.00 34.86 141 LYS B O 1
ATOM 2634 N N . GLY B 1 141 ? 36.726 -14.905 -30.720 1.00 30.62 142 GLY B N 1
ATOM 2635 C CA . GLY B 1 141 ? 37.713 -13.993 -31.229 1.00 30.37 142 GLY B CA 1
ATOM 2636 C C . GLY B 1 141 ? 37.258 -12.626 -31.745 1.00 34.62 142 GLY B C 1
ATOM 2637 O O . GLY B 1 141 ? 38.014 -11.913 -32.385 1.00 33.76 142 GLY B O 1
ATOM 2638 N N . TYR B 1 142 ? 36.024 -12.244 -31.476 1.00 29.76 143 TYR B N 1
ATOM 2639 C CA . TYR B 1 142 ? 35.515 -10.909 -31.964 1.00 29.59 143 TYR B CA 1
ATOM 2640 C C . TYR B 1 142 ? 36.070 -9.809 -31.056 1.00 28.13 143 TYR B C 1
ATOM 2641 O O . TYR B 1 142 ? 36.278 -8.635 -31.459 1.00 30.71 143 TYR B O 1
ATOM 2650 N N . PHE B 1 143 ? 36.216 -10.155 -29.784 1.00 25.94 144 PHE B N 1
ATOM 2651 C CA . PHE B 1 143 ? 36.679 -9.229 -28.761 1.00 26.40 144 PHE B CA 1
ATOM 2652 C C . PHE B 1 143 ? 37.997 -9.703 -28.177 1.00 29.55 144 PHE B C 1
ATOM 2653 O O . PHE B 1 143 ? 38.215 -10.861 -28.025 1.00 33.66 144 PHE B O 1
ATOM 2661 N N . PHE B 1 144 ? 38.843 -8.774 -27.807 1.00 29.81 145 PHE B N 1
ATOM 2662 C CA . PHE B 1 144 ? 40.170 -9.126 -27.349 1.00 37.20 145 PHE B CA 1
ATOM 2663 C C . PHE B 1 144 ? 40.232 -9.932 -26.066 1.00 35.58 145 PHE B C 1
ATOM 2664 O O . PHE B 1 144 ? 39.504 -9.717 -25.152 1.00 32.08 145 PHE B O 1
ATOM 2672 N N . GLN B 1 145 ? 41.160 -10.875 -26.056 1.00 34.27 146 GLN B N 1
ATOM 2673 C CA . GLN B 1 145 ? 41.272 -11.898 -25.036 1.00 38.98 146 GLN B CA 1
ATOM 2674 C C . GLN B 1 145 ? 41.338 -11.389 -23.636 1.00 32.93 146 GLN B C 1
ATOM 2675 O O . GLN B 1 145 ? 40.881 -12.023 -22.745 1.00 39.08 146 GLN B O 1
ATOM 2681 N N . GLU B 1 146 ? 41.935 -10.245 -23.455 1.00 32.41 147 GLU B N 1
ATOM 2682 C CA . GLU B 1 146 ? 42.140 -9.716 -22.143 1.00 34.24 147 GLU B CA 1
ATOM 2683 C C . GLU B 1 146 ? 41.010 -8.818 -21.660 1.00 29.77 147 GLU B C 1
ATOM 2684 O O . GLU B 1 146 ? 41.111 -8.256 -20.627 1.00 26.31 147 GLU B O 1
ATOM 2690 N N . LEU B 1 147 ? 39.974 -8.672 -22.462 1.00 30.24 148 LEU B N 1
ATOM 2691 C CA . LEU B 1 147 ? 38.855 -7.822 -22.099 1.00 24.73 148 LEU B CA 1
ATOM 2692 C C . LEU B 1 147 ? 38.267 -8.200 -20.754 1.00 23.79 148 LEU B C 1
ATOM 2693 O O . LEU B 1 147 ? 37.964 -9.323 -20.530 1.00 27.41 148 LEU B O 1
ATOM 2698 N N . ASP B 1 148 ? 38.092 -7.208 -19.911 1.00 25.32 149 ASP B N 1
ATOM 2699 C CA . ASP B 1 148 ? 37.520 -7.344 -18.563 1.00 25.24 149 ASP B CA 1
ATOM 2700 C C . ASP B 1 148 ? 35.984 -7.353 -18.719 1.00 27.08 149 ASP B C 1
ATOM 2701 O O . ASP B 1 148 ? 35.370 -6.317 -19.104 1.00 25.24 149 ASP B O 1
ATOM 2706 N N . THR B 1 149 ? 35.395 -8.552 -18.546 1.00 23.51 150 THR B N 1
ATOM 2707 C CA . THR B 1 149 ? 33.971 -8.794 -18.767 1.00 24.63 150 THR B CA 1
ATOM 2708 C C . THR B 1 149 ? 33.121 -7.813 -17.949 1.00 21.49 150 THR B C 1
ATOM 2709 O O . THR B 1 149 ? 32.200 -7.193 -18.519 1.00 23.11 150 THR B O 1
ATOM 2713 N N . ARG B 1 150 ? 33.417 -7.709 -16.664 1.00 21.30 151 ARG B N 1
ATOM 2714 C CA . ARG B 1 150 ? 32.608 -6.872 -15.741 1.00 23.52 151 ARG B CA 1
ATOM 2715 C C . ARG B 1 150 ? 32.681 -5.391 -16.139 1.00 23.69 151 ARG B C 1
ATOM 2716 O O . ARG B 1 150 ? 31.685 -4.642 -16.195 1.00 21.60 151 ARG B O 1
ATOM 2724 N N . LEU B 1 151 ? 33.870 -4.904 -16.441 1.00 19.22 152 LEU B N 1
ATOM 2725 C CA . LEU B 1 151 ? 33.980 -3.530 -16.883 1.00 20.97 152 LEU B CA 1
ATOM 2726 C C . LEU B 1 151 ? 33.260 -3.278 -18.202 1.00 19.76 152 LEU B C 1
ATOM 2727 O O . LEU B 1 151 ? 32.646 -2.265 -18.381 1.00 21.27 152 LEU B O 1
ATOM 2732 N N . ALA B 1 152 ? 33.373 -4.218 -19.108 1.00 18.29 153 ALA B N 1
ATOM 2733 C CA . ALA B 1 152 ? 32.723 -4.085 -20.377 1.00 18.97 153 ALA B CA 1
ATOM 2734 C C . ALA B 1 152 ? 31.194 -4.054 -20.226 1.00 21.27 153 ALA B C 1
ATOM 2735 O O . ALA B 1 152 ? 30.538 -3.328 -20.864 1.00 19.49 153 ALA B O 1
ATOM 2737 N N . ARG B 1 153 ? 30.673 -4.904 -19.381 1.00 22.07 154 ARG B N 1
ATOM 2738 C CA . ARG B 1 153 ? 29.257 -4.900 -19.048 1.00 23.18 154 ARG B CA 1
ATOM 2739 C C . ARG B 1 153 ? 28.831 -3.543 -18.545 1.00 19.30 154 ARG B C 1
ATOM 2740 O O . ARG B 1 153 ? 27.835 -3.037 -18.926 1.00 20.18 154 ARG B O 1
ATOM 2748 N N . GLN B 1 154 ? 29.645 -2.973 -17.687 1.00 18.80 155 GLN B N 1
ATOM 2749 C CA . GLN B 1 154 ? 29.353 -1.685 -17.106 1.00 20.56 155 GLN B CA 1
ATOM 2750 C C . GLN B 1 154 ? 29.450 -0.553 -18.131 1.00 19.76 155 GLN B C 1
ATOM 2751 O O . GLN B 1 154 ? 28.681 0.339 -18.104 1.00 18.70 155 GLN B O 1
ATOM 2757 N N . MET B 1 155 ? 30.433 -0.626 -19.010 1.00 17.45 156 MET B N 1
ATOM 2758 C CA . MET B 1 155 ? 30.466 0.268 -20.162 1.00 18.91 156 MET B CA 1
ATOM 2759 C C . MET B 1 155 ? 29.209 0.150 -21.065 1.00 19.19 156 MET B C 1
ATOM 2760 O O . MET B 1 155 ? 28.576 1.175 -21.339 1.00 20.04 156 MET B O 1
ATOM 2765 N N . ILE B 1 156 ? 28.820 -1.044 -21.432 1.00 19.74 157 ILE B N 1
ATOM 2766 C CA . ILE B 1 156 ? 27.703 -1.225 -22.358 1.00 20.08 157 ILE B CA 1
ATOM 2767 C C . ILE B 1 156 ? 26.412 -0.746 -21.634 1.00 20.38 157 ILE B C 1
ATOM 2768 O O . ILE B 1 156 ? 25.730 0.184 -22.115 1.00 20.30 157 ILE B O 1
ATOM 2773 N N . PHE B 1 157 ? 26.163 -1.263 -20.452 1.00 19.78 158 PHE B N 1
ATOM 2774 C CA . PHE B 1 157 ? 24.857 -0.997 -19.798 1.00 20.27 158 PHE B CA 1
ATOM 2775 C C . PHE B 1 157 ? 24.864 0.490 -19.401 1.00 20.24 158 PHE B C 1
ATOM 2776 O O . PHE B 1 157 ? 23.879 1.235 -19.611 1.00 19.20 158 PHE B O 1
ATOM 2784 N N . GLY B 1 158 ? 25.988 1.029 -18.889 1.00 18.94 159 GLY B N 1
ATOM 2785 C CA . GLY B 1 158 ? 26.057 2.364 -18.463 1.00 18.94 159 GLY B CA 1
ATOM 2786 C C . GLY B 1 158 ? 25.914 3.386 -19.582 1.00 19.85 159 GLY B C 1
ATOM 2787 O O . GLY B 1 158 ? 25.251 4.436 -19.423 1.00 18.05 159 GLY B O 1
ATOM 2788 N N . THR B 1 159 ? 26.423 3.044 -20.773 1.00 18.81 160 THR B N 1
ATOM 2789 C CA . THR B 1 159 ? 26.287 3.913 -21.905 1.00 19.05 160 THR B CA 1
ATOM 2790 C C . THR B 1 159 ? 24.814 3.863 -22.413 1.00 18.02 160 THR B C 1
ATOM 2791 O O . THR B 1 159 ? 24.240 4.942 -22.663 1.00 19.96 160 THR B O 1
ATOM 2795 N N . LEU B 1 160 ? 24.283 2.688 -22.588 1.00 18.05 161 LEU B N 1
ATOM 2796 C CA . LEU B 1 160 ? 22.884 2.522 -23.111 1.00 21.28 161 LEU B CA 1
ATOM 2797 C C . LEU B 1 160 ? 21.936 3.314 -22.164 1.00 20.56 161 LEU B C 1
ATOM 2798 O O . LEU B 1 160 ? 21.065 4.064 -22.632 1.00 20.49 161 LEU B O 1
ATOM 2803 N N . ASP B 1 161 ? 22.093 3.091 -20.870 1.00 20.77 162 ASP B N 1
ATOM 2804 C CA . ASP B 1 161 ? 21.175 3.676 -19.909 1.00 21.37 162 ASP B CA 1
ATOM 2805 C C . ASP B 1 161 ? 21.311 5.161 -19.892 1.00 20.16 162 ASP B C 1
ATOM 2806 O O . ASP B 1 161 ? 20.336 5.912 -19.834 1.00 19.95 162 ASP B O 1
ATOM 2811 N N . GLU B 1 162 ? 22.526 5.668 -20.090 1.00 19.05 163 GLU B N 1
ATOM 2812 C CA . GLU B 1 162 ? 22.745 7.071 -20.115 1.00 21.38 163 GLU B CA 1
ATOM 2813 C C . GLU B 1 162 ? 22.148 7.737 -21.374 1.00 20.93 163 GLU B C 1
ATOM 2814 O O . GLU B 1 162 ? 21.527 8.813 -21.283 1.00 22.71 163 GLU B O 1
ATOM 2820 N N . VAL B 1 163 ? 22.265 7.065 -22.498 1.00 20.50 164 VAL B N 1
ATOM 2821 C CA . VAL B 1 163 ? 21.662 7.623 -23.788 1.00 22.35 164 VAL B CA 1
ATOM 2822 C C . VAL B 1 163 ? 20.146 7.700 -23.547 1.00 21.07 164 VAL B C 1
ATOM 2823 O O . VAL B 1 163 ? 19.531 8.748 -23.831 1.00 23.42 164 VAL B O 1
ATOM 2827 N N . VAL B 1 164 ? 19.575 6.628 -22.995 1.00 21.07 165 VAL B N 1
ATOM 2828 C CA . VAL B 1 164 ? 18.083 6.618 -22.807 1.00 21.98 165 VAL B CA 1
ATOM 2829 C C . VAL B 1 164 ? 17.661 7.710 -21.841 1.00 23.39 165 VAL B C 1
ATOM 2830 O O . VAL B 1 164 ? 16.637 8.428 -22.058 1.00 22.70 165 VAL B O 1
ATOM 2834 N N . THR B 1 165 ? 18.358 7.824 -20.715 1.00 21.80 166 THR B N 1
ATOM 2835 C CA . THR B 1 165 ? 18.008 8.880 -19.748 1.00 21.58 166 THR B CA 1
ATOM 2836 C C . THR B 1 165 ? 18.049 10.255 -20.356 1.00 25.04 166 THR B C 1
ATOM 2837 O O . THR B 1 165 ? 17.144 11.132 -20.041 1.00 24.75 166 THR B O 1
ATOM 2841 N N . ASN B 1 166 ? 19.072 10.540 -21.168 1.00 22.05 167 ASN B N 1
ATOM 2842 C CA . ASN B 1 166 ? 19.141 11.891 -21.765 1.00 24.60 167 ASN B CA 1
ATOM 2843 C C . ASN B 1 166 ? 17.933 12.197 -22.696 1.00 23.24 167 ASN B C 1
ATOM 2844 O O . ASN B 1 166 ? 17.408 13.333 -22.647 1.00 26.69 167 ASN B O 1
ATOM 2849 N N . TRP B 1 167 ? 17.480 11.182 -23.415 1.00 23.64 168 TRP B N 1
ATOM 2850 C CA . TRP B 1 167 ? 16.307 11.234 -24.302 1.00 25.50 168 TRP B CA 1
ATOM 2851 C C . TRP B 1 167 ? 15.049 11.463 -23.458 1.00 27.98 168 TRP B C 1
ATOM 2852 O O . TRP B 1 167 ? 14.322 12.415 -23.701 1.00 25.17 168 TRP B O 1
ATOM 2863 N N . VAL B 1 168 ? 14.903 10.741 -22.356 1.00 23.04 169 VAL B N 1
ATOM 2864 C CA . VAL B 1 168 ? 13.794 11.017 -21.452 1.00 28.26 169 VAL B CA 1
ATOM 2865 C C . VAL B 1 168 ? 13.841 12.425 -20.885 1.00 30.29 169 VAL B C 1
ATOM 2866 O O . VAL B 1 168 ? 12.802 13.134 -20.768 1.00 29.31 169 VAL B O 1
ATOM 2870 N N . MET B 1 169 ? 15.011 12.863 -20.487 1.00 26.76 170 MET B N 1
ATOM 2871 C CA . MET B 1 169 ? 15.180 14.221 -19.958 1.00 28.93 170 MET B CA 1
ATOM 2872 C C . MET B 1 169 ? 14.886 15.293 -21.013 1.00 32.85 170 MET B C 1
ATOM 2873 O O . MET B 1 169 ? 14.536 16.377 -20.671 1.00 33.29 170 MET B O 1
ATOM 2878 N N . LYS B 1 170 ? 14.959 14.966 -22.273 1.00 29.35 171 LYS B N 1
ATOM 2879 C CA . LYS B 1 170 ? 14.651 15.902 -23.351 1.00 31.66 171 LYS B CA 1
ATOM 2880 C C . LYS B 1 170 ? 13.226 15.659 -23.895 1.00 33.52 171 LYS B C 1
ATOM 2881 O O . LYS B 1 170 ? 12.978 15.886 -25.115 1.00 35.01 171 LYS B O 1
ATOM 2887 N N . ASP B 1 171 ? 12.333 15.128 -23.052 1.00 31.22 172 ASP B N 1
ATOM 2888 C CA . ASP B 1 171 ? 10.954 14.881 -23.392 1.00 36.52 172 ASP B CA 1
ATOM 2889 C C . ASP B 1 171 ? 10.760 13.945 -24.568 1.00 38.52 172 ASP B C 1
ATOM 2890 O O . ASP B 1 171 ? 9.801 14.070 -25.312 1.00 31.19 172 ASP B O 1
ATOM 2895 N N . CYS B 1 172 ? 11.685 12.996 -24.748 1.00 31.47 173 CYS B N 1
ATOM 2896 C CA . CYS B 1 172 ? 11.563 12.010 -25.785 1.00 29.43 173 CYS B CA 1
ATOM 2897 C C . CYS B 1 172 ? 11.314 12.646 -27.186 1.00 28.70 173 CYS B C 1
ATOM 2898 O O . CYS B 1 172 ? 10.704 12.072 -28.034 1.00 32.21 173 CYS B O 1
ATOM 2901 N N . LYS B 1 173 ? 11.944 13.771 -27.441 1.00 32.47 174 LYS B N 1
ATOM 2902 C CA . LYS B 1 173 ? 11.575 14.604 -28.617 1.00 32.56 174 LYS B CA 1
ATOM 2903 C C . LYS B 1 173 ? 12.345 14.242 -29.892 1.00 34.77 174 LYS B C 1
ATOM 2904 O O . LYS B 1 173 ? 12.044 14.752 -30.987 1.00 39.29 174 LYS B O 1
ATOM 2910 N N . TYR B 1 174 ? 13.423 13.499 -29.753 1.00 33.26 175 TYR B N 1
ATOM 2911 C CA . TYR B 1 174 ? 14.118 12.940 -30.940 1.00 29.37 175 TYR B CA 1
ATOM 2912 C C . TYR B 1 174 ? 13.901 11.454 -30.966 1.00 30.71 175 TYR B C 1
ATOM 2913 O O . TYR B 1 174 ? 13.368 10.830 -29.987 1.00 28.74 175 TYR B O 1
ATOM 2922 N N . ASP B 1 175 ? 14.353 10.853 -32.065 1.00 27.62 176 ASP B N 1
ATOM 2923 C CA . ASP B 1 175 ? 14.125 9.416 -32.319 1.00 24.54 176 ASP B CA 1
ATOM 2924 C C . ASP B 1 175 ? 15.264 8.616 -31.683 1.00 26.62 176 ASP B C 1
ATOM 2925 O O . ASP B 1 175 ? 16.386 8.566 -32.224 1.00 24.90 176 ASP B O 1
ATOM 2930 N N . LEU B 1 176 ? 14.949 8.026 -30.548 1.00 24.46 177 LEU B N 1
ATOM 2931 C CA . LEU B 1 176 ? 15.909 7.139 -29.816 1.00 25.79 177 LEU B CA 1
ATOM 2932 C C . LEU B 1 176 ? 16.417 5.986 -30.681 1.00 26.03 177 LEU B C 1
ATOM 2933 O O . LEU B 1 176 ? 17.606 5.603 -30.657 1.00 23.44 177 LEU B O 1
ATOM 2938 N N . THR B 1 177 ? 15.563 5.430 -31.533 1.00 26.42 178 THR B N 1
ATOM 2939 C CA . THR B 1 177 ? 15.921 4.289 -32.337 1.00 25.07 178 THR B CA 1
ATOM 2940 C C . THR B 1 177 ? 16.947 4.674 -33.432 1.00 25.24 178 THR B C 1
ATOM 2941 O O . THR B 1 177 ? 17.719 3.781 -33.849 1.00 25.22 178 THR B O 1
ATOM 2945 N N . ALA B 1 178 ? 17.057 5.965 -33.780 1.00 24.80 179 ALA B N 1
ATOM 2946 C CA . ALA B 1 178 ? 18.074 6.426 -34.766 1.00 26.83 179 ALA B CA 1
ATOM 2947 C C . ALA B 1 178 ? 19.501 6.372 -34.180 1.00 25.87 179 ALA B C 1
ATOM 2948 O O . ALA B 1 178 ? 20.449 6.431 -34.899 1.00 24.51 179 ALA B O 1
ATOM 2950 N N . LEU B 1 179 ? 19.602 6.226 -32.848 1.00 26.99 180 LEU B N 1
ATOM 2951 C CA . LEU B 1 179 ? 20.917 6.132 -32.164 1.00 27.24 180 LEU B CA 1
ATOM 2952 C C . LEU B 1 179 ? 21.477 4.710 -32.029 1.00 25.25 180 LEU B C 1
ATOM 2953 O O . LEU B 1 179 ? 22.646 4.537 -31.527 1.00 23.96 180 LEU B O 1
ATOM 2958 N N . VAL B 1 180 ? 20.753 3.684 -32.444 1.00 23.51 181 VAL B N 1
ATOM 2959 C CA . VAL B 1 180 ? 21.205 2.286 -32.338 1.00 24.78 181 VAL B CA 1
ATOM 2960 C C . VAL B 1 180 ? 22.535 2.067 -33.051 1.00 27.09 181 VAL B C 1
ATOM 2961 O O . VAL B 1 180 ? 23.542 1.565 -32.480 1.00 26.16 181 VAL B O 1
ATOM 2965 N N . LYS B 1 181 ? 22.573 2.523 -34.291 1.00 28.26 182 LYS B N 1
ATOM 2966 C CA . LYS B 1 181 ? 23.761 2.265 -35.084 1.00 28.14 182 LYS B CA 1
ATOM 2967 C C . LYS B 1 181 ? 24.959 2.993 -34.563 1.00 23.71 182 LYS B C 1
ATOM 2968 O O . LYS B 1 181 ? 25.988 2.372 -34.331 1.00 25.51 182 LYS B O 1
ATOM 2974 N N . PRO B 1 182 ? 24.861 4.307 -34.295 1.00 23.65 183 PRO B N 1
ATOM 2975 C CA . PRO B 1 182 ? 26.078 4.934 -33.750 1.00 23.85 183 PRO B CA 1
ATOM 2976 C C . PRO B 1 182 ? 26.530 4.475 -32.359 1.00 23.41 183 PRO B C 1
ATOM 2977 O O . PRO B 1 182 ? 27.762 4.385 -32.130 1.00 23.54 183 PRO B O 1
ATOM 2981 N N . VAL B 1 183 ? 25.589 4.108 -31.494 1.00 24.46 184 VAL B N 1
ATOM 2982 C CA . VAL B 1 183 ? 25.954 3.597 -30.133 1.00 24.72 184 VAL B CA 1
ATOM 2983 C C . VAL B 1 183 ? 26.656 2.264 -30.297 1.00 21.85 184 VAL B C 1
ATOM 2984 O O . VAL B 1 183 ? 27.655 1.967 -29.659 1.00 22.88 184 VAL B O 1
ATOM 2988 N N . HIS B 1 184 ? 26.073 1.415 -31.158 1.00 21.62 185 HIS B N 1
ATOM 2989 C CA . HIS B 1 184 ? 26.670 0.086 -31.393 1.00 22.75 185 HIS B CA 1
ATOM 2990 C C . HIS B 1 184 ? 28.097 0.189 -31.935 1.00 21.63 185 HIS B C 1
ATOM 2991 O O . HIS B 1 184 ? 29.064 -0.525 -31.437 1.00 21.91 185 HIS B O 1
ATOM 2998 N N . GLN B 1 185 ? 28.279 1.067 -32.913 1.00 22.97 186 GLN B N 1
ATOM 2999 C CA . GLN B 1 185 ? 29.644 1.338 -33.492 1.00 26.28 186 GLN B CA 1
ATOM 3000 C C . GLN B 1 185 ? 30.634 1.894 -32.452 1.00 27.24 186 GLN B C 1
ATOM 3001 O O . GLN B 1 185 ? 31.791 1.476 -32.384 1.00 23.66 186 GLN B O 1
ATOM 3007 N N . LEU B 1 186 ? 30.155 2.817 -31.591 1.00 23.01 187 LEU B N 1
ATOM 3008 C CA . LEU B 1 186 ? 30.980 3.404 -30.563 1.00 22.70 187 LEU B CA 1
ATOM 3009 C C . LEU B 1 186 ? 31.413 2.407 -29.503 1.00 23.51 187 LEU B C 1
ATOM 3010 O O . LEU B 1 186 ? 32.625 2.336 -29.147 1.00 22.37 187 LEU B O 1
ATOM 3015 N N . LEU B 1 187 ? 30.470 1.548 -29.061 1.00 19.96 188 LEU B N 1
ATOM 3016 C CA . LEU B 1 187 ? 30.823 0.552 -28.067 1.00 20.59 188 LEU B CA 1
ATOM 3017 C C . LEU B 1 187 ? 31.859 -0.493 -28.697 1.00 24.58 188 LEU B C 1
ATOM 3018 O O . LEU B 1 187 ? 32.802 -0.960 -28.003 1.00 23.20 188 LEU B O 1
ATOM 3023 N N . LEU B 1 188 ? 31.704 -0.828 -29.979 1.00 20.95 189 LEU B N 1
ATOM 3024 C CA . LEU B 1 188 ? 32.673 -1.822 -30.578 1.00 23.61 189 LEU B CA 1
ATOM 3025 C C . LEU B 1 188 ? 34.035 -1.234 -30.772 1.00 25.23 189 LEU B C 1
ATOM 3026 O O . LEU B 1 188 ? 35.036 -1.922 -30.533 1.00 25.18 189 LEU B O 1
ATOM 3031 N N . GLY B 1 189 ? 34.099 -0.006 -31.248 1.00 26.11 190 GLY B N 1
ATOM 3032 C CA . GLY B 1 189 ? 35.338 0.634 -31.714 1.00 27.92 190 GLY B CA 1
ATOM 3033 C C . GLY B 1 189 ? 36.067 1.527 -30.780 1.00 28.50 190 GLY B C 1
ATOM 3034 O O . GLY B 1 189 ? 37.264 1.748 -30.937 1.00 29.70 190 GLY B O 1
ATOM 3035 N N . GLY B 1 190 ? 35.357 2.062 -29.784 1.00 23.37 191 GLY B N 1
ATOM 3036 C CA . GLY B 1 190 ? 35.873 3.025 -28.876 1.00 20.60 191 GLY B CA 1
ATOM 3037 C C . GLY B 1 190 ? 36.061 4.385 -29.474 1.00 24.92 191 GLY B C 1
ATOM 3038 O O . GLY B 1 190 ? 35.632 4.642 -30.625 1.00 25.35 191 GLY B O 1
ATOM 3039 N N . LEU B 1 191 ? 36.823 5.224 -28.746 1.00 24.13 192 LEU B N 1
ATOM 3040 C CA . LEU B 1 191 ? 36.927 6.613 -29.074 1.00 25.22 192 LEU B CA 1
ATOM 3041 C C . LEU B 1 191 ? 38.090 6.813 -30.144 1.00 29.92 192 LEU B C 1
ATOM 3042 O O . LEU B 1 191 ? 38.108 7.847 -30.798 1.00 30.18 192 LEU B O 1
ATOM 3047 N N . ARG B 1 192 ? 39.088 5.910 -30.145 1.00 29.19 193 ARG B N 1
ATOM 3048 C CA . ARG B 1 192 ? 40.415 6.206 -30.802 1.00 33.09 193 ARG B CA 1
ATOM 3049 C C . ARG B 1 192 ? 40.320 6.184 -32.289 1.00 38.34 193 ARG B C 1
ATOM 3050 O O . ARG B 1 192 ? 39.526 5.451 -32.889 1.00 39.31 193 ARG B O 1
ATOM 3052 N N . HIS B 1 193 ? 41.165 6.990 -32.915 1.00 41.29 194 HIS B N 1
ATOM 3053 C CA . HIS B 1 193 ? 41.111 7.204 -34.379 1.00 50.12 194 HIS B CA 1
ATOM 3054 C C . HIS B 1 193 ? 41.650 5.974 -35.084 1.00 50.78 194 HIS B C 1
ATOM 3055 O O . HIS B 1 193 ? 42.505 5.330 -34.515 1.00 44.97 194 HIS B O 1
#

InterPro domains:
  IPR001647 DNA-binding HTH domain, TetR-type [PF00440] (12-56)
  IPR001647 DNA-binding HTH domain, TetR-type [PR00455] (12-25)
  IPR001647 DNA-binding HTH domain, TetR-type [PR00455] (33-56)
  IPR001647 DNA-binding HTH domain, TetR-type [PS50977] (6-66)
  IPR009057 Homedomain-like superfamily [SSF46689] (3-84)
  IPR013570 Transcription regulator YsiA, C-terminal [PF08359] (59-191)
  IPR036271 Tetracyclin repressor-like, C-terminal domain superfamily [SSF48498] (79-193)
  IPR050624 Nucleoid occlusion factor SlmA/HTH-type transcriptional regulator [PTHR43479] (4-188)